Protein AF-A0AA90H1I1-F1 (afdb_monomer)

Structure (mmCIF, N/CA/C/O backbone):
data_AF-A0AA90H1I1-F1
#
_entry.id   AF-A0AA90H1I1-F1
#
loop_
_atom_site.group_PDB
_atom_site.id
_atom_site.type_symbol
_atom_site.label_atom_id
_atom_site.label_alt_id
_atom_site.label_comp_id
_atom_site.label_asym_id
_atom_site.label_entity_id
_atom_site.label_seq_id
_atom_site.pdbx_PDB_ins_code
_atom_site.Cartn_x
_atom_site.Cartn_y
_atom_site.Cartn_z
_atom_site.occupancy
_atom_site.B_iso_or_equiv
_atom_site.auth_seq_id
_atom_site.auth_comp_id
_atom_site.auth_asym_id
_atom_site.auth_atom_id
_atom_site.pdbx_PDB_model_num
ATOM 1 N N . MET A 1 1 ? 18.307 25.187 -18.074 1.00 50.88 1 MET A N 1
ATOM 2 C CA . MET A 1 1 ? 17.951 25.649 -19.430 1.00 50.88 1 MET A CA 1
ATOM 3 C C . MET A 1 1 ? 17.928 24.395 -20.251 1.00 50.88 1 MET A C 1
ATOM 5 O O . MET A 1 1 ? 18.987 23.782 -20.376 1.00 50.88 1 MET A O 1
ATOM 9 N N . SER A 1 2 ? 16.747 24.026 -20.728 1.00 66.62 2 SER A N 1
ATOM 10 C CA . SER A 1 2 ? 16.535 22.805 -21.481 1.00 66.62 2 SER A CA 1
ATOM 11 C C . SER A 1 2 ? 17.349 22.822 -22.770 1.00 66.62 2 SER A C 1
ATOM 13 O O . SER A 1 2 ? 17.516 23.852 -23.433 1.00 66.62 2 SER A O 1
ATOM 15 N N . TYR A 1 3 ? 17.933 21.676 -23.089 1.00 71.44 3 TYR A N 1
ATOM 16 C CA . TYR A 1 3 ? 18.699 21.466 -24.300 1.00 71.44 3 TYR A CA 1
ATOM 17 C C . TYR A 1 3 ? 17.721 21.114 -25.421 1.00 71.44 3 TYR A C 1
ATOM 19 O O . TYR A 1 3 ? 17.378 19.948 -25.600 1.00 71.44 3 TYR A O 1
ATOM 27 N N . GLU A 1 4 ? 17.242 22.112 -26.162 1.00 79.19 4 GLU A N 1
ATOM 28 C CA . GLU A 1 4 ? 16.349 21.898 -27.306 1.00 79.19 4 GLU A CA 1
ATOM 29 C C . GLU A 1 4 ? 16.955 22.391 -28.618 1.00 79.19 4 GLU A C 1
ATOM 31 O O . GLU A 1 4 ? 17.695 23.379 -28.672 1.00 79.19 4 GLU A O 1
ATOM 36 N N . LEU A 1 5 ? 16.642 21.669 -29.694 1.00 72.06 5 LEU A N 1
ATOM 37 C CA . LEU A 1 5 ? 17.058 22.004 -31.050 1.00 72.06 5 LEU A CA 1
ATOM 38 C C . LEU A 1 5 ? 15.928 22.728 -31.800 1.00 72.06 5 LEU A C 1
ATOM 40 O O . LEU A 1 5 ? 14.754 22.443 -31.567 1.00 72.06 5 LEU A O 1
ATOM 44 N N . PRO A 1 6 ? 16.248 23.620 -32.759 1.00 76.38 6 PRO A N 1
ATOM 45 C CA . PRO A 1 6 ? 15.240 24.179 -33.656 1.00 76.38 6 PRO A CA 1
ATOM 46 C C . PRO A 1 6 ? 14.485 23.072 -34.407 1.00 76.38 6 PRO A C 1
ATOM 48 O O . PRO A 1 6 ? 15.103 22.099 -34.842 1.00 76.38 6 PRO A O 1
ATOM 51 N N . ASN A 1 7 ? 13.182 23.254 -34.648 1.00 69.62 7 ASN A N 1
ATOM 52 C CA . ASN A 1 7 ? 12.324 22.256 -35.317 1.00 69.62 7 ASN A CA 1
ATOM 53 C C . ASN A 1 7 ? 12.912 21.735 -36.635 1.00 69.62 7 ASN A C 1
ATOM 55 O O . ASN A 1 7 ? 12.890 20.540 -36.901 1.00 69.62 7 ASN A O 1
ATOM 59 N N . THR A 1 8 ? 13.522 22.618 -37.426 1.00 68.75 8 THR A N 1
ATOM 60 C CA . THR A 1 8 ? 14.160 22.252 -38.697 1.00 68.75 8 THR A CA 1
ATOM 61 C C . THR A 1 8 ? 15.333 21.285 -38.528 1.00 68.75 8 THR A C 1
ATOM 63 O O . THR A 1 8 ? 15.571 20.453 -39.402 1.00 68.75 8 THR A O 1
ATOM 66 N N . ALA A 1 9 ? 16.066 21.368 -37.415 1.00 73.00 9 ALA A N 1
ATOM 67 C CA . ALA A 1 9 ? 17.127 20.424 -37.087 1.00 73.00 9 ALA A CA 1
ATOM 68 C C . ALA A 1 9 ? 16.542 19.085 -36.618 1.00 73.00 9 ALA A C 1
ATOM 70 O O . ALA A 1 9 ? 17.006 18.040 -37.064 1.00 73.00 9 ALA A O 1
ATOM 71 N N . VAL A 1 10 ? 15.491 19.104 -35.793 1.00 72.00 10 VAL A N 1
ATOM 72 C CA . VAL A 1 10 ? 14.781 17.890 -35.347 1.00 72.00 10 VAL A CA 1
ATOM 73 C C . VAL A 1 10 ? 14.205 17.110 -36.535 1.00 72.00 10 VAL A C 1
ATOM 75 O O . VAL A 1 10 ? 14.428 15.904 -36.640 1.00 72.00 10 VAL A O 1
ATOM 78 N N . ASP A 1 11 ? 13.552 17.795 -37.476 1.00 70.00 11 ASP A N 1
ATOM 79 C CA . ASP A 1 11 ? 13.006 17.189 -38.697 1.00 70.00 11 ASP A CA 1
ATOM 80 C C . ASP A 1 11 ? 14.108 16.509 -39.531 1.00 70.00 11 ASP A C 1
ATOM 82 O O . ASP A 1 11 ? 13.934 15.391 -40.023 1.00 70.00 11 ASP A O 1
ATOM 86 N N . ALA A 1 12 ? 15.273 17.154 -39.654 1.00 70.50 12 ALA A N 1
ATOM 87 C CA . ALA A 1 12 ? 16.415 16.602 -40.374 1.00 70.50 12 ALA A CA 1
ATOM 88 C C . ALA A 1 12 ? 16.979 15.341 -39.694 1.00 70.50 12 ALA A C 1
ATOM 90 O O . ALA A 1 12 ? 17.301 14.372 -40.384 1.00 70.50 12 ALA A O 1
ATOM 91 N N . LEU A 1 13 ? 17.058 15.326 -38.358 1.00 71.75 13 LEU A N 1
ATOM 92 C CA . LEU A 1 13 ? 17.500 14.167 -37.573 1.00 71.75 13 LEU A CA 1
ATOM 93 C C . LEU A 1 13 ? 16.543 12.979 -37.715 1.00 71.75 13 LEU A C 1
ATOM 95 O O . LEU A 1 13 ? 16.968 11.853 -37.998 1.00 71.75 13 LEU A O 1
ATOM 99 N N . ASN A 1 14 ? 15.242 13.240 -37.613 1.00 71.19 14 ASN A N 1
ATOM 100 C CA . ASN A 1 14 ? 14.214 12.223 -37.794 1.00 71.19 14 ASN A CA 1
ATOM 101 C C . ASN A 1 14 ? 14.254 11.636 -39.210 1.00 71.19 14 ASN A C 1
ATOM 103 O O . ASN A 1 14 ? 14.191 10.417 -39.382 1.00 71.19 14 ASN A O 1
ATOM 107 N N . PHE A 1 15 ? 14.440 12.484 -40.222 1.00 70.56 15 PHE A N 1
ATOM 108 C CA . PHE A 1 15 ? 14.524 12.064 -41.617 1.00 70.56 15 PHE A CA 1
ATOM 109 C C . PHE A 1 15 ? 15.717 11.136 -41.903 1.00 70.56 15 PHE A C 1
ATOM 111 O O . PHE A 1 15 ? 15.590 10.187 -42.678 1.00 70.56 15 PHE A O 1
ATOM 118 N N . ILE A 1 16 ? 16.857 11.330 -41.231 1.00 69.69 16 ILE A N 1
ATOM 119 C CA . ILE A 1 16 ? 18.019 10.431 -41.355 1.00 69.69 16 ILE A CA 1
ATOM 120 C C . ILE A 1 16 ? 17.949 9.195 -40.445 1.00 69.69 16 ILE A C 1
ATOM 122 O O . ILE A 1 16 ? 18.871 8.370 -40.470 1.00 69.69 16 ILE A O 1
ATOM 126 N N . GLY A 1 17 ? 16.864 9.023 -39.687 1.00 70.56 17 GLY A N 1
ATOM 127 C CA . GLY A 1 17 ? 16.646 7.879 -38.801 1.00 70.56 17 GLY A CA 1
ATOM 128 C C . GLY A 1 17 ? 17.358 7.982 -37.449 1.00 70.56 17 GLY A C 1
ATOM 129 O O . GLY A 1 17 ? 17.676 6.947 -36.864 1.00 70.56 17 GLY A O 1
ATOM 130 N N . LEU A 1 18 ? 17.620 9.203 -36.971 1.00 73.00 18 LEU A N 1
ATOM 131 C CA . LEU A 1 18 ? 18.149 9.508 -35.639 1.00 73.00 18 LEU A CA 1
ATOM 132 C C . LEU A 1 18 ? 17.090 10.290 -34.842 1.00 73.00 18 LEU A C 1
ATOM 134 O O . LEU A 1 18 ? 17.088 11.516 -34.895 1.00 73.00 18 LEU A O 1
ATOM 138 N N . PRO A 1 19 ? 16.169 9.621 -34.128 1.00 73.69 19 PRO A N 1
ATOM 139 C CA . PRO A 1 19 ? 15.101 10.327 -33.434 1.00 73.69 19 PRO A CA 1
ATOM 140 C C . PRO A 1 19 ? 15.629 11.264 -32.340 1.00 73.69 19 PRO A C 1
ATOM 142 O O . PRO A 1 19 ? 16.481 10.866 -31.543 1.00 73.69 19 PRO A O 1
ATOM 145 N N . TRP A 1 20 ? 15.095 12.485 -32.262 1.00 76.81 20 TRP A N 1
ATOM 146 C CA . TRP A 1 20 ? 15.373 13.404 -31.150 1.00 76.81 20 TRP A CA 1
ATOM 147 C C . TRP A 1 20 ? 14.492 13.065 -29.931 1.00 76.81 20 TRP A C 1
ATOM 149 O O . TRP A 1 20 ? 13.269 12.971 -30.083 1.00 76.81 20 TRP A O 1
ATOM 159 N N . PRO A 1 21 ? 15.055 12.896 -28.718 1.00 74.25 21 PRO A N 1
ATOM 160 C CA . PRO A 1 21 ? 14.270 12.705 -27.500 1.00 74.25 21 PRO A CA 1
ATOM 161 C C . PRO A 1 21 ? 13.684 14.050 -27.042 1.00 74.25 21 PRO A C 1
ATOM 163 O O . PRO A 1 21 ? 14.223 14.709 -26.157 1.00 74.25 21 PRO A O 1
ATOM 166 N N . ALA A 1 22 ? 12.576 14.451 -27.668 1.00 76.06 22 ALA A N 1
ATOM 167 C CA . ALA A 1 22 ? 11.855 15.702 -27.423 1.00 76.06 22 ALA A CA 1
ATOM 168 C C . ALA A 1 22 ? 11.090 15.700 -26.080 1.00 76.06 22 ALA A C 1
ATOM 170 O O . ALA A 1 22 ? 9.863 15.779 -26.038 1.00 76.06 22 ALA A O 1
ATOM 171 N N . VAL A 1 23 ? 11.819 15.520 -24.981 1.00 78.06 23 VAL A N 1
ATOM 172 C CA . VAL A 1 23 ? 11.335 15.659 -23.606 1.00 78.06 23 VAL A CA 1
ATOM 173 C C . VAL A 1 23 ? 12.127 16.787 -22.961 1.00 78.06 23 VAL A C 1
ATOM 175 O O . VAL A 1 23 ? 13.354 16.765 -22.990 1.00 78.06 23 VAL A O 1
ATOM 178 N N . ASP A 1 24 ? 11.429 17.739 -22.352 1.00 81.00 24 ASP A N 1
ATOM 179 C CA . ASP A 1 24 ? 12.053 18.831 -21.611 1.00 81.00 24 ASP A CA 1
ATOM 180 C C . ASP A 1 24 ? 12.491 18.341 -20.214 1.00 81.00 24 ASP A C 1
ATOM 182 O O . ASP A 1 24 ? 11.671 18.070 -19.329 1.00 81.00 24 ASP A O 1
ATOM 186 N N . GLU A 1 25 ? 13.801 18.200 -20.012 1.00 78.94 25 GLU A N 1
ATOM 187 C CA . GLU A 1 25 ? 14.398 17.771 -18.746 1.00 78.94 25 GLU A CA 1
ATOM 188 C C . GLU A 1 25 ? 14.202 18.789 -17.610 1.00 78.94 25 GLU A C 1
ATOM 190 O O . GLU A 1 25 ? 13.994 18.392 -16.460 1.00 78.94 25 GLU A O 1
ATOM 195 N N . ASP A 1 26 ? 14.174 20.094 -17.912 1.00 82.31 26 ASP A N 1
ATOM 196 C CA . ASP A 1 26 ? 13.919 21.143 -16.916 1.00 82.31 26 ASP A CA 1
ATOM 197 C C . ASP A 1 26 ? 12.471 21.036 -16.406 1.00 82.31 26 ASP A C 1
ATOM 199 O O . ASP A 1 26 ? 12.181 21.304 -15.231 1.00 82.31 26 ASP A O 1
ATOM 203 N N . GLN A 1 27 ? 11.542 20.603 -17.265 1.00 82.56 27 GLN A N 1
ATOM 204 C CA . GLN A 1 27 ? 10.174 20.318 -16.844 1.00 82.56 27 GLN A CA 1
ATOM 205 C C . GLN A 1 27 ? 10.103 19.124 -15.896 1.00 82.56 27 GLN A C 1
ATOM 207 O O . GLN A 1 27 ? 9.439 19.241 -14.864 1.00 82.56 27 GLN A O 1
ATOM 212 N N . LEU A 1 28 ? 10.798 18.020 -16.183 1.00 82.25 28 LEU A N 1
ATOM 213 C CA . LEU A 1 28 ? 10.834 16.850 -15.297 1.00 82.25 28 LEU A CA 1
ATOM 214 C C . LEU A 1 28 ? 11.443 17.181 -13.923 1.00 82.25 28 LEU A C 1
ATOM 216 O O . LEU A 1 28 ? 10.834 16.862 -12.898 1.00 82.25 28 LEU A O 1
ATOM 220 N N . HIS A 1 29 ? 12.565 17.906 -13.883 1.00 84.56 29 HIS A N 1
ATOM 221 C CA . HIS A 1 29 ? 13.145 18.414 -12.631 1.00 84.56 29 HIS A CA 1
ATOM 222 C C . HIS A 1 29 ? 12.188 19.336 -11.879 1.00 84.56 29 HIS A C 1
ATOM 224 O O . HIS A 1 29 ? 12.058 19.297 -10.652 1.00 84.56 29 HIS A O 1
ATOM 230 N N . GLY A 1 30 ? 11.483 20.184 -12.619 1.00 85.56 30 GLY A N 1
ATOM 231 C CA . GLY A 1 30 ? 10.508 21.073 -12.031 1.00 85.56 30 GLY A CA 1
ATOM 232 C C . GLY A 1 30 ? 9.324 20.329 -11.406 1.00 85.56 30 GLY A C 1
ATOM 233 O O . GLY A 1 30 ? 8.910 20.687 -10.306 1.00 85.56 30 GLY A O 1
ATOM 234 N N . TRP A 1 31 ? 8.828 19.264 -12.041 1.00 83.38 31 TRP A N 1
ATOM 235 C CA . TRP A 1 31 ? 7.827 18.376 -11.444 1.00 83.38 31 TRP A CA 1
ATOM 236 C C . TRP A 1 31 ? 8.352 17.688 -10.180 1.00 83.38 31 TRP A C 1
ATOM 238 O O . TRP A 1 31 ? 7.636 17.625 -9.181 1.00 83.38 31 TRP A O 1
ATOM 248 N N . ALA A 1 32 ? 9.602 17.218 -10.186 1.00 86.31 32 ALA A N 1
ATOM 249 C CA . ALA A 1 32 ? 10.229 16.631 -9.004 1.00 86.31 32 ALA A CA 1
ATOM 250 C C . ALA A 1 32 ? 10.274 17.633 -7.836 1.00 86.31 32 ALA A C 1
ATOM 252 O O . ALA A 1 32 ? 9.953 17.294 -6.695 1.00 86.31 32 ALA A O 1
ATOM 253 N N . SER A 1 33 ? 10.622 18.891 -8.123 1.00 89.69 33 SER A N 1
ATOM 254 C CA . SER A 1 33 ? 10.604 19.981 -7.144 1.00 89.69 33 SER A CA 1
ATOM 255 C C . SER A 1 33 ? 9.194 20.257 -6.611 1.00 89.69 33 SER A C 1
ATOM 257 O O . SER A 1 33 ? 9.010 20.304 -5.394 1.00 89.69 33 SER A O 1
ATOM 259 N N . ASP A 1 34 ? 8.196 20.343 -7.496 1.00 85.19 34 ASP A N 1
ATOM 260 C CA . ASP A 1 34 ? 6.799 20.604 -7.131 1.00 85.19 34 ASP A CA 1
ATOM 261 C C . ASP A 1 34 ? 6.224 19.475 -6.244 1.00 85.19 34 ASP A C 1
ATOM 263 O O . ASP A 1 34 ? 5.544 19.743 -5.250 1.00 85.19 34 ASP A O 1
ATOM 267 N N . VAL A 1 35 ? 6.546 18.206 -6.535 1.00 87.00 35 VAL A N 1
ATOM 268 C CA . VAL A 1 35 ? 6.161 17.048 -5.703 1.00 87.00 35 VAL A CA 1
ATOM 269 C C . VAL A 1 35 ? 6.805 17.117 -4.312 1.00 87.00 35 VAL A C 1
ATOM 271 O O . VAL A 1 35 ? 6.120 16.893 -3.308 1.00 87.00 35 VAL A O 1
ATOM 274 N N . ARG A 1 36 ? 8.099 17.458 -4.227 1.00 88.69 36 ARG A N 1
ATOM 275 C CA . ARG A 1 36 ? 8.827 17.580 -2.948 1.00 88.69 36 ARG A CA 1
ATOM 276 C C . ARG A 1 36 ? 8.338 18.751 -2.094 1.00 88.69 36 ARG A C 1
ATOM 278 O O . ARG A 1 36 ? 8.238 18.628 -0.869 1.00 88.69 36 ARG A O 1
ATOM 285 N N . GLU A 1 37 ? 8.022 19.882 -2.718 1.00 86.81 37 GLU A N 1
ATOM 286 C CA . GLU A 1 37 ? 7.427 21.034 -2.036 1.00 86.81 37 GLU A CA 1
ATOM 287 C C . GLU A 1 37 ? 6.056 20.649 -1.467 1.00 86.81 37 GLU A C 1
ATOM 289 O O . GLU A 1 37 ? 5.830 20.747 -0.259 1.00 86.81 37 GLU A O 1
ATOM 294 N N . PHE A 1 38 ? 5.187 20.084 -2.307 1.00 82.81 38 PHE A N 1
ATOM 295 C CA . PHE A 1 38 ? 3.846 19.665 -1.914 1.00 82.81 38 PHE A CA 1
ATOM 296 C C . PHE A 1 38 ? 3.853 18.652 -0.759 1.00 82.81 38 PHE A C 1
ATOM 298 O O . PHE A 1 38 ? 3.119 18.812 0.222 1.00 82.81 38 PHE A O 1
ATOM 305 N N . VAL A 1 39 ? 4.698 17.616 -0.827 1.00 84.69 39 VAL A N 1
ATOM 306 C CA . VAL A 1 39 ? 4.757 16.601 0.234 1.00 84.69 39 VAL A CA 1
ATOM 307 C C . VAL A 1 39 ? 5.270 17.182 1.549 1.00 84.69 39 VAL A C 1
ATOM 309 O O . VAL A 1 39 ? 4.793 16.789 2.615 1.00 84.69 39 VAL A O 1
ATOM 312 N N . THR A 1 40 ? 6.195 18.142 1.495 1.00 86.19 40 THR A N 1
ATOM 313 C CA . THR A 1 40 ? 6.688 18.849 2.683 1.00 86.19 40 THR A CA 1
ATOM 314 C C . THR A 1 40 ? 5.557 19.635 3.338 1.00 86.19 40 THR A C 1
ATOM 316 O O . THR A 1 40 ? 5.310 19.477 4.534 1.00 86.19 40 THR A O 1
ATOM 319 N N . GLU A 1 41 ? 4.798 20.399 2.552 1.00 79.44 41 GLU A N 1
ATOM 320 C CA . GLU A 1 41 ? 3.694 21.211 3.064 1.00 79.44 41 GLU A CA 1
ATOM 321 C C . GLU A 1 41 ? 2.569 20.368 3.679 1.00 79.44 41 GLU A C 1
ATOM 323 O O . GLU A 1 41 ? 2.087 20.680 4.771 1.00 79.44 41 GLU A O 1
ATOM 328 N N . ILE A 1 42 ? 2.171 19.273 3.025 1.00 79.31 42 ILE A N 1
ATOM 329 C CA . ILE A 1 42 ? 1.132 18.370 3.541 1.00 79.31 42 ILE A CA 1
ATOM 330 C C . ILE A 1 42 ? 1.592 17.653 4.820 1.00 79.31 42 ILE A C 1
ATOM 332 O O . ILE A 1 42 ? 0.811 17.515 5.768 1.00 79.31 42 ILE A O 1
ATOM 336 N N . ASN A 1 43 ? 2.860 17.240 4.900 1.00 83.94 43 ASN A N 1
ATOM 337 C CA . ASN A 1 43 ? 3.411 16.631 6.114 1.00 83.94 43 ASN A CA 1
ATOM 338 C C . ASN A 1 43 ? 3.500 17.620 7.276 1.00 83.94 43 ASN A C 1
ATOM 340 O O . ASN A 1 43 ? 3.234 17.247 8.421 1.00 83.94 43 ASN A O 1
ATOM 344 N N . ASP A 1 44 ? 3.838 18.876 7.003 1.00 78.25 44 ASP A N 1
ATOM 345 C CA . ASP A 1 44 ? 3.848 19.919 8.022 1.00 78.25 44 ASP A CA 1
ATOM 346 C C . ASP A 1 44 ? 2.433 20.207 8.532 1.00 78.25 44 ASP A C 1
ATOM 348 O O . ASP A 1 44 ? 2.220 20.238 9.745 1.00 78.25 44 ASP A O 1
ATOM 352 N N . ILE A 1 45 ? 1.440 20.313 7.640 1.00 72.81 45 ILE A N 1
ATOM 353 C CA . ILE A 1 45 ? 0.025 20.448 8.027 1.00 72.81 45 ILE A CA 1
ATOM 354 C C . ILE A 1 45 ? -0.404 19.276 8.918 1.00 72.81 45 ILE A C 1
ATOM 356 O O . ILE A 1 45 ? -1.000 19.486 9.978 1.00 72.81 45 ILE A O 1
ATOM 360 N N . SER A 1 46 ? -0.066 18.049 8.523 1.00 78.81 46 SER A N 1
ATOM 361 C CA . SER A 1 46 ? -0.371 16.835 9.280 1.00 78.81 46 SER A CA 1
ATOM 362 C C . SER A 1 46 ? 0.252 16.854 10.680 1.00 78.81 46 SER A C 1
ATOM 364 O O . SER A 1 46 ? -0.452 16.665 11.672 1.00 78.81 46 SER A O 1
ATOM 366 N N . ARG A 1 47 ? 1.548 17.176 10.784 1.00 81.38 47 ARG A N 1
ATOM 367 C CA . ARG A 1 47 ? 2.290 17.256 12.054 1.00 81.38 47 ARG A CA 1
ATOM 368 C C . ARG A 1 47 ? 1.749 18.344 12.980 1.00 81.38 47 ARG A C 1
ATOM 370 O O . ARG A 1 47 ? 1.589 18.118 14.179 1.00 81.38 47 ARG A O 1
ATOM 377 N N . MET A 1 48 ? 1.454 19.524 12.435 1.00 72.69 48 MET A N 1
ATOM 378 C CA . MET A 1 48 ? 0.898 20.639 13.206 1.00 72.69 48 MET A CA 1
ATOM 379 C C . MET A 1 48 ? -0.507 20.310 13.723 1.00 72.69 48 MET A C 1
ATOM 381 O O . MET A 1 48 ? -0.817 20.591 14.881 1.00 72.69 48 MET A O 1
ATOM 385 N N . SER A 1 49 ? -1.342 19.681 12.891 1.00 69.12 49 SER A N 1
ATOM 386 C CA . SER A 1 49 ? -2.676 19.212 13.291 1.00 69.12 49 SER A CA 1
ATOM 387 C C . SER A 1 49 ? -2.589 18.152 14.383 1.00 69.12 49 SER A C 1
ATOM 389 O O . SER A 1 49 ? -3.296 18.228 15.382 1.00 69.12 49 SER A O 1
ATOM 391 N N . HIS A 1 50 ? -1.672 17.200 14.219 1.00 79.00 50 HIS A N 1
ATOM 392 C CA . HIS A 1 50 ? -1.409 16.139 15.184 1.00 79.00 50 HIS A CA 1
ATOM 393 C C . HIS A 1 50 ? -0.982 16.675 16.542 1.00 79.00 50 HIS A C 1
ATOM 395 O O . HIS A 1 50 ? -1.594 16.343 17.554 1.00 79.00 50 HIS A O 1
ATOM 401 N N . THR A 1 51 ? -0.027 17.600 16.556 1.00 76.31 51 THR A N 1
ATOM 402 C CA . THR A 1 51 ? 0.425 18.254 17.789 1.00 76.31 51 THR A CA 1
ATOM 403 C C . THR A 1 51 ? -0.723 18.994 18.480 1.00 76.31 51 THR A C 1
ATOM 405 O O . THR A 1 51 ? -0.877 18.895 19.698 1.00 76.31 51 THR A O 1
ATOM 408 N N . ALA A 1 52 ? -1.558 19.705 17.713 1.00 68.69 52 ALA A N 1
ATOM 409 C CA . ALA A 1 52 ? -2.709 20.419 18.257 1.00 68.69 52 ALA A CA 1
ATOM 410 C C . ALA A 1 52 ? -3.712 19.457 18.919 1.00 68.69 52 ALA A C 1
ATOM 412 O O . ALA A 1 52 ? -4.090 19.669 20.069 1.00 68.69 52 ALA A O 1
ATOM 413 N N . VAL A 1 53 ? -4.088 18.363 18.25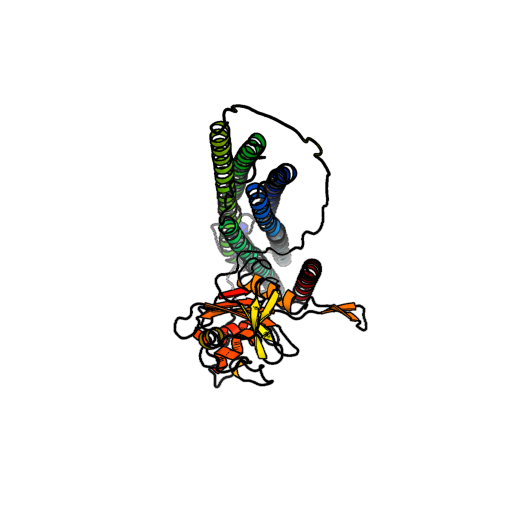1 1.00 73.56 53 VAL A N 1
ATOM 414 C CA . VAL A 1 53 ? -5.015 17.368 18.818 1.00 73.56 53 VAL A CA 1
ATOM 415 C C . VAL A 1 53 ? -4.408 16.653 20.033 1.00 73.56 53 VAL A C 1
ATOM 417 O O . VAL A 1 53 ? -5.081 16.501 21.051 1.00 73.56 53 VAL A O 1
ATOM 420 N N . GLN A 1 54 ? -3.126 16.282 19.995 1.00 79.69 54 GLN A N 1
ATOM 421 C CA . GLN A 1 54 ? -2.455 15.638 21.131 1.00 79.69 54 GLN A CA 1
ATOM 422 C C . GLN A 1 54 ? -2.366 16.558 22.359 1.00 79.69 54 GLN A C 1
ATOM 424 O O . GLN A 1 54 ? -2.466 16.084 23.492 1.00 79.69 54 GLN A O 1
ATOM 429 N N . SER A 1 55 ? -2.274 17.877 22.158 1.00 71.69 55 SER A N 1
ATOM 430 C CA . SER A 1 55 ? -2.300 18.846 23.262 1.00 71.69 55 SER A CA 1
ATOM 431 C C . SER A 1 55 ? -3.626 18.845 24.046 1.00 71.69 55 SER A C 1
ATOM 433 O O . SER A 1 55 ? -3.618 19.056 25.262 1.00 71.69 55 SER A O 1
ATOM 435 N N . LEU A 1 56 ? -4.757 18.502 23.405 1.00 68.25 56 LEU A N 1
ATOM 436 C CA . LEU A 1 56 ? -6.037 18.313 24.105 1.00 68.25 56 LEU A CA 1
ATOM 437 C C . LEU A 1 56 ? -5.997 17.114 25.034 1.00 68.25 56 LEU A C 1
ATOM 439 O O . LEU A 1 56 ? -6.534 17.166 26.139 1.00 68.25 56 LEU A O 1
ATOM 443 N N . ARG A 1 57 ? -5.359 16.029 24.593 1.00 72.19 57 ARG A N 1
ATOM 444 C CA . ARG A 1 57 ? -5.273 14.785 25.357 1.00 72.19 57 ARG A CA 1
ATOM 445 C C . ARG A 1 57 ? -4.534 14.984 26.678 1.00 72.19 57 ARG A C 1
ATOM 447 O O . ARG A 1 57 ? -4.885 14.353 27.669 1.00 72.19 57 ARG A O 1
ATOM 454 N N . THR A 1 58 ? -3.543 15.873 26.715 1.00 68.19 58 THR A N 1
ATOM 455 C CA . THR A 1 58 ? -2.799 16.201 27.942 1.00 68.19 58 THR A CA 1
ATOM 456 C C . THR A 1 58 ? -3.611 16.981 28.980 1.00 68.19 58 THR A C 1
ATOM 458 O O . THR A 1 58 ? -3.282 16.901 30.160 1.00 68.19 58 THR A O 1
ATOM 461 N N . GLY A 1 59 ? -4.668 17.696 28.575 1.00 58.50 59 GLY A N 1
ATOM 462 C CA . GLY A 1 59 ? -5.499 18.518 29.467 1.00 58.50 59 GLY A CA 1
ATOM 463 C C . GLY A 1 59 ? -6.922 17.998 29.700 1.00 58.50 59 GLY A C 1
ATOM 464 O O . GLY A 1 59 ? -7.651 18.584 30.493 1.00 58.50 59 GLY A O 1
ATOM 465 N N . ASN A 1 60 ? -7.341 16.925 29.020 1.00 58.84 60 ASN A N 1
ATOM 466 C CA . ASN A 1 60 ? -8.738 16.491 28.982 1.00 58.84 60 ASN A CA 1
ATOM 467 C C . ASN A 1 60 ? -8.871 14.978 29.239 1.00 58.84 60 ASN A C 1
ATOM 469 O O . ASN A 1 60 ? -8.208 14.160 28.602 1.00 58.84 60 ASN A O 1
ATOM 473 N N . GLN A 1 61 ? -9.753 14.594 30.170 1.00 58.59 61 GLN A N 1
ATOM 474 C CA . GLN A 1 61 ? -9.996 13.190 30.531 1.00 58.59 61 GLN A CA 1
ATOM 475 C C . GLN A 1 61 ? -11.163 12.530 29.774 1.00 58.59 61 GLN A C 1
ATOM 477 O O . GLN A 1 61 ? -11.504 11.378 30.066 1.00 58.59 61 GLN A O 1
ATOM 482 N N . SER A 1 62 ? -11.773 13.215 28.807 1.00 60.25 62 SER A N 1
ATOM 483 C CA . SER A 1 62 ? -12.900 12.670 28.045 1.00 60.25 62 SER A CA 1
ATOM 484 C C . SER A 1 62 ? -12.486 11.522 27.126 1.00 60.25 62 SER A C 1
ATOM 486 O O . SER A 1 62 ? -11.425 11.536 26.497 1.00 60.25 62 SER A O 1
ATOM 488 N N . SER A 1 63 ? -13.340 10.498 27.044 1.00 62.16 63 SER A N 1
ATOM 489 C CA . SER A 1 63 ? -13.215 9.417 26.058 1.00 62.16 63 SER A CA 1
ATOM 490 C C . SER A 1 63 ? -13.260 9.967 24.631 1.00 62.16 63 SER A C 1
ATOM 492 O O . SER A 1 63 ? -12.464 9.537 23.805 1.00 62.16 63 SER A O 1
ATOM 494 N N . PHE A 1 64 ? -14.074 11.002 24.388 1.00 64.38 64 PHE A N 1
ATOM 495 C CA . PHE A 1 64 ? -14.125 11.745 23.127 1.00 64.38 64 PHE A CA 1
ATOM 496 C C . PHE A 1 64 ? -12.748 12.263 22.682 1.00 64.38 64 PHE A C 1
ATOM 498 O O . PHE A 1 64 ? -12.312 11.945 21.579 1.00 64.38 64 PHE A O 1
ATOM 505 N N . VAL A 1 65 ? -12.034 13.020 23.530 1.00 67.56 65 VAL A N 1
ATOM 506 C CA . VAL A 1 65 ? -10.720 13.580 23.158 1.00 67.56 65 VAL A CA 1
ATOM 507 C C . VAL A 1 65 ? -9.678 12.486 22.939 1.00 67.56 65 VAL A C 1
ATOM 509 O O . VAL A 1 65 ? -8.833 12.628 22.058 1.00 67.56 65 VAL A O 1
ATOM 512 N N . ARG A 1 66 ? -9.735 11.380 23.693 1.00 72.50 66 ARG A N 1
ATOM 513 C CA . ARG A 1 66 ? -8.834 10.239 23.466 1.00 72.50 66 ARG A CA 1
ATOM 514 C C . ARG A 1 66 ? -9.098 9.577 22.116 1.00 72.50 66 ARG A C 1
ATOM 516 O O . ARG A 1 66 ? -8.169 9.456 21.333 1.00 72.50 66 ARG A O 1
ATOM 523 N N . THR A 1 67 ? -10.352 9.242 21.808 1.00 69.94 67 THR A N 1
ATOM 524 C CA . THR A 1 67 ? -10.730 8.664 20.507 1.00 69.94 67 THR A CA 1
ATOM 525 C C . THR A 1 67 ? -10.397 9.604 19.352 1.00 69.94 67 THR A C 1
ATOM 527 O O . THR A 1 67 ? -9.918 9.160 18.315 1.00 69.94 67 THR A O 1
ATOM 530 N N . LEU A 1 68 ? -10.591 10.911 19.536 1.00 70.00 68 LEU A N 1
ATOM 531 C CA . LEU A 1 68 ? -10.196 11.914 18.557 1.00 70.00 68 LEU A CA 1
ATOM 532 C C . LEU A 1 68 ? -8.682 11.918 18.317 1.00 70.00 68 LEU A C 1
ATOM 534 O O . LEU A 1 68 ? -8.250 11.927 17.169 1.00 70.00 68 LEU A O 1
ATOM 538 N N . ALA A 1 69 ? -7.885 11.904 19.388 1.00 75.44 69 ALA A N 1
ATOM 539 C CA . ALA A 1 69 ? -6.429 11.860 19.305 1.00 75.44 69 ALA A CA 1
ATOM 540 C C . ALA A 1 69 ? -5.928 10.567 18.651 1.00 75.44 69 ALA A C 1
ATOM 542 O O . ALA A 1 69 ? -5.062 10.632 17.784 1.00 75.44 69 ALA A O 1
ATOM 543 N N . ASP A 1 70 ? -6.522 9.423 18.988 1.00 76.50 70 ASP A N 1
ATOM 544 C CA . ASP A 1 70 ? -6.175 8.125 18.405 1.00 76.50 70 ASP A CA 1
ATOM 545 C C . ASP A 1 70 ? -6.542 8.058 16.906 1.00 76.50 70 ASP A C 1
ATOM 547 O O . ASP A 1 70 ? -5.757 7.583 16.084 1.00 76.50 70 ASP A O 1
ATOM 551 N N . ASN A 1 71 ? -7.697 8.607 16.510 1.00 70.00 71 ASN A N 1
ATOM 552 C CA . ASN A 1 71 ? -8.062 8.746 15.095 1.00 70.00 71 ASN A CA 1
ATOM 553 C C . ASN A 1 71 ? -7.100 9.691 14.361 1.00 70.00 71 ASN A C 1
ATOM 555 O O . ASN A 1 71 ? -6.735 9.456 13.208 1.00 70.00 71 ASN A O 1
ATOM 559 N N . TRP A 1 72 ? -6.645 10.749 15.031 1.00 74.81 72 TRP A N 1
ATOM 560 C CA . TRP A 1 72 ? -5.697 11.693 14.453 1.00 74.81 72 TRP A CA 1
ATOM 561 C C . TRP A 1 72 ? -4.277 11.130 14.328 1.00 74.81 72 TRP A C 1
ATOM 563 O O . TRP A 1 72 ? -3.576 11.460 13.370 1.00 74.81 72 TRP A O 1
ATOM 573 N N . ASP A 1 73 ? -3.870 10.232 15.228 1.00 82.00 73 ASP A N 1
ATOM 574 C CA . ASP A 1 73 ? -2.650 9.430 15.087 1.00 82.00 73 ASP A CA 1
ATOM 575 C C . ASP A 1 73 ? -2.704 8.579 13.813 1.00 82.00 73 ASP A C 1
ATOM 577 O O . ASP A 1 73 ? -1.726 8.519 13.061 1.00 82.00 73 ASP A O 1
ATOM 581 N N . HIS A 1 74 ? -3.862 7.977 13.521 1.00 79.75 74 HIS A N 1
ATOM 582 C CA . HIS A 1 74 ? -4.060 7.204 12.298 1.00 79.75 74 HIS A CA 1
ATOM 583 C C . HIS A 1 74 ? -3.926 8.072 11.036 1.00 79.75 74 HIS A C 1
ATOM 585 O O . HIS A 1 74 ? -3.139 7.737 10.147 1.00 79.75 74 HIS A O 1
ATOM 591 N N . TYR A 1 75 ? -4.615 9.217 10.973 1.00 75.81 75 TYR A N 1
ATOM 592 C CA . TYR A 1 75 ? -4.490 10.150 9.846 1.00 75.81 75 TYR A CA 1
ATOM 593 C C . TYR A 1 75 ? -3.061 10.645 9.656 1.00 75.81 75 TYR A C 1
ATOM 595 O O . TYR A 1 75 ? -2.545 10.651 8.537 1.00 75.81 75 TYR A O 1
ATOM 603 N N . HIS A 1 76 ? -2.400 11.022 10.751 1.00 82.56 76 HIS A N 1
ATOM 604 C CA . HIS A 1 76 ? -1.020 11.476 10.708 1.00 82.56 76 HIS A CA 1
ATOM 605 C C . HIS A 1 76 ? -0.084 10.395 10.156 1.00 82.56 76 HIS A C 1
ATOM 607 O O . HIS A 1 76 ? 0.758 10.692 9.305 1.00 82.56 76 HIS A O 1
ATOM 613 N N . SER A 1 77 ? -0.266 9.143 10.585 1.00 82.31 77 SER A N 1
ATOM 614 C CA . SER A 1 77 ? 0.512 7.999 10.109 1.00 82.31 77 SER A CA 1
ATOM 615 C C . SER A 1 77 ? 0.306 7.736 8.618 1.00 82.31 77 SER A C 1
ATOM 617 O O . SER A 1 77 ? 1.279 7.486 7.910 1.00 82.31 77 SER A O 1
ATOM 619 N N . GLU A 1 78 ? -0.931 7.793 8.120 1.00 82.56 78 GLU A N 1
ATOM 620 C CA . GLU A 1 78 ? -1.212 7.555 6.698 1.00 82.56 78 GLU A CA 1
ATOM 621 C C . GLU A 1 78 ? -0.648 8.677 5.814 1.00 82.56 78 GLU A C 1
ATOM 623 O O . GLU A 1 78 ? -0.071 8.397 4.766 1.00 82.56 78 GLU A O 1
ATOM 628 N N . ILE A 1 79 ? -0.724 9.938 6.256 1.00 79.69 79 ILE A N 1
ATOM 629 C CA . ILE A 1 79 ? -0.122 11.071 5.532 1.00 79.69 79 ILE A CA 1
ATOM 630 C C . ILE A 1 79 ? 1.406 10.963 5.530 1.00 79.69 79 ILE A C 1
ATOM 632 O O . ILE A 1 79 ? 2.042 11.121 4.489 1.00 79.69 79 ILE A O 1
ATOM 636 N N . SER A 1 80 ? 1.998 10.653 6.684 1.00 84.62 80 SER A N 1
ATOM 637 C CA . SER A 1 80 ? 3.453 10.517 6.817 1.00 84.62 80 SER A CA 1
ATOM 638 C C . SER A 1 80 ? 3.989 9.335 6.010 1.00 84.62 80 SER A C 1
ATOM 640 O O . SER A 1 80 ? 5.080 9.411 5.447 1.00 84.62 80 SER A O 1
ATOM 642 N N . GLY A 1 81 ? 3.201 8.262 5.889 1.00 84.56 81 GLY A N 1
ATOM 643 C CA . GLY A 1 81 ? 3.521 7.094 5.072 1.00 84.56 81 GLY A CA 1
ATOM 644 C C . GLY A 1 81 ? 3.557 7.364 3.565 1.00 84.56 81 GLY A C 1
ATOM 645 O O . GLY A 1 81 ? 4.189 6.602 2.837 1.00 84.56 81 GLY A O 1
ATOM 646 N N . LEU A 1 82 ? 2.939 8.450 3.083 1.00 84.81 82 LEU A N 1
ATOM 647 C CA . LEU A 1 82 ? 3.020 8.855 1.675 1.00 84.81 82 LEU A CA 1
ATOM 648 C C . LEU A 1 82 ? 4.345 9.541 1.336 1.00 84.81 82 LEU A C 1
ATOM 650 O O . LEU A 1 82 ? 4.753 9.519 0.174 1.00 84.81 82 LEU A O 1
ATOM 654 N N . LYS A 1 83 ? 5.034 10.119 2.332 1.00 87.88 83 LYS A N 1
ATOM 655 C CA . LYS A 1 83 ? 6.259 10.890 2.097 1.00 87.88 83 LYS A CA 1
ATOM 656 C C . LYS A 1 83 ? 7.337 10.097 1.349 1.00 87.88 83 LYS A C 1
ATOM 658 O O . LYS A 1 83 ? 7.777 10.584 0.313 1.00 87.88 83 LYS A O 1
ATOM 663 N N . PRO A 1 84 ? 7.732 8.887 1.790 1.00 85.38 84 PRO A N 1
ATOM 664 C CA . PRO A 1 84 ? 8.811 8.154 1.131 1.00 85.38 84 PRO A CA 1
ATOM 665 C C . PRO A 1 84 ? 8.486 7.766 -0.315 1.00 85.38 84 PRO A C 1
ATOM 667 O O . PRO A 1 84 ? 9.388 7.677 -1.138 1.00 85.38 84 PRO A O 1
ATOM 670 N N . VAL A 1 85 ? 7.207 7.537 -0.637 1.00 82.06 85 VAL A N 1
ATOM 671 C CA . VAL A 1 85 ? 6.778 7.144 -1.990 1.00 82.06 85 VAL A CA 1
ATOM 672 C C . VAL A 1 85 ? 6.746 8.351 -2.929 1.00 82.06 85 VAL A C 1
ATOM 674 O O . VAL A 1 85 ? 7.186 8.251 -4.069 1.00 82.06 85 VAL A O 1
ATOM 677 N N . LEU A 1 86 ? 6.284 9.506 -2.440 1.00 86.56 86 LEU A N 1
ATOM 678 C CA . LEU A 1 86 ? 6.340 10.774 -3.174 1.00 86.56 86 LEU A CA 1
ATOM 679 C C . LEU A 1 86 ? 7.787 11.240 -3.397 1.00 86.56 86 LEU A C 1
ATOM 681 O O . LEU A 1 86 ? 8.113 11.668 -4.500 1.00 86.56 86 LEU A O 1
ATOM 685 N N . ASP A 1 87 ? 8.656 11.107 -2.387 1.00 85.75 87 ASP A N 1
ATOM 686 C CA . ASP A 1 87 ? 10.091 11.391 -2.524 1.00 85.75 87 ASP A CA 1
ATOM 687 C C . ASP A 1 87 ? 10.727 10.466 -3.578 1.00 85.75 87 ASP A C 1
ATOM 689 O O . ASP A 1 87 ? 11.406 10.948 -4.478 1.00 85.75 87 ASP A O 1
ATOM 693 N N . ALA A 1 88 ? 10.446 9.157 -3.530 1.00 78.25 88 ALA A N 1
ATOM 694 C CA . ALA A 1 88 ? 10.974 8.196 -4.502 1.00 78.25 88 ALA A CA 1
ATOM 695 C C . ALA A 1 88 ? 10.487 8.464 -5.936 1.00 78.25 88 ALA A C 1
ATOM 697 O O . ALA A 1 88 ? 11.231 8.256 -6.893 1.00 78.25 88 ALA A O 1
ATOM 698 N N . PHE A 1 89 ? 9.248 8.934 -6.103 1.00 84.00 89 PHE A N 1
ATOM 699 C CA . PHE A 1 89 ? 8.740 9.355 -7.407 1.00 84.00 89 PHE A CA 1
ATOM 700 C C . PHE A 1 89 ? 9.431 10.632 -7.908 1.00 84.00 89 PHE A C 1
ATOM 702 O O . PHE A 1 89 ? 9.797 10.705 -9.079 1.00 84.00 89 PHE A O 1
ATOM 709 N N . ALA A 1 90 ? 9.673 11.610 -7.030 1.00 84.94 90 ALA A N 1
ATOM 710 C CA . ALA A 1 90 ? 10.452 12.799 -7.373 1.00 84.94 90 ALA A CA 1
ATOM 711 C C . ALA A 1 90 ? 11.903 12.451 -7.753 1.00 84.94 90 ALA A C 1
ATOM 713 O O . ALA A 1 90 ? 12.422 12.981 -8.731 1.00 84.94 90 ALA A O 1
ATOM 714 N N . ASP A 1 91 ? 12.536 11.511 -7.048 1.00 75.56 91 ASP A N 1
ATOM 715 C CA . ASP A 1 91 ? 13.867 11.006 -7.408 1.00 75.56 91 ASP A CA 1
ATOM 716 C C . ASP A 1 91 ? 13.851 10.318 -8.784 1.00 75.56 91 ASP A C 1
ATOM 718 O O . ASP A 1 91 ? 14.762 10.506 -9.590 1.00 75.56 91 ASP A O 1
ATOM 722 N N . ALA A 1 92 ? 12.796 9.559 -9.097 1.00 74.12 92 ALA A N 1
ATOM 723 C CA . ALA A 1 92 ? 12.647 8.919 -10.402 1.00 74.12 92 ALA A CA 1
ATOM 724 C C . ALA A 1 92 ? 12.467 9.930 -11.548 1.00 74.12 92 ALA A C 1
ATOM 726 O O . ALA A 1 92 ? 12.955 9.690 -12.656 1.00 74.12 92 ALA A O 1
ATOM 727 N N . LEU A 1 93 ? 11.797 11.057 -11.289 1.00 81.12 93 LEU A N 1
ATOM 728 C CA . LEU A 1 93 ? 11.681 12.171 -12.232 1.00 81.12 93 LEU A CA 1
ATOM 729 C C . LEU A 1 93 ? 13.043 12.815 -12.515 1.00 81.12 93 LEU A C 1
ATOM 731 O O . LEU A 1 93 ? 13.369 13.012 -13.682 1.00 81.12 93 LEU A O 1
ATOM 735 N N . ASP A 1 94 ? 13.856 13.068 -11.485 1.00 75.81 94 ASP A N 1
ATOM 736 C CA . ASP A 1 94 ? 15.206 13.627 -11.655 1.00 75.81 94 ASP A CA 1
ATOM 737 C C . ASP A 1 94 ? 16.130 12.673 -12.423 1.00 75.81 94 ASP A C 1
ATOM 739 O O . ASP A 1 94 ? 16.786 13.082 -13.376 1.00 75.81 94 ASP A O 1
ATOM 743 N N . ILE A 1 95 ? 16.121 11.378 -12.085 1.00 72.12 95 ILE A N 1
ATOM 744 C CA . ILE A 1 95 ? 16.895 10.355 -12.813 1.00 72.12 95 ILE A CA 1
ATOM 745 C C . ILE A 1 95 ? 16.477 10.298 -14.288 1.00 72.12 95 ILE A C 1
ATOM 747 O O . ILE A 1 95 ? 17.306 10.091 -15.176 1.00 72.12 95 ILE A O 1
ATOM 751 N N . SER A 1 96 ? 15.182 10.462 -14.556 1.00 73.94 96 SER A N 1
ATOM 752 C CA . SER A 1 96 ? 14.644 10.468 -15.916 1.00 73.94 96 SER A CA 1
ATOM 753 C C . SER A 1 96 ? 15.051 11.723 -16.684 1.00 73.94 96 SER A C 1
ATOM 755 O O . SER A 1 96 ? 15.406 11.617 -17.856 1.00 73.94 96 SER A O 1
ATOM 757 N N . ALA A 1 97 ? 15.059 12.883 -16.027 1.00 79.00 97 ALA A N 1
ATOM 758 C CA . ALA A 1 97 ? 15.543 14.141 -16.586 1.00 79.00 97 ALA A CA 1
ATOM 759 C C . ALA A 1 97 ? 17.034 14.057 -16.960 1.00 79.00 97 ALA A C 1
ATOM 761 O O . ALA A 1 97 ? 17.400 14.335 -18.104 1.00 79.00 97 ALA A O 1
ATOM 762 N N . ASP A 1 98 ? 17.869 13.549 -16.049 1.00 72.00 98 ASP A N 1
ATOM 763 C CA . ASP A 1 98 ? 19.300 13.327 -16.288 1.00 72.00 98 ASP A CA 1
ATOM 764 C C . ASP A 1 98 ? 19.534 12.357 -17.457 1.00 72.00 98 ASP A C 1
ATOM 766 O O . ASP A 1 98 ? 20.423 12.563 -18.288 1.00 72.00 98 ASP A O 1
ATOM 770 N N . ALA A 1 99 ? 18.723 11.298 -17.554 1.00 69.00 99 ALA A N 1
ATOM 771 C CA . ALA A 1 99 ? 18.811 10.327 -18.640 1.00 69.00 99 ALA A CA 1
ATOM 772 C C . ALA A 1 99 ? 18.424 10.936 -19.999 1.00 69.00 99 ALA A C 1
ATOM 774 O O . ALA A 1 99 ? 19.090 10.657 -20.999 1.00 69.00 99 ALA A O 1
ATOM 775 N N . VAL A 1 100 ? 17.386 11.779 -20.045 1.00 75.44 100 VAL A N 1
ATOM 776 C CA . VAL A 1 100 ? 16.987 12.514 -21.256 1.00 75.44 100 VAL A CA 1
ATOM 777 C C . VAL A 1 100 ? 18.110 13.450 -21.700 1.00 75.44 100 VAL A C 1
ATOM 779 O O . VAL A 1 100 ? 18.511 13.398 -22.863 1.00 75.44 100 VAL A O 1
ATOM 782 N N . LEU A 1 101 ? 18.678 14.241 -20.785 1.00 73.12 101 LEU A N 1
ATOM 783 C CA . LEU A 1 101 ? 19.786 15.149 -21.093 1.00 73.12 101 LEU A CA 1
ATOM 784 C C . LEU A 1 101 ? 21.023 14.393 -21.596 1.00 73.12 101 LEU A C 1
ATOM 786 O O . LEU A 1 101 ? 21.614 14.766 -22.612 1.00 73.12 101 LEU A O 1
ATOM 790 N N . ALA A 1 102 ? 21.400 13.302 -20.924 1.00 67.50 102 ALA A N 1
ATOM 791 C CA . ALA A 1 102 ? 22.508 12.454 -21.354 1.00 67.50 102 ALA A CA 1
ATOM 792 C C . ALA A 1 102 ? 22.282 11.925 -22.779 1.00 67.50 102 ALA A C 1
ATOM 794 O O . ALA A 1 102 ? 23.196 11.948 -23.605 1.00 67.50 102 ALA A O 1
ATOM 795 N N . GLN A 1 103 ? 21.052 11.517 -23.097 1.00 72.88 103 GLN A N 1
ATOM 796 C CA . GLN A 1 103 ? 20.708 11.048 -24.432 1.00 72.88 103 GLN A CA 1
ATOM 797 C C . GLN A 1 103 ? 20.742 12.168 -25.475 1.00 72.88 103 GLN A C 1
ATOM 799 O O . GLN A 1 103 ? 21.261 11.953 -26.569 1.00 72.88 103 GLN A O 1
ATOM 804 N N . LYS A 1 104 ? 20.256 13.370 -25.149 1.00 75.19 104 LYS A N 1
ATOM 805 C CA . LYS A 1 104 ? 20.369 14.553 -26.019 1.00 75.19 104 LYS A CA 1
ATOM 806 C C . LYS A 1 104 ? 21.830 14.844 -26.374 1.00 75.19 104 LYS A C 1
ATOM 808 O O . LYS A 1 104 ? 22.143 15.072 -27.541 1.00 75.19 104 LYS A O 1
ATOM 813 N N . ILE A 1 105 ? 22.745 14.726 -25.407 1.00 70.88 105 ILE A N 1
ATOM 814 C CA . ILE A 1 105 ? 24.194 14.859 -25.633 1.00 70.88 105 ILE A CA 1
ATOM 815 C C . ILE A 1 105 ? 24.722 13.758 -26.568 1.00 70.88 105 ILE A C 1
ATOM 817 O O . ILE A 1 105 ? 25.505 14.058 -27.469 1.00 70.88 105 ILE A O 1
ATOM 821 N N . VAL A 1 106 ? 24.288 12.503 -26.396 1.00 67.69 106 VAL A N 1
ATOM 822 C CA . VAL A 1 106 ? 24.675 11.379 -27.273 1.00 67.69 106 VAL A CA 1
ATOM 823 C C . VAL A 1 106 ? 24.206 11.606 -28.711 1.00 67.69 106 VAL A C 1
ATOM 825 O O . VAL A 1 106 ? 25.003 11.447 -29.637 1.00 67.69 106 VAL A O 1
ATOM 828 N N . VAL A 1 107 ? 22.949 12.020 -28.914 1.00 69.88 107 VAL A N 1
ATOM 829 C CA . VAL A 1 107 ? 22.418 12.321 -30.254 1.00 69.88 107 VAL A CA 1
ATOM 830 C C . VAL A 1 107 ? 23.182 13.488 -30.880 1.00 69.88 107 VAL A C 1
ATOM 832 O O . VAL A 1 107 ? 23.650 13.362 -32.009 1.00 69.88 107 VAL A O 1
ATOM 835 N N . SER A 1 108 ? 23.412 14.581 -30.147 1.00 72.94 108 SER A N 1
ATOM 836 C CA . SER A 1 108 ? 24.215 15.710 -30.638 1.00 72.94 108 SER A CA 1
ATOM 837 C C . SER A 1 108 ? 25.653 15.309 -30.988 1.00 72.94 108 SER A C 1
ATOM 839 O O . SER A 1 108 ? 26.175 15.725 -32.021 1.00 72.94 108 SER A O 1
ATOM 841 N N . GLY A 1 109 ? 26.297 14.471 -30.171 1.00 67.38 109 GLY A N 1
ATOM 842 C CA . GLY A 1 109 ? 27.642 13.955 -30.436 1.00 67.38 109 GLY A CA 1
ATOM 843 C C . GLY A 1 109 ? 27.705 13.095 -31.699 1.00 67.38 109 GLY A C 1
ATOM 844 O O . GLY A 1 109 ? 28.615 13.263 -32.510 1.00 67.38 109 GLY A O 1
ATOM 845 N N . ALA A 1 110 ? 26.705 12.236 -31.911 1.00 65.81 110 ALA A N 1
ATOM 846 C CA . ALA A 1 110 ? 26.571 11.440 -33.128 1.00 65.81 110 ALA A CA 1
ATOM 847 C C . ALA A 1 110 ? 26.398 12.322 -34.375 1.00 65.81 110 ALA A C 1
ATOM 849 O O . ALA A 1 110 ? 26.997 12.053 -35.412 1.00 65.81 110 ALA A O 1
ATOM 850 N N . VAL A 1 111 ? 25.636 13.413 -34.270 1.00 72.00 111 VAL A N 1
ATOM 851 C CA . VAL A 1 111 ? 25.446 14.382 -35.362 1.00 72.00 111 VAL A CA 1
ATOM 852 C C . VAL A 1 111 ? 26.743 15.112 -35.697 1.00 72.00 111 VAL A C 1
ATOM 854 O O . VAL A 1 111 ? 27.072 15.261 -36.872 1.00 72.00 111 VAL A O 1
ATOM 857 N N . VAL A 1 112 ? 27.511 15.528 -34.685 1.00 66.06 112 VAL A N 1
ATOM 858 C CA . VAL A 1 112 ? 28.834 16.139 -34.887 1.00 66.06 112 VAL A CA 1
ATOM 859 C C . VAL A 1 112 ? 29.801 15.145 -35.535 1.00 66.06 112 VAL A C 1
ATOM 861 O O . VAL A 1 112 ? 30.497 15.526 -36.471 1.00 66.06 112 VAL A O 1
ATOM 864 N N . ALA A 1 113 ? 29.821 13.881 -35.099 1.00 59.69 113 ALA A N 1
ATOM 865 C CA . ALA A 1 113 ? 30.663 12.839 -35.693 1.00 59.69 113 ALA A CA 1
ATOM 866 C C . ALA A 1 113 ? 30.323 12.604 -37.175 1.00 59.69 113 ALA A C 1
ATOM 868 O O . ALA A 1 113 ? 31.207 12.692 -38.028 1.00 59.69 113 ALA A O 1
ATOM 869 N N . LEU A 1 114 ? 29.035 12.433 -37.492 1.00 63.75 114 LEU A N 1
ATOM 870 C CA . LEU A 1 114 ? 28.555 12.300 -38.871 1.00 63.75 114 LEU A CA 1
ATOM 871 C C . LEU A 1 114 ? 28.886 13.541 -39.715 1.00 63.75 114 LEU A C 1
ATOM 873 O O . LEU A 1 114 ? 29.266 13.413 -40.875 1.00 63.75 114 LEU A O 1
ATOM 877 N N . GLY A 1 115 ? 28.783 14.745 -39.141 1.00 55.06 115 GLY A N 1
ATOM 878 C CA . GLY A 1 115 ? 29.140 15.998 -39.811 1.00 55.06 115 GLY A CA 1
ATOM 879 C C . GLY A 1 115 ? 30.643 16.149 -40.082 1.00 55.06 115 GLY A C 1
ATOM 880 O O . GLY A 1 115 ? 31.024 16.649 -41.139 1.00 55.06 115 GLY A O 1
ATOM 881 N N . VAL A 1 116 ? 31.506 15.693 -39.167 1.00 50.91 116 VAL A N 1
ATOM 882 C CA . VAL A 1 116 ? 32.972 15.696 -39.338 1.00 50.91 116 VAL A CA 1
ATOM 883 C C . VAL A 1 116 ? 33.408 14.694 -40.414 1.00 50.91 116 VAL A C 1
ATOM 885 O O . VAL A 1 116 ? 34.240 15.037 -41.255 1.00 50.91 116 VAL A O 1
ATOM 888 N N . GLU A 1 117 ? 32.817 13.496 -40.446 1.00 47.25 117 GLU A N 1
ATOM 889 C CA . GLU A 1 117 ? 33.062 12.486 -41.492 1.00 47.25 117 GLU A CA 1
ATOM 890 C C . GLU A 1 117 ? 32.642 12.984 -42.889 1.00 47.25 117 GLU A C 1
ATOM 892 O O . GLU A 1 117 ? 33.338 12.746 -43.883 1.00 47.25 117 GLU A O 1
ATOM 897 N N . LEU A 1 118 ? 31.557 13.766 -42.958 1.00 41.97 118 LEU A N 1
ATOM 898 C CA . LEU A 1 118 ? 31.074 14.403 -44.186 1.00 41.97 118 LEU A CA 1
ATOM 899 C C . LEU A 1 118 ? 32.015 15.511 -44.700 1.00 41.97 118 LEU A C 1
ATOM 901 O O . LEU A 1 118 ? 32.130 15.707 -45.905 1.00 41.97 118 LEU A O 1
ATOM 905 N N . ILE A 1 119 ? 32.704 16.235 -43.807 1.00 34.38 119 ILE A N 1
ATOM 906 C CA . ILE A 1 119 ? 33.675 17.288 -44.169 1.00 34.38 119 ILE A CA 1
ATOM 907 C C . ILE A 1 119 ? 35.025 16.682 -44.595 1.00 34.38 119 ILE A C 1
ATOM 909 O O . ILE A 1 119 ? 35.709 17.241 -45.456 1.00 34.38 119 ILE A O 1
ATOM 913 N N . ALA A 1 120 ? 35.405 15.530 -44.031 1.00 34.56 120 ALA A N 1
ATOM 914 C CA . ALA A 1 120 ? 36.613 14.796 -44.417 1.00 34.56 120 ALA A CA 1
ATOM 915 C C . ALA A 1 120 ? 36.518 14.179 -45.831 1.00 34.56 120 ALA A C 1
ATOM 917 O O . ALA A 1 120 ? 37.540 14.002 -46.494 1.00 34.56 120 ALA A O 1
ATOM 918 N N . THR A 1 121 ? 35.301 13.924 -46.322 1.00 42.66 121 THR A N 1
ATOM 919 C CA . THR A 1 121 ? 35.011 13.415 -47.673 1.00 42.66 121 THR A CA 1
ATOM 920 C C . THR A 1 121 ? 34.509 14.573 -48.550 1.00 42.66 121 THR A C 1
ATOM 922 O O . THR A 1 121 ? 33.314 14.824 -48.643 1.00 42.66 121 THR A O 1
ATOM 925 N N . GLN A 1 122 ? 35.411 15.378 -49.120 1.00 31.30 122 GLN A N 1
ATOM 926 C CA . GLN A 1 122 ? 35.051 16.706 -49.651 1.00 31.30 122 GLN A CA 1
ATOM 927 C C . GLN A 1 122 ? 34.019 16.718 -50.802 1.00 31.30 122 GLN A C 1
ATOM 929 O O . GLN A 1 122 ? 34.211 16.078 -51.830 1.00 31.30 122 GLN A O 1
ATOM 934 N N . GLY A 1 123 ? 33.018 17.601 -50.653 1.00 37.69 123 GLY A N 1
ATOM 935 C CA . GLY A 1 123 ? 32.626 18.596 -51.664 1.00 37.69 123 GLY A CA 1
ATOM 936 C C . GLY A 1 123 ? 31.870 18.119 -52.908 1.00 37.69 123 GLY A C 1
ATOM 937 O O . GLY A 1 123 ? 32.443 18.182 -53.982 1.00 37.69 123 GLY A O 1
ATOM 938 N N . GLU A 1 124 ? 30.601 17.709 -52.749 1.00 30.08 124 GLU A N 1
ATOM 939 C CA . GLU A 1 124 ? 29.460 17.867 -53.702 1.00 30.08 124 GLU A CA 1
ATOM 940 C C . GLU A 1 124 ? 28.248 16.947 -53.395 1.00 30.08 124 GLU A C 1
ATOM 942 O O . GLU A 1 124 ? 27.319 16.850 -54.188 1.00 30.08 124 GLU A O 1
ATOM 947 N N . ALA A 1 125 ? 28.156 16.334 -52.209 1.00 37.06 125 ALA A N 1
ATOM 948 C CA . ALA A 1 125 ? 26.964 15.587 -51.780 1.00 37.06 125 ALA A CA 1
ATOM 949 C C . ALA A 1 125 ? 26.151 16.339 -50.707 1.00 37.06 125 ALA A C 1
ATOM 951 O O . ALA A 1 125 ? 25.894 15.825 -49.625 1.00 37.06 125 ALA A O 1
ATOM 952 N N . VAL A 1 126 ? 25.702 17.565 -50.999 1.00 33.62 126 VAL A N 1
ATOM 953 C CA . VAL A 1 126 ? 24.722 18.282 -50.143 1.00 33.62 126 VAL A CA 1
ATOM 954 C C . VAL A 1 126 ? 23.307 17.667 -50.265 1.00 33.62 126 VAL A C 1
ATOM 956 O O . VAL A 1 126 ? 22.364 18.131 -49.635 1.00 33.62 126 VAL A O 1
ATOM 959 N N . PHE A 1 127 ? 23.133 16.581 -51.032 1.00 39.56 127 PHE A N 1
ATOM 960 C CA . PHE A 1 127 ? 21.822 15.990 -51.325 1.00 39.56 127 PHE A CA 1
ATOM 961 C C . PHE A 1 127 ? 21.814 14.453 -51.458 1.00 39.56 127 PHE A C 1
ATOM 963 O O . PHE A 1 127 ? 21.215 13.907 -52.376 1.00 39.56 127 PHE A O 1
ATOM 970 N N . THR A 1 128 ? 22.436 13.721 -50.530 1.00 45.91 128 THR A N 1
ATOM 971 C CA . THR A 1 128 ? 22.168 12.268 -50.363 1.00 45.91 128 THR A CA 1
ATOM 972 C C . THR A 1 128 ? 21.557 11.928 -49.002 1.00 45.91 128 THR A C 1
ATOM 974 O O . THR A 1 128 ? 21.560 10.776 -48.565 1.00 45.91 128 THR A O 1
ATOM 977 N N . LEU A 1 129 ? 20.948 12.931 -48.355 1.00 46.78 129 LEU A N 1
ATOM 978 C CA . LEU A 1 129 ? 19.970 12.745 -47.284 1.00 46.78 129 LEU A CA 1
ATOM 979 C C . LEU A 1 129 ? 18.736 12.029 -47.872 1.00 46.78 129 LEU A C 1
ATOM 981 O O . LEU A 1 129 ? 17.756 12.654 -48.246 1.00 46.78 129 LEU A O 1
ATOM 985 N N . GLY A 1 130 ? 18.815 10.706 -47.999 1.00 46.97 130 GLY A N 1
ATOM 986 C CA . GLY A 1 130 ? 17.758 9.861 -48.551 1.00 46.97 130 GLY A CA 1
ATOM 987 C C . GLY A 1 130 ? 17.856 9.669 -50.069 1.00 46.97 130 GLY A C 1
ATOM 988 O O . GLY A 1 130 ? 17.683 10.609 -50.832 1.00 46.97 130 GLY A O 1
ATOM 989 N N . LEU A 1 131 ? 18.039 8.409 -50.487 1.00 45.56 131 LEU A N 1
ATOM 990 C CA . LEU A 1 131 ? 17.907 7.886 -51.860 1.00 45.56 131 LEU A CA 1
ATOM 991 C C . LEU A 1 131 ? 19.088 8.123 -52.828 1.00 45.56 131 LEU A C 1
ATOM 993 O O . LEU A 1 131 ? 19.010 8.927 -53.748 1.00 45.56 131 LEU A O 1
ATOM 997 N N . ALA A 1 132 ? 20.122 7.286 -52.717 1.00 40.50 132 ALA A N 1
ATOM 998 C CA . ALA A 1 132 ? 20.732 6.643 -53.885 1.00 40.50 132 ALA A CA 1
ATOM 999 C C . ALA A 1 132 ? 21.276 5.271 -53.453 1.00 40.50 132 ALA A C 1
ATOM 1001 O O . ALA A 1 132 ? 21.974 5.158 -52.449 1.00 40.50 132 ALA A O 1
ATOM 1002 N N . GLU A 1 133 ? 20.854 4.220 -54.149 1.00 47.28 133 GLU A N 1
ATOM 1003 C CA . GLU A 1 133 ? 21.126 2.816 -53.842 1.00 47.28 133 GLU A CA 1
ATOM 1004 C C . GLU A 1 133 ? 22.634 2.503 -53.874 1.00 47.28 133 GLU A C 1
ATOM 1006 O O . GLU A 1 133 ? 23.291 2.724 -54.888 1.00 47.28 133 GLU A O 1
ATOM 1011 N N . GLY A 1 134 ? 23.170 1.950 -52.781 1.00 49.22 134 GLY A N 1
ATOM 1012 C CA . GLY A 1 134 ? 24.522 1.383 -52.723 1.00 49.22 134 GLY A CA 1
ATOM 1013 C C . GLY A 1 134 ? 25.254 1.718 -51.425 1.00 49.22 134 GLY A C 1
ATOM 1014 O O . GLY A 1 134 ? 25.768 2.817 -51.293 1.00 49.22 134 GLY A O 1
ATOM 1015 N N . GLU A 1 135 ? 25.271 0.761 -50.490 1.00 49.81 135 GLU A N 1
ATOM 1016 C CA . GLU A 1 135 ? 26.100 0.698 -49.267 1.00 49.81 135 GLU A CA 1
ATOM 1017 C C . GLU A 1 135 ? 26.194 1.987 -48.419 1.00 49.81 135 GLU A C 1
ATOM 1019 O O . GLU A 1 135 ? 26.981 2.892 -48.678 1.00 49.81 135 GLU A O 1
ATOM 1024 N N . LEU A 1 136 ? 25.437 2.032 -47.310 1.00 56.09 136 LEU A N 1
ATOM 1025 C CA . LEU A 1 136 ? 25.742 2.969 -46.223 1.00 56.09 136 LEU A CA 1
ATOM 1026 C C . LEU A 1 136 ? 27.182 2.703 -45.745 1.00 56.09 136 LEU A C 1
ATOM 1028 O O . LEU A 1 136 ? 27.481 1.542 -45.445 1.00 56.09 136 LEU A O 1
ATOM 1032 N N . PRO A 1 137 ? 28.045 3.730 -45.619 1.00 62.78 137 PRO A N 1
ATOM 1033 C CA . PRO A 1 137 ? 29.356 3.566 -45.003 1.00 62.78 137 PRO A CA 1
ATOM 1034 C C . PRO A 1 137 ? 29.208 2.888 -43.639 1.00 62.78 137 PRO A C 1
ATOM 1036 O O . PRO A 1 137 ? 28.277 3.200 -42.882 1.00 62.78 137 PRO A O 1
ATOM 1039 N N . ALA A 1 138 ? 30.092 1.937 -43.335 1.00 61.66 138 ALA A N 1
ATOM 1040 C CA . ALA A 1 138 ? 30.011 1.133 -42.117 1.00 61.66 138 ALA A CA 1
ATOM 1041 C C . ALA A 1 138 ? 29.997 2.017 -40.854 1.00 61.66 138 ALA A C 1
ATOM 1043 O O . ALA A 1 138 ? 29.312 1.708 -39.880 1.00 61.66 138 ALA A O 1
ATOM 1044 N N . GLU A 1 139 ? 30.687 3.154 -40.912 1.00 57.28 139 GLU A N 1
ATOM 1045 C CA . GLU A 1 139 ? 30.793 4.176 -39.872 1.00 57.28 139 GLU A CA 1
ATOM 1046 C C . GLU A 1 139 ? 29.445 4.872 -39.595 1.00 57.28 139 GLU A C 1
ATOM 1048 O O . GLU A 1 139 ? 29.020 5.011 -38.442 1.00 57.28 139 GLU A O 1
ATOM 1053 N N . VAL A 1 140 ? 28.699 5.213 -40.653 1.00 64.12 140 VAL A N 1
ATOM 1054 C CA . VAL A 1 140 ? 27.361 5.819 -40.551 1.00 64.12 140 VAL A CA 1
ATOM 1055 C C . VAL A 1 140 ? 26.352 4.814 -39.994 1.00 64.12 140 VAL A C 1
ATOM 1057 O O . VAL A 1 140 ? 25.519 5.166 -39.154 1.00 64.12 140 VAL A O 1
ATOM 1060 N N . ALA A 1 141 ? 26.420 3.556 -40.437 1.00 68.00 141 ALA A N 1
ATOM 1061 C CA . ALA A 1 141 ? 25.554 2.492 -39.934 1.00 68.00 141 ALA A CA 1
ATOM 1062 C C . ALA A 1 141 ? 25.802 2.214 -38.440 1.00 68.00 141 ALA A C 1
ATOM 1064 O O . ALA A 1 141 ? 24.845 2.129 -37.668 1.00 68.00 141 ALA A O 1
ATOM 1065 N N . LEU A 1 142 ? 27.071 2.152 -38.021 1.00 62.53 142 LEU A N 1
ATOM 1066 C CA . LEU A 1 142 ? 27.464 1.957 -36.624 1.00 62.53 142 LEU A CA 1
ATOM 1067 C C . LEU A 1 142 ? 26.947 3.088 -35.724 1.00 62.53 142 LEU A C 1
ATOM 1069 O O . LEU A 1 142 ? 26.385 2.829 -34.660 1.00 62.53 142 LEU A O 1
ATOM 1073 N N . THR A 1 143 ? 27.080 4.337 -36.176 1.00 63.91 143 THR A N 1
ATOM 1074 C CA . THR A 1 143 ? 26.619 5.515 -35.428 1.00 63.91 143 THR A CA 1
ATOM 1075 C C . THR A 1 143 ? 25.097 5.528 -35.266 1.00 63.91 143 THR A C 1
ATOM 1077 O O . THR A 1 143 ? 24.591 5.794 -34.173 1.00 63.91 143 THR A O 1
ATOM 1080 N N . LYS A 1 144 ? 24.346 5.173 -36.319 1.00 72.06 144 LYS A N 1
ATOM 1081 C CA . LYS A 1 144 ? 22.880 5.059 -36.245 1.00 72.06 144 LYS A CA 1
ATOM 1082 C C . LYS A 1 144 ? 22.420 3.973 -35.275 1.00 72.06 144 LYS A C 1
ATOM 1084 O O . LYS A 1 144 ? 21.481 4.206 -34.517 1.00 72.06 144 LYS A O 1
ATOM 1089 N N . GLU A 1 145 ? 23.068 2.811 -35.270 1.00 70.62 145 GLU A N 1
ATOM 1090 C CA . GLU A 1 145 ? 22.723 1.731 -34.338 1.00 70.62 145 GLU A CA 1
ATOM 1091 C C . GLU A 1 145 ? 23.063 2.080 -32.883 1.00 70.62 145 GLU A C 1
ATOM 1093 O O . GLU A 1 145 ? 22.254 1.821 -31.991 1.00 70.62 145 GLU A O 1
ATOM 1098 N N . ALA A 1 146 ? 24.187 2.758 -32.631 1.00 64.00 146 ALA A N 1
ATOM 1099 C CA . ALA A 1 146 ? 24.539 3.230 -31.290 1.00 64.00 146 ALA A CA 1
ATOM 1100 C C . ALA A 1 146 ? 23.500 4.218 -30.724 1.00 64.00 146 ALA A C 1
ATOM 1102 O O . ALA A 1 146 ? 23.086 4.088 -29.570 1.00 64.00 146 ALA A O 1
ATOM 1103 N N . VAL A 1 147 ? 23.024 5.169 -31.540 1.00 70.06 147 VAL A N 1
ATOM 1104 C CA . VAL A 1 147 ? 21.980 6.123 -31.125 1.00 70.06 147 VAL A CA 1
ATOM 1105 C C . VAL A 1 147 ? 20.649 5.420 -30.856 1.00 70.06 147 VAL A C 1
ATOM 1107 O O . VAL A 1 147 ? 20.024 5.686 -29.831 1.00 70.06 147 VAL A O 1
ATOM 1110 N N . LYS A 1 148 ? 20.219 4.500 -31.731 1.00 78.25 148 LYS A N 1
ATOM 1111 C CA . LYS A 1 148 ? 18.984 3.724 -31.521 1.00 78.25 148 LYS A CA 1
ATOM 1112 C C . LYS A 1 148 ? 19.032 2.896 -30.241 1.00 78.25 148 LYS A C 1
ATOM 1114 O O . LYS A 1 148 ? 18.052 2.886 -29.502 1.00 78.25 148 LYS A O 1
ATOM 1119 N N . PHE A 1 149 ? 20.152 2.225 -29.970 1.00 65.75 149 PHE A N 1
ATOM 1120 C CA . PHE A 1 149 ? 20.335 1.451 -28.743 1.00 65.75 149 PHE A CA 1
ATOM 1121 C C . PHE A 1 149 ? 20.204 2.340 -27.499 1.00 65.75 149 PHE A C 1
ATOM 1123 O O . PHE A 1 149 ? 19.477 2.007 -26.565 1.00 65.75 149 PHE A O 1
ATOM 1130 N N . ALA A 1 150 ? 20.844 3.509 -27.516 1.00 67.00 150 ALA A N 1
ATOM 1131 C CA . ALA A 1 150 ? 20.788 4.452 -26.406 1.00 67.00 150 ALA A CA 1
ATOM 1132 C C . ALA A 1 150 ? 19.368 5.044 -26.209 1.00 67.00 150 ALA A C 1
ATOM 1134 O O . ALA A 1 150 ? 18.892 5.157 -25.079 1.00 67.00 150 ALA A O 1
ATOM 1135 N N . LEU A 1 151 ? 18.625 5.304 -27.296 1.00 70.81 151 LEU A N 1
ATOM 1136 C CA . LEU A 1 151 ? 17.210 5.706 -27.231 1.00 70.81 151 LEU A CA 1
ATOM 1137 C C . LEU A 1 151 ? 16.301 4.603 -26.670 1.00 70.81 151 LEU A C 1
ATOM 1139 O O . LEU A 1 151 ? 15.387 4.906 -25.906 1.00 70.81 151 LEU A O 1
ATOM 1143 N N . GLN A 1 152 ? 16.552 3.332 -27.002 1.00 75.81 152 GLN A N 1
ATOM 1144 C CA . GLN A 1 152 ? 15.824 2.198 -26.416 1.00 75.81 152 GLN A CA 1
ATOM 1145 C C . GLN A 1 152 ? 16.108 2.050 -24.916 1.00 75.81 152 GLN A C 1
ATOM 1147 O O . GLN A 1 152 ? 15.208 1.739 -24.136 1.00 75.81 152 GLN A O 1
ATOM 1152 N N . GLU A 1 153 ? 17.348 2.287 -24.482 1.00 67.44 153 GLU A N 1
ATOM 1153 C CA . GLU A 1 153 ? 17.685 2.306 -23.057 1.00 67.44 153 GLU A CA 1
ATOM 1154 C C . GLU A 1 153 ? 16.947 3.435 -22.325 1.00 67.44 153 GLU A C 1
ATOM 1156 O O . GLU A 1 153 ? 16.395 3.213 -21.243 1.00 67.44 153 GLU A O 1
ATOM 1161 N N . LEU A 1 154 ? 16.887 4.627 -22.928 1.00 73.06 154 LEU A N 1
ATOM 1162 C CA . LEU A 1 154 ? 16.127 5.747 -22.385 1.00 73.06 154 LEU A CA 1
ATOM 1163 C C . LEU A 1 154 ? 14.627 5.428 -22.308 1.00 73.06 154 LEU A C 1
ATOM 1165 O O . LEU A 1 154 ? 14.014 5.651 -21.267 1.00 73.06 154 LEU A O 1
ATOM 1169 N N . GLU A 1 155 ? 14.043 4.858 -23.364 1.00 75.25 155 GLU A N 1
ATOM 1170 C CA . GLU A 1 155 ? 12.642 4.420 -23.383 1.00 75.25 155 GLU A CA 1
ATOM 1171 C C . GLU A 1 155 ? 12.338 3.454 -22.232 1.00 75.25 155 GLU A C 1
ATOM 1173 O O . GLU A 1 155 ? 11.372 3.648 -21.494 1.00 75.25 155 GLU A O 1
ATOM 1178 N N . ASN A 1 156 ? 13.205 2.463 -22.015 1.00 70.00 156 ASN A N 1
ATOM 1179 C CA . ASN A 1 156 ? 13.064 1.516 -20.912 1.00 70.00 156 ASN A CA 1
ATOM 1180 C C . ASN A 1 156 ? 13.144 2.196 -19.538 1.00 70.00 156 ASN A C 1
ATOM 1182 O O . ASN A 1 156 ? 12.421 1.799 -18.622 1.00 70.00 156 ASN A O 1
ATOM 1186 N N . LYS A 1 157 ? 13.987 3.223 -19.374 1.00 65.62 157 LYS A N 1
ATOM 1187 C CA . LYS A 1 157 ? 14.052 4.008 -18.129 1.00 65.62 157 LYS A CA 1
ATOM 1188 C C . LYS A 1 157 ? 12.774 4.822 -17.914 1.00 65.62 157 LYS A C 1
ATOM 1190 O O . LYS A 1 157 ? 12.205 4.767 -16.826 1.00 65.62 157 LYS A O 1
ATOM 1195 N N . LEU A 1 158 ? 12.276 5.512 -18.939 1.00 71.88 158 LEU A N 1
ATOM 1196 C CA . LEU A 1 158 ? 11.064 6.327 -18.826 1.00 71.88 158 LEU A CA 1
ATOM 1197 C C . LEU A 1 158 ? 9.814 5.465 -18.600 1.00 71.88 158 LEU A C 1
ATOM 1199 O O . LEU A 1 158 ? 9.064 5.688 -17.655 1.00 71.88 158 LEU A O 1
ATOM 1203 N N . ILE A 1 159 ? 9.594 4.440 -19.423 1.00 76.62 159 ILE A N 1
ATOM 1204 C CA . ILE A 1 159 ? 8.391 3.604 -19.327 1.00 76.62 159 ILE A CA 1
ATOM 1205 C C . ILE A 1 159 ? 8.505 2.604 -18.176 1.00 76.62 159 ILE A C 1
ATOM 1207 O O . ILE A 1 159 ? 7.583 2.455 -17.378 1.00 76.62 159 ILE A O 1
ATOM 1211 N N . GLY A 1 160 ? 9.626 1.895 -18.074 1.00 63.69 160 GLY A N 1
ATOM 1212 C CA . GLY A 1 160 ? 9.792 0.826 -17.095 1.00 63.69 160 GLY A CA 1
ATOM 1213 C C . GLY A 1 160 ? 9.948 1.344 -15.669 1.00 63.69 160 GLY A C 1
ATOM 1214 O O . GLY A 1 160 ? 9.228 0.906 -14.774 1.00 63.69 160 GLY A O 1
ATOM 1215 N N . TYR A 1 161 ? 10.884 2.270 -15.455 1.00 68.88 161 TYR A N 1
ATOM 1216 C CA . TYR A 1 161 ? 11.234 2.730 -14.112 1.00 68.88 161 TYR A CA 1
ATOM 1217 C C . TYR A 1 161 ? 10.360 3.901 -13.641 1.00 68.88 161 TYR A C 1
ATOM 1219 O O . TYR A 1 161 ? 9.775 3.828 -12.559 1.00 68.88 161 TYR A O 1
ATOM 1227 N N . LEU A 1 162 ? 10.211 4.959 -14.442 1.00 74.06 162 LEU A N 1
ATOM 1228 C CA . LEU A 1 162 ? 9.423 6.120 -14.019 1.00 74.06 162 LEU A CA 1
ATOM 1229 C C . LEU A 1 162 ? 7.913 5.834 -14.037 1.00 74.06 162 LEU A C 1
ATOM 1231 O O . LEU A 1 162 ? 7.241 6.058 -13.031 1.00 74.06 162 LEU A O 1
ATOM 1235 N N . ILE A 1 163 ? 7.374 5.315 -15.141 1.00 81.00 163 ILE A N 1
ATOM 1236 C CA . ILE A 1 163 ? 5.925 5.090 -15.271 1.00 81.00 163 ILE A CA 1
ATOM 1237 C C . ILE A 1 163 ? 5.502 3.804 -14.538 1.00 81.00 163 ILE A C 1
ATOM 1239 O O . ILE A 1 163 ? 4.833 3.848 -13.510 1.00 81.00 163 ILE A O 1
ATOM 1243 N N . ASN A 1 164 ? 5.928 2.633 -15.000 1.00 75.31 164 ASN A N 1
ATOM 1244 C CA . ASN A 1 164 ? 5.362 1.371 -14.502 1.00 75.31 164 ASN A CA 1
ATOM 1245 C C . ASN A 1 164 ? 5.780 1.016 -13.064 1.00 75.31 164 ASN A C 1
ATOM 1247 O O . ASN A 1 164 ? 5.113 0.219 -12.399 1.00 75.31 164 ASN A O 1
ATOM 1251 N N . GLN A 1 165 ? 6.899 1.556 -12.575 1.00 72.81 165 GLN A N 1
ATOM 1252 C CA . GLN A 1 165 ? 7.382 1.276 -11.224 1.00 72.81 165 GLN A CA 1
ATOM 1253 C C . GLN A 1 165 ? 7.083 2.424 -10.259 1.00 72.81 165 GLN A C 1
ATOM 1255 O O . GLN A 1 165 ? 6.397 2.197 -9.261 1.00 72.81 165 GLN A O 1
ATOM 1260 N N . ALA A 1 166 ? 7.593 3.631 -10.515 1.00 73.00 166 ALA A N 1
ATOM 1261 C CA . ALA A 1 166 ? 7.463 4.732 -9.564 1.00 73.00 166 ALA A CA 1
ATOM 1262 C C . ALA A 1 166 ? 6.045 5.333 -9.556 1.00 73.00 166 ALA A C 1
ATOM 1264 O O . ALA A 1 166 ? 5.437 5.442 -8.489 1.00 73.00 166 ALA A O 1
ATOM 1265 N N . ALA A 1 167 ? 5.493 5.669 -10.725 1.00 74.06 167 ALA A N 1
ATOM 1266 C CA . ALA A 1 167 ? 4.159 6.259 -10.825 1.00 74.06 167 ALA A CA 1
ATOM 1267 C C . ALA A 1 167 ? 3.046 5.309 -10.377 1.00 74.06 167 ALA A C 1
ATOM 1269 O O . ALA A 1 167 ? 2.196 5.686 -9.571 1.00 74.06 167 ALA A O 1
ATOM 1270 N N . ASP A 1 168 ? 3.064 4.064 -10.855 1.00 76.38 168 ASP A N 1
ATOM 1271 C CA . ASP A 1 168 ? 2.032 3.092 -10.497 1.00 76.38 168 ASP A CA 1
ATOM 1272 C C . ASP A 1 168 ? 2.024 2.780 -8.996 1.00 76.38 168 ASP A C 1
ATOM 1274 O O . ASP A 1 168 ? 0.956 2.608 -8.399 1.00 76.38 168 ASP A O 1
ATOM 1278 N N . GLU A 1 169 ? 3.200 2.681 -8.367 1.00 78.44 169 GLU A N 1
ATOM 1279 C CA . GLU A 1 169 ? 3.273 2.485 -6.919 1.00 78.44 169 GLU A CA 1
ATOM 1280 C C . GLU A 1 169 ? 2.749 3.709 -6.167 1.00 78.44 169 GLU A C 1
ATOM 1282 O O . GLU A 1 169 ? 2.002 3.552 -5.196 1.00 78.44 169 GLU A O 1
ATOM 1287 N N . LEU A 1 170 ? 3.058 4.916 -6.647 1.00 80.88 170 LEU A N 1
ATOM 1288 C CA . LEU A 1 170 ? 2.534 6.151 -6.079 1.00 80.88 170 LEU A CA 1
ATOM 1289 C C . LEU A 1 170 ? 1.001 6.207 -6.144 1.00 80.88 170 LEU A C 1
ATOM 1291 O O . LEU A 1 170 ? 0.361 6.393 -5.105 1.00 80.88 170 LEU A O 1
ATOM 1295 N N . SER A 1 171 ? 0.395 5.981 -7.313 1.00 76.44 171 SER A N 1
ATOM 1296 C CA . SER A 1 171 ? -1.068 5.974 -7.467 1.00 76.44 171 SER A CA 1
ATOM 1297 C C . SER A 1 171 ? -1.730 4.904 -6.594 1.00 76.44 171 SER A C 1
ATOM 1299 O O . SER A 1 171 ? -2.740 5.169 -5.932 1.00 76.44 171 SER A O 1
ATOM 1301 N N . ARG A 1 172 ? -1.139 3.703 -6.502 1.00 78.31 172 ARG A N 1
ATOM 1302 C CA . ARG A 1 172 ? -1.627 2.637 -5.612 1.00 78.31 172 ARG A CA 1
ATOM 1303 C C . ARG A 1 172 ? -1.567 3.044 -4.142 1.00 78.31 172 ARG A C 1
ATOM 1305 O O . ARG A 1 172 ? -2.544 2.841 -3.418 1.00 78.31 172 ARG A O 1
ATOM 1312 N N . GLN A 1 173 ? -0.450 3.607 -3.686 1.00 79.19 173 GLN A N 1
ATOM 1313 C CA . GLN A 1 173 ? -0.291 4.032 -2.297 1.00 79.19 173 GLN A CA 1
ATOM 1314 C C . GLN A 1 173 ? -1.245 5.185 -1.953 1.00 79.19 173 GLN A C 1
ATOM 1316 O O . GLN A 1 173 ? -1.892 5.122 -0.908 1.00 79.19 173 GLN A O 1
ATOM 1321 N N . ILE A 1 174 ? -1.402 6.180 -2.836 1.00 76.62 174 ILE A N 1
ATOM 1322 C CA . ILE A 1 174 ? -2.373 7.270 -2.655 1.00 76.62 174 ILE A CA 1
ATOM 1323 C C . ILE A 1 174 ? -3.788 6.707 -2.539 1.00 76.62 174 ILE A C 1
ATOM 1325 O O . ILE A 1 174 ? -4.488 7.049 -1.591 1.00 76.62 174 ILE A O 1
ATOM 1329 N N . GLY A 1 175 ? -4.202 5.803 -3.433 1.00 68.88 175 GLY A N 1
ATOM 1330 C CA . GLY A 1 175 ? -5.528 5.180 -3.374 1.00 68.88 175 GLY A CA 1
ATOM 1331 C C . GLY A 1 175 ? -5.771 4.402 -2.073 1.00 68.88 175 GLY A C 1
ATOM 1332 O O . GLY A 1 175 ? -6.836 4.526 -1.458 1.00 68.88 175 GLY A O 1
ATOM 1333 N N . ARG A 1 176 ? -4.767 3.647 -1.604 1.00 75.25 176 ARG A N 1
ATOM 1334 C CA . ARG A 1 176 ? -4.821 2.921 -0.323 1.00 75.25 176 ARG A CA 1
ATOM 1335 C C . ARG A 1 176 ? -4.935 3.872 0.867 1.00 75.25 176 ARG A C 1
ATOM 1337 O O . ARG A 1 176 ? -5.835 3.699 1.686 1.00 75.25 176 ARG A O 1
ATOM 1344 N N . SER A 1 177 ? -4.053 4.865 0.966 1.00 71.06 177 SER A N 1
ATOM 1345 C CA . SER A 1 177 ? -4.049 5.817 2.081 1.00 71.06 177 SER A CA 1
ATOM 1346 C C . SER A 1 177 ? -5.293 6.705 2.070 1.00 71.06 177 SER A C 1
ATOM 1348 O O . SER A 1 177 ? -5.893 6.894 3.120 1.00 71.06 177 SER A O 1
ATOM 1350 N N . ALA A 1 178 ? -5.767 7.144 0.902 1.00 68.88 178 ALA A N 1
ATOM 1351 C CA . ALA A 1 178 ? -7.045 7.839 0.753 1.00 68.88 178 ALA A CA 1
ATOM 1352 C C . ALA A 1 178 ? -8.217 7.008 1.295 1.00 68.88 178 ALA A C 1
ATOM 1354 O O . ALA A 1 178 ? -9.015 7.500 2.089 1.00 68.88 178 ALA A O 1
ATOM 1355 N N . THR A 1 179 ? -8.293 5.731 0.914 1.00 69.00 179 THR A N 1
ATOM 1356 C CA . THR A 1 179 ? -9.340 4.815 1.387 1.00 69.00 179 THR A CA 1
ATOM 1357 C C . THR A 1 179 ? -9.274 4.632 2.901 1.00 69.00 179 THR A C 1
ATOM 1359 O O . THR A 1 179 ? -10.293 4.726 3.579 1.00 69.00 179 THR A O 1
ATOM 1362 N N . LYS A 1 180 ? -8.077 4.420 3.456 1.00 68.75 180 LYS A N 1
ATOM 1363 C CA . LYS A 1 180 ? -7.889 4.280 4.904 1.00 68.75 180 LYS A CA 1
ATOM 1364 C C . LYS A 1 180 ? -8.252 5.548 5.667 1.00 68.75 180 LYS A C 1
ATOM 1366 O O . LYS A 1 180 ? -8.919 5.447 6.685 1.00 68.75 180 LYS A O 1
ATOM 1371 N N . MET A 1 181 ? -7.885 6.726 5.163 1.00 67.19 181 MET A N 1
ATOM 1372 C CA . MET A 1 181 ? -8.295 7.998 5.758 1.00 67.19 181 MET A CA 1
ATOM 1373 C C . MET A 1 181 ? -9.825 8.152 5.717 1.00 67.19 181 MET A C 1
ATOM 1375 O O . MET A 1 181 ? -10.448 8.445 6.726 1.00 67.19 181 MET A O 1
ATOM 1379 N N . LEU A 1 182 ? -10.484 7.871 4.595 1.00 65.25 182 LEU A N 1
ATOM 1380 C CA . LEU A 1 182 ? -11.949 7.962 4.542 1.00 65.25 182 LEU A CA 1
ATOM 1381 C C . LEU A 1 182 ? -12.648 6.966 5.488 1.00 65.25 182 LEU A C 1
ATOM 1383 O O . LEU A 1 182 ? -13.680 7.291 6.069 1.00 65.25 182 LEU A O 1
ATOM 1387 N N . LEU A 1 183 ? -12.086 5.769 5.678 1.00 61.12 183 LEU A N 1
ATOM 1388 C CA . LEU A 1 183 ? -12.646 4.740 6.565 1.00 61.12 183 LEU A CA 1
ATOM 1389 C C . LEU A 1 183 ? -12.269 4.929 8.044 1.00 61.12 183 LEU A C 1
ATOM 1391 O O . LEU A 1 183 ? -13.017 4.509 8.926 1.00 61.12 183 LEU A O 1
ATOM 1395 N N . GLY A 1 184 ? -11.137 5.577 8.329 1.00 55.00 184 GLY A N 1
ATOM 1396 C CA . GLY A 1 184 ? -10.654 5.887 9.677 1.00 55.00 184 GLY A CA 1
ATOM 1397 C C . GLY A 1 184 ? -11.530 6.891 10.435 1.00 55.00 184 GLY A C 1
ATOM 1398 O O . GLY A 1 184 ? -11.407 7.012 11.650 1.00 55.00 184 GLY A O 1
ATOM 1399 N N . GLY A 1 185 ? -12.457 7.563 9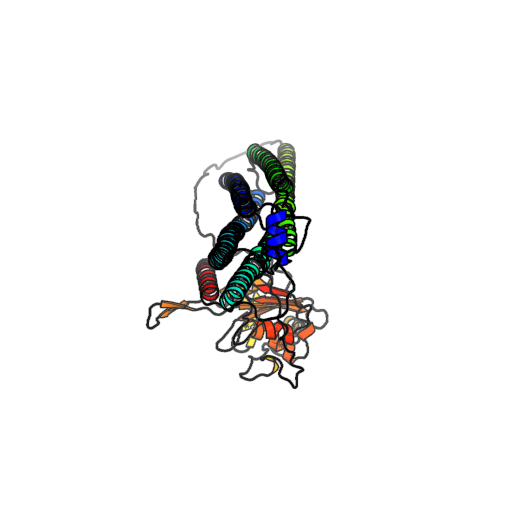.741 1.00 48.91 185 GLY A N 1
ATOM 1400 C CA . GLY A 1 185 ? -13.455 8.467 10.322 1.00 48.91 185 GLY A CA 1
ATOM 1401 C C . GLY A 1 185 ? -14.662 7.776 10.956 1.00 48.91 185 GLY A C 1
ATOM 1402 O O . GLY A 1 185 ? -15.599 8.452 11.376 1.00 48.91 185 GLY A O 1
ATOM 1403 N N . ALA A 1 186 ? -14.682 6.442 11.029 1.00 40.22 186 ALA A N 1
ATOM 1404 C CA . ALA A 1 186 ? -15.819 5.689 11.542 1.00 40.22 186 ALA A CA 1
ATOM 1405 C C . ALA A 1 186 ? -16.040 5.899 13.059 1.00 40.22 186 ALA A C 1
ATOM 1407 O O . ALA A 1 186 ? -15.554 5.145 13.896 1.00 40.22 186 ALA A O 1
ATOM 1408 N N . ASN A 1 187 ? -16.876 6.896 13.367 1.00 43.84 187 ASN A N 1
ATOM 1409 C CA . ASN A 1 187 ? -17.631 7.125 14.603 1.00 43.84 187 ASN A CA 1
ATOM 1410 C C . ASN A 1 187 ? -16.817 7.424 15.872 1.00 43.84 187 ASN A C 1
ATOM 1412 O O . ASN A 1 187 ? -16.556 6.543 16.693 1.00 43.84 187 ASN A O 1
ATOM 1416 N N . VAL A 1 188 ? -16.564 8.713 16.127 1.00 44.91 188 VAL A N 1
ATOM 1417 C CA . VAL A 1 188 ? -16.271 9.179 17.490 1.00 44.91 188 VAL A CA 1
ATOM 1418 C C . VAL A 1 188 ? -17.561 9.085 18.316 1.00 44.91 188 VAL A C 1
ATOM 1420 O O . VAL A 1 188 ? -18.451 9.933 18.223 1.00 44.91 188 VAL A O 1
ATOM 1423 N N . VAL A 1 189 ? -17.705 8.009 19.092 1.00 42.34 189 VAL A N 1
ATOM 1424 C CA . VAL A 1 189 ? -18.874 7.806 19.957 1.00 42.34 189 VAL A CA 1
ATOM 1425 C C . VAL A 1 189 ? -18.762 8.710 21.180 1.00 42.34 189 VAL A C 1
ATOM 1427 O O . VAL A 1 189 ? -17.800 8.652 21.943 1.00 42.34 189 VAL A O 1
ATOM 1430 N N . PHE A 1 190 ? -19.776 9.552 21.361 1.00 42.03 190 PHE A N 1
ATOM 1431 C CA . PHE A 1 190 ? -19.901 10.444 22.504 1.00 42.03 190 PHE A CA 1
ATOM 1432 C C . PHE A 1 190 ? -20.426 9.677 23.723 1.00 42.03 190 PHE A C 1
ATOM 1434 O O . PHE A 1 190 ? -21.611 9.356 23.786 1.00 42.03 190 PHE A O 1
ATOM 1441 N N . GLU A 1 191 ? -19.571 9.409 24.709 1.00 42.12 191 GLU A N 1
ATOM 1442 C CA . GLU A 1 191 ? -20.025 9.060 26.060 1.00 42.12 191 GLU A CA 1
ATOM 1443 C C . GLU A 1 191 ? -20.055 10.339 26.904 1.00 42.12 191 GLU A C 1
ATOM 1445 O O . GLU A 1 191 ? -19.020 10.930 27.210 1.00 42.12 191 GLU A O 1
ATOM 1450 N N . ALA A 1 192 ? -21.258 10.802 27.253 1.00 38.53 192 ALA A N 1
ATOM 1451 C CA . ALA A 1 192 ? -21.517 12.072 27.941 1.00 38.53 192 ALA A CA 1
ATOM 1452 C C . ALA A 1 192 ? -21.122 12.076 29.437 1.00 38.53 192 ALA A C 1
ATOM 1454 O O . ALA A 1 192 ? -21.796 12.694 30.254 1.00 38.53 192 ALA A O 1
ATOM 1455 N N . THR A 1 193 ? -20.072 11.350 29.833 1.00 39.00 193 THR A N 1
ATOM 1456 C CA . THR A 1 193 ? -19.805 11.030 31.249 1.00 39.00 193 THR A CA 1
ATOM 1457 C C . THR A 1 193 ? -18.554 11.673 31.852 1.00 39.00 193 THR A C 1
ATOM 1459 O O . THR A 1 193 ? -18.199 11.334 32.976 1.00 39.00 193 THR A O 1
ATOM 1462 N N . SER A 1 194 ? -17.883 12.622 31.188 1.00 40.12 194 SER A N 1
ATOM 1463 C CA . SER A 1 194 ? -16.724 13.309 31.789 1.00 40.12 194 SER A CA 1
ATOM 1464 C C . SER A 1 194 ? -16.917 14.825 31.885 1.00 40.12 194 SER A C 1
ATOM 1466 O O . SER A 1 194 ? -16.780 15.549 30.901 1.00 40.12 194 SER A O 1
ATOM 1468 N N . LEU A 1 195 ? -17.173 15.287 33.107 1.00 45.44 195 LEU A N 1
ATOM 1469 C CA . LEU A 1 195 ? -17.471 16.661 33.529 1.00 45.44 195 LEU A CA 1
ATOM 1470 C C . LEU A 1 195 ? -16.238 17.600 33.612 1.00 45.44 195 LEU A C 1
ATOM 1472 O O . LEU A 1 195 ? -16.157 18.457 34.484 1.00 45.44 195 LEU A O 1
ATOM 1476 N N . GLN A 1 196 ? -15.248 17.451 32.723 1.00 48.69 196 GLN A N 1
ATOM 1477 C CA . GLN A 1 196 ? -14.050 18.317 32.669 1.00 48.69 196 GLN A CA 1
ATOM 1478 C C . GLN A 1 196 ? -13.582 18.549 31.223 1.00 48.69 196 GLN A C 1
ATOM 1480 O O . GLN A 1 196 ? -12.469 18.178 30.846 1.00 48.69 196 GLN A O 1
ATOM 1485 N N . ALA A 1 197 ? -14.445 19.112 30.379 1.00 54.09 197 ALA A N 1
ATOM 1486 C CA . ALA A 1 197 ? -14.066 19.477 29.019 1.00 54.09 197 ALA A CA 1
ATOM 1487 C C . ALA A 1 197 ? -13.734 20.972 28.919 1.00 54.09 197 ALA A C 1
ATOM 1489 O O . ALA A 1 197 ? -14.565 21.820 29.228 1.00 54.09 197 ALA A O 1
ATOM 1490 N N . ASP A 1 198 ? -12.526 21.296 28.454 1.00 64.19 198 ASP A N 1
ATOM 1491 C CA . ASP A 1 198 ? -12.139 22.668 28.116 1.00 64.19 198 ASP A CA 1
ATOM 1492 C C . ASP A 1 198 ? -12.765 23.071 26.767 1.00 64.19 198 ASP A C 1
ATOM 1494 O O . ASP A 1 198 ? -12.265 22.731 25.689 1.00 64.19 198 ASP A O 1
ATOM 1498 N N . TYR A 1 199 ? -13.898 23.778 26.834 1.00 64.62 199 TYR A N 1
ATOM 1499 C CA . TYR A 1 199 ? -14.635 24.257 25.661 1.00 64.62 199 TYR A CA 1
ATOM 1500 C C . TYR A 1 199 ? -13.807 25.202 24.783 1.00 64.62 199 TYR A C 1
ATOM 1502 O O . TYR A 1 199 ? -13.913 25.155 23.557 1.00 64.62 199 TYR A O 1
ATOM 1510 N N . ALA A 1 200 ? -12.967 26.045 25.394 1.00 65.19 200 ALA A N 1
ATOM 1511 C CA . ALA A 1 200 ? -12.128 26.987 24.663 1.00 65.19 200 ALA A CA 1
ATOM 1512 C C . ALA A 1 200 ? -11.052 26.240 23.864 1.00 65.19 200 ALA A C 1
ATOM 1514 O O . ALA A 1 200 ? -10.787 26.578 22.709 1.00 65.19 200 ALA A O 1
ATOM 1515 N N . ALA A 1 201 ? -10.486 25.176 24.437 1.00 64.75 201 ALA A N 1
ATOM 1516 C CA . ALA A 1 201 ? -9.531 24.323 23.741 1.00 64.75 201 ALA A CA 1
ATOM 1517 C C . ALA A 1 201 ? -10.162 23.576 22.547 1.00 64.75 201 ALA A C 1
ATOM 1519 O O . ALA A 1 201 ? -9.550 23.511 21.477 1.00 64.75 201 ALA A O 1
ATOM 1520 N N . LEU A 1 202 ? -11.399 23.075 22.683 1.00 65.00 202 LEU A N 1
ATOM 1521 C CA . LEU A 1 202 ? -12.136 22.445 21.574 1.00 65.00 202 LEU A CA 1
ATOM 1522 C C . LEU A 1 202 ? -12.420 23.439 20.435 1.00 65.00 202 LEU A C 1
ATOM 1524 O O . LEU A 1 202 ? -12.146 23.133 19.271 1.00 65.00 202 LEU A O 1
ATOM 1528 N N . GLY A 1 203 ? -12.888 24.647 20.765 1.00 67.19 203 GLY A N 1
ATOM 1529 C CA . GLY A 1 203 ? -13.144 25.707 19.786 1.00 67.19 203 GLY A CA 1
ATOM 1530 C C . GLY A 1 203 ? -11.876 26.167 19.055 1.00 67.19 203 GLY A C 1
ATOM 1531 O O . GLY A 1 203 ? -11.877 26.316 17.830 1.00 67.19 203 GLY A O 1
ATOM 1532 N N . ASN A 1 204 ? -10.756 26.309 19.773 1.00 69.81 204 ASN A N 1
ATOM 1533 C CA . ASN A 1 204 ? -9.460 26.671 19.186 1.00 69.81 204 ASN A CA 1
ATOM 1534 C C . ASN A 1 204 ? -8.974 25.638 18.160 1.00 69.81 204 ASN A C 1
ATOM 1536 O O . ASN A 1 204 ? -8.389 25.997 17.132 1.00 69.81 204 ASN A O 1
ATOM 1540 N N . ILE A 1 205 ? -9.233 24.353 18.401 1.00 65.50 205 ILE A N 1
ATOM 1541 C CA . ILE A 1 205 ? -8.806 23.286 17.492 1.00 65.50 205 ILE A CA 1
ATOM 1542 C C . ILE A 1 205 ? -9.764 23.117 16.327 1.00 65.50 205 ILE A C 1
ATOM 1544 O O . ILE A 1 205 ? -9.294 22.891 15.215 1.00 65.50 205 ILE A O 1
ATOM 1548 N N . ALA A 1 206 ? -11.063 23.353 16.516 1.00 67.06 206 ALA A N 1
ATOM 1549 C CA . ALA A 1 206 ? -11.994 23.482 15.398 1.00 67.06 206 ALA A CA 1
ATOM 1550 C C . ALA A 1 206 ? -11.565 24.621 14.449 1.00 67.06 206 ALA A C 1
ATOM 1552 O O . ALA A 1 206 ? -11.503 24.429 13.234 1.00 67.06 206 ALA A O 1
ATOM 1553 N N . GLY A 1 207 ? -11.169 25.779 14.996 1.00 66.69 207 GLY A N 1
ATOM 1554 C CA . GLY A 1 207 ? -10.614 26.889 14.210 1.00 66.69 207 GLY A CA 1
ATOM 1555 C C . GLY A 1 207 ? -9.281 26.550 13.530 1.00 66.69 207 GLY A C 1
ATOM 1556 O O . GLY A 1 207 ? -9.038 26.930 12.383 1.00 66.69 207 GLY A O 1
ATOM 1557 N N . THR A 1 208 ? -8.428 25.776 14.201 1.00 70.38 208 THR A N 1
ATOM 1558 C CA . THR A 1 208 ? -7.153 25.297 13.649 1.00 70.38 208 THR A CA 1
ATOM 1559 C C . THR A 1 208 ? -7.364 24.301 12.501 1.00 70.38 208 THR A C 1
ATOM 1561 O O . THR A 1 208 ? -6.727 24.428 11.455 1.00 70.38 208 THR A O 1
ATOM 1564 N N . ALA A 1 209 ? -8.308 23.367 12.640 1.00 63.75 209 ALA A N 1
ATOM 1565 C CA . ALA A 1 209 ? -8.699 22.431 11.588 1.00 63.75 209 ALA A CA 1
ATOM 1566 C C . ALA A 1 209 ? -9.259 23.166 10.358 1.00 63.75 209 ALA A C 1
ATOM 1568 O O . ALA A 1 209 ? -8.864 22.866 9.231 1.00 63.75 209 ALA A O 1
ATOM 1569 N N . ALA A 1 210 ? -10.093 24.192 10.567 1.00 69.75 210 ALA A N 1
ATOM 1570 C CA . ALA A 1 210 ? -10.590 25.055 9.494 1.00 69.75 210 ALA A CA 1
ATOM 1571 C C . ALA A 1 210 ? -9.450 25.775 8.750 1.00 69.75 210 ALA A C 1
ATOM 1573 O O . ALA A 1 210 ? -9.415 25.799 7.517 1.00 69.75 210 ALA A O 1
ATOM 1574 N N . LYS A 1 211 ? -8.469 26.310 9.490 1.00 73.00 211 LYS A N 1
ATOM 1575 C CA . LYS A 1 211 ? -7.276 26.951 8.915 1.00 73.00 211 LYS A CA 1
ATOM 1576 C C . LYS A 1 211 ? -6.459 25.977 8.064 1.00 73.00 211 LYS A C 1
ATOM 1578 O O . LYS A 1 211 ? -6.032 26.329 6.965 1.00 73.00 211 LYS A O 1
ATOM 1583 N N . TYR A 1 212 ? -6.240 24.756 8.546 1.00 74.75 212 TYR A N 1
ATOM 1584 C CA . TYR A 1 212 ? -5.491 23.738 7.805 1.00 74.75 212 TYR A CA 1
ATOM 1585 C C . TYR A 1 212 ? -6.237 23.213 6.585 1.00 74.75 212 TYR A C 1
ATOM 1587 O O . TYR A 1 212 ? -5.607 22.948 5.560 1.00 74.75 212 TYR A O 1
ATOM 1595 N N . ARG A 1 213 ? -7.569 23.149 6.644 1.00 74.31 213 ARG A N 1
ATOM 1596 C CA . ARG A 1 213 ? -8.399 22.851 5.476 1.00 74.31 213 ARG A CA 1
ATOM 1597 C C . ARG A 1 213 ? -8.202 23.887 4.372 1.00 74.31 213 ARG A C 1
ATOM 1599 O O . ARG A 1 213 ? -7.900 23.510 3.242 1.00 74.31 213 ARG A O 1
ATOM 1606 N N . GLY A 1 214 ? -8.284 25.177 4.709 1.00 70.00 214 GLY A N 1
ATOM 1607 C CA . GLY A 1 214 ? -8.045 26.258 3.745 1.00 70.00 214 GLY A CA 1
ATOM 1608 C C . GLY A 1 214 ? -6.613 26.257 3.196 1.00 70.00 214 GLY A C 1
ATOM 1609 O O . GLY A 1 214 ? -6.394 26.484 2.005 1.00 70.00 214 GLY A O 1
ATOM 1610 N N . ARG A 1 215 ? -5.622 25.926 4.036 1.00 75.69 215 ARG A N 1
ATOM 1611 C CA . ARG A 1 215 ? -4.226 25.790 3.592 1.00 75.69 215 ARG A CA 1
ATOM 1612 C C . ARG A 1 215 ? -4.054 24.628 2.613 1.00 75.69 215 ARG A C 1
ATOM 1614 O O . ARG A 1 215 ? -3.415 24.815 1.588 1.00 75.69 215 ARG A O 1
ATOM 1621 N N . THR A 1 216 ? -4.663 23.474 2.881 1.00 72.88 216 THR A N 1
ATOM 1622 C CA . THR A 1 216 ? -4.636 22.302 1.985 1.00 72.88 216 THR A CA 1
ATOM 1623 C C . THR A 1 216 ? -5.208 22.637 0.605 1.00 72.88 216 THR A C 1
ATOM 1625 O O . THR A 1 216 ? -4.634 22.265 -0.416 1.00 72.88 216 THR A O 1
ATOM 1628 N N . GLU A 1 217 ? -6.304 23.396 0.564 1.00 76.62 217 GLU A N 1
ATOM 1629 C CA . GLU A 1 217 ? -6.906 23.871 -0.685 1.00 76.62 217 GLU A CA 1
ATOM 1630 C C . GLU A 1 217 ? -5.988 24.848 -1.431 1.00 76.62 217 GLU A C 1
ATOM 1632 O O . GLU A 1 217 ? -5.783 24.709 -2.635 1.00 76.62 217 GLU A O 1
ATOM 1637 N N . THR A 1 218 ? -5.362 25.782 -0.710 1.00 78.25 218 THR A N 1
ATOM 1638 C CA . THR A 1 218 ? -4.414 26.750 -1.288 1.00 78.25 218 THR A CA 1
ATOM 1639 C C . THR A 1 218 ? -3.207 26.050 -1.906 1.00 78.25 218 THR A C 1
ATOM 1641 O O . THR A 1 218 ? -2.854 26.327 -3.051 1.00 78.25 218 THR A O 1
ATOM 1644 N N . VAL A 1 219 ? -2.611 25.112 -1.168 1.00 74.06 219 VAL A N 1
ATOM 1645 C CA . VAL A 1 219 ? -1.462 24.307 -1.601 1.00 74.06 219 VAL A CA 1
ATOM 1646 C C . VAL A 1 219 ? -1.822 23.474 -2.833 1.00 74.06 219 VAL A C 1
ATOM 1648 O O . VAL A 1 219 ? -1.114 23.506 -3.838 1.00 74.06 219 VAL A O 1
ATOM 1651 N N . SER A 1 220 ? -2.979 22.806 -2.813 1.00 75.06 220 SER A N 1
ATOM 1652 C CA . SER A 1 220 ? -3.499 22.056 -3.962 1.00 75.06 220 SER A CA 1
ATOM 1653 C C . SER A 1 220 ? -3.705 22.944 -5.190 1.00 75.06 220 SER A C 1
ATOM 1655 O O . SER A 1 220 ? -3.267 22.601 -6.287 1.00 75.06 220 SER A O 1
ATOM 1657 N N . MET A 1 221 ? -4.334 24.112 -5.030 1.00 78.19 221 MET A N 1
ATOM 1658 C CA . MET A 1 221 ? -4.556 25.048 -6.133 1.00 78.19 221 MET A CA 1
ATOM 1659 C C . MET A 1 221 ? -3.247 25.595 -6.704 1.00 78.19 221 MET A C 1
ATOM 1661 O O . MET A 1 221 ? -3.128 25.714 -7.923 1.00 78.19 221 MET A O 1
ATOM 1665 N N . ALA A 1 222 ? -2.278 25.924 -5.848 1.00 75.94 222 ALA A N 1
ATOM 1666 C CA . ALA A 1 222 ? -0.964 26.390 -6.271 1.00 75.94 222 ALA A CA 1
ATOM 1667 C C . ALA A 1 222 ? -0.229 25.308 -7.076 1.00 75.94 222 ALA A C 1
ATOM 1669 O O . ALA A 1 222 ? 0.211 25.582 -8.193 1.00 75.94 222 ALA A O 1
ATOM 1670 N N . ALA A 1 223 ? -0.188 24.071 -6.571 1.00 74.31 223 ALA A N 1
ATOM 1671 C CA . ALA A 1 223 ? 0.443 22.942 -7.252 1.00 74.31 223 ALA A CA 1
ATOM 1672 C C . ALA A 1 223 ? -0.226 22.627 -8.602 1.00 74.31 223 ALA A C 1
ATOM 1674 O O . ALA A 1 223 ? 0.454 22.470 -9.618 1.00 74.31 223 ALA A O 1
ATOM 1675 N N . ARG A 1 224 ? -1.567 22.631 -8.661 1.00 77.38 224 ARG A N 1
ATOM 1676 C CA . ARG A 1 224 ? -2.312 22.451 -9.920 1.00 77.38 224 ARG A CA 1
ATOM 1677 C C . ARG A 1 224 ? -2.030 23.563 -10.924 1.00 77.38 224 ARG A C 1
ATOM 1679 O O . ARG A 1 224 ? -1.877 23.270 -12.103 1.00 77.38 224 ARG A O 1
ATOM 1686 N N . ARG A 1 225 ? -1.956 24.825 -10.483 1.00 75.94 225 ARG A N 1
ATOM 1687 C CA . ARG A 1 225 ? -1.628 25.956 -11.367 1.00 75.94 225 ARG A CA 1
ATOM 1688 C C . ARG A 1 225 ? -0.224 25.819 -11.940 1.00 75.94 225 ARG A C 1
ATOM 1690 O O . ARG A 1 225 ? -0.094 25.920 -13.152 1.00 75.94 225 ARG A O 1
ATOM 1697 N N . LYS A 1 226 ? 0.778 25.529 -11.100 1.00 73.38 226 LYS A N 1
ATOM 1698 C CA . LYS A 1 226 ? 2.162 25.285 -11.542 1.00 73.38 226 LYS A CA 1
ATOM 1699 C C . LYS A 1 226 ? 2.224 24.153 -12.569 1.00 73.38 226 LYS A C 1
ATOM 1701 O O . LYS A 1 226 ? 2.819 24.316 -13.628 1.00 73.38 226 LYS A O 1
ATOM 1706 N N . THR A 1 227 ? 1.532 23.048 -12.295 1.00 68.94 227 THR A N 1
ATOM 1707 C CA . THR A 1 227 ? 1.488 21.882 -13.187 1.00 68.94 227 THR A CA 1
ATOM 1708 C C . THR A 1 227 ? 0.785 22.188 -14.511 1.00 68.94 227 THR A C 1
ATOM 1710 O O . THR A 1 227 ? 1.282 21.823 -15.568 1.00 68.94 227 THR A O 1
ATOM 1713 N N . ALA A 1 228 ? -0.354 22.887 -14.476 1.00 68.75 228 ALA A N 1
ATOM 1714 C CA . ALA A 1 228 ? -1.110 23.251 -15.674 1.00 68.75 228 ALA A CA 1
ATOM 1715 C C . ALA A 1 228 ? -0.399 24.305 -16.537 1.00 68.75 228 ALA A C 1
ATOM 1717 O O . ALA A 1 228 ? -0.620 24.339 -17.742 1.00 68.75 228 ALA A O 1
ATOM 1718 N N . SER A 1 229 ? 0.441 25.156 -15.935 1.00 63.72 229 SER A N 1
ATOM 1719 C CA . SER A 1 229 ? 1.248 26.147 -16.656 1.00 63.72 229 SER A CA 1
ATOM 1720 C C . SER A 1 229 ? 2.515 25.581 -17.299 1.00 63.72 229 SER A C 1
ATOM 1722 O O . SER A 1 229 ? 3.163 26.291 -18.061 1.00 63.72 229 SER A O 1
ATOM 1724 N N . ARG A 1 230 ? 2.893 24.332 -16.995 1.00 65.50 230 ARG A N 1
ATOM 1725 C CA . ARG A 1 230 ? 3.975 23.637 -17.700 1.00 65.50 230 ARG A CA 1
ATOM 1726 C C . ARG A 1 230 ? 3.405 23.107 -19.016 1.00 65.50 230 ARG A C 1
ATOM 1728 O O . ARG A 1 230 ? 2.914 21.981 -19.078 1.00 65.50 230 ARG A O 1
ATOM 1735 N N . GLU A 1 231 ? 3.384 23.957 -20.041 1.00 54.44 231 GLU A N 1
ATOM 1736 C CA . GLU A 1 231 ? 3.180 23.498 -21.414 1.00 54.44 231 GLU A CA 1
ATOM 1737 C C . GLU A 1 231 ? 4.335 22.570 -21.768 1.00 54.44 231 GLU A C 1
ATOM 1739 O O . GLU A 1 231 ? 5.500 22.968 -21.775 1.00 54.44 231 GLU A O 1
ATOM 1744 N N . VAL A 1 232 ? 4.011 21.310 -22.034 1.00 50.72 232 VAL A N 1
ATOM 1745 C CA . VAL A 1 232 ? 4.987 20.417 -22.635 1.00 50.72 232 VAL A CA 1
ATOM 1746 C C . VAL A 1 232 ? 4.963 20.738 -24.112 1.00 50.72 232 VAL A C 1
ATOM 1748 O O . VAL A 1 232 ? 3.953 20.484 -24.774 1.00 50.72 232 VAL A O 1
ATOM 1751 N N . GLU A 1 233 ? 6.033 21.354 -24.607 1.00 48.38 233 GLU A N 1
ATOM 1752 C CA . GLU A 1 233 ? 6.195 21.630 -26.028 1.00 48.38 233 GLU A CA 1
ATOM 1753 C C . GLU A 1 233 ? 6.140 20.298 -26.783 1.00 48.38 233 GLU A C 1
ATOM 1755 O O . GLU A 1 233 ? 7.084 19.512 -26.821 1.00 48.38 233 GLU A O 1
ATOM 1760 N N . THR A 1 234 ? 4.976 19.998 -27.353 1.00 47.72 234 THR A N 1
ATOM 1761 C CA . THR A 1 234 ? 4.829 18.883 -28.281 1.00 47.72 234 THR A CA 1
ATOM 1762 C C . THR A 1 234 ? 5.210 19.426 -29.647 1.00 47.72 234 THR A C 1
ATOM 1764 O O . THR A 1 234 ? 4.462 20.182 -30.258 1.00 47.72 234 THR A O 1
ATOM 1767 N N . HIS A 1 235 ? 6.417 19.101 -30.110 1.00 48.75 235 HIS A N 1
ATO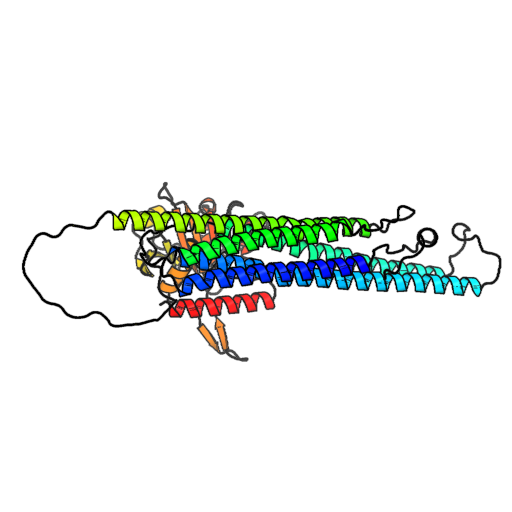M 1768 C CA . HIS A 1 235 ? 6.854 19.480 -31.450 1.00 48.75 235 HIS A CA 1
ATOM 1769 C C . HIS A 1 235 ? 5.861 18.905 -32.479 1.00 48.75 235 HIS A C 1
ATOM 1771 O O . HIS A 1 235 ? 5.701 17.688 -32.609 1.00 48.75 235 HIS A O 1
ATOM 1777 N N . GLU A 1 236 ? 5.139 19.791 -33.172 1.00 42.09 236 GLU A N 1
ATOM 1778 C CA . GLU A 1 236 ? 4.024 19.428 -34.059 1.00 42.09 236 GLU A CA 1
ATOM 1779 C C . GLU A 1 236 ? 4.467 18.775 -35.385 1.00 42.09 236 GLU A C 1
ATOM 1781 O O . GLU A 1 236 ? 3.632 18.190 -36.076 1.00 42.09 236 GLU A O 1
ATOM 1786 N N . SER A 1 237 ? 5.753 18.798 -35.754 1.00 38.16 237 SER A N 1
ATOM 1787 C CA . SER A 1 237 ? 6.227 18.274 -37.042 1.00 38.16 237 SER A CA 1
ATOM 1788 C C . SER A 1 237 ? 7.156 17.062 -36.903 1.00 38.16 237 SER A C 1
ATOM 1790 O O . SER A 1 237 ? 8.139 17.075 -36.173 1.00 38.16 237 SER A O 1
ATOM 1792 N N . GLY A 1 238 ? 6.823 15.993 -37.640 1.00 37.34 238 GLY A N 1
ATOM 1793 C CA . GLY A 1 238 ? 7.832 15.165 -38.306 1.00 37.34 238 GLY A CA 1
ATOM 1794 C C . GLY A 1 238 ? 8.587 14.112 -37.490 1.00 37.34 238 GLY A C 1
ATOM 1795 O O . GLY A 1 238 ? 9.807 14.092 -37.548 1.00 37.34 238 GLY A O 1
ATOM 1796 N N . GLY A 1 239 ? 7.892 13.175 -36.828 1.00 47.81 239 GLY A N 1
ATOM 1797 C CA . GLY A 1 239 ? 8.488 11.918 -36.324 1.00 47.81 239 GLY A CA 1
ATOM 1798 C C . GLY A 1 239 ? 8.524 11.790 -34.798 1.00 47.81 239 GLY A C 1
ATOM 1799 O O 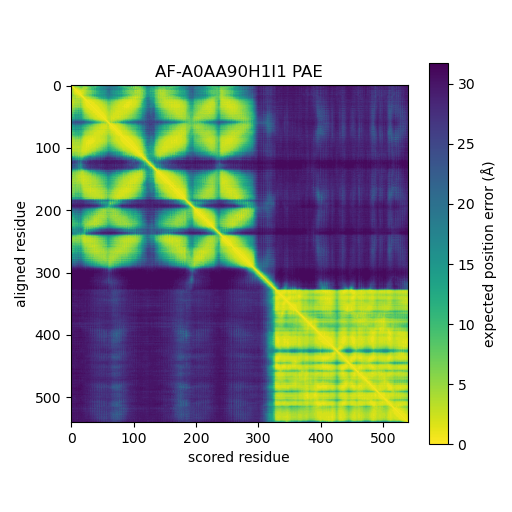. GLY A 1 239 ? 9.590 11.770 -34.194 1.00 47.81 239 GLY A O 1
ATOM 1800 N N . ARG A 1 240 ? 7.349 11.701 -34.159 1.00 58.03 240 ARG A N 1
ATOM 1801 C CA . ARG A 1 240 ? 7.217 11.643 -32.692 1.00 58.03 240 ARG A CA 1
ATOM 1802 C C . ARG A 1 240 ? 7.789 10.348 -32.121 1.00 58.03 240 ARG A C 1
ATOM 1804 O O . ARG A 1 240 ? 7.270 9.263 -32.386 1.00 58.03 240 ARG A O 1
ATOM 1811 N N . TRP A 1 241 ? 8.803 10.475 -31.269 1.00 69.31 241 TRP A N 1
ATOM 1812 C CA . TRP A 1 241 ? 9.189 9.413 -30.347 1.00 69.31 241 TRP A CA 1
ATOM 1813 C C . TRP A 1 241 ? 7.989 9.110 -29.437 1.00 69.31 241 TRP A C 1
ATOM 1815 O O . TRP A 1 241 ? 7.589 9.932 -28.614 1.00 69.31 241 TRP A O 1
ATOM 1825 N N . HIS A 1 242 ? 7.349 7.958 -29.646 1.00 72.12 242 HIS A N 1
ATOM 1826 C CA . HIS A 1 242 ? 6.032 7.633 -29.077 1.00 72.12 242 HIS A CA 1
ATOM 1827 C C . HIS A 1 242 ? 5.989 7.677 -27.537 1.00 72.12 242 HIS A C 1
ATOM 1829 O O . HIS A 1 242 ? 4.940 7.924 -26.944 1.00 72.12 242 HIS A O 1
ATOM 1835 N N . VAL A 1 243 ? 7.148 7.505 -26.901 1.00 74.44 243 VAL A N 1
ATOM 1836 C CA . VAL A 1 243 ? 7.348 7.539 -25.449 1.00 74.44 243 VAL A CA 1
ATOM 1837 C C . VAL A 1 243 ? 6.908 8.862 -24.822 1.00 74.44 243 VAL A C 1
ATOM 1839 O O . VAL A 1 243 ? 6.399 8.853 -23.704 1.00 74.44 243 VAL A O 1
ATOM 1842 N N . VAL A 1 244 ? 7.042 9.984 -25.540 1.00 75.12 244 VAL A N 1
ATOM 1843 C CA . VAL A 1 244 ? 6.683 11.320 -25.032 1.00 75.12 244 VAL A CA 1
ATOM 1844 C C . VAL A 1 244 ? 5.204 11.380 -24.644 1.00 75.12 244 VAL A C 1
ATOM 1846 O O . VAL A 1 244 ? 4.867 11.810 -23.547 1.00 75.12 244 VAL A O 1
ATOM 1849 N N . GLU A 1 245 ? 4.311 10.867 -25.490 1.00 75.62 245 GLU A N 1
ATOM 1850 C CA . GLU A 1 245 ? 2.867 10.881 -25.214 1.00 75.62 245 GLU A CA 1
ATOM 1851 C C . GLU A 1 245 ? 2.479 9.995 -24.038 1.00 75.62 245 GLU A C 1
ATOM 1853 O O . GLU A 1 245 ? 1.656 10.380 -23.205 1.00 75.62 245 GLU A O 1
ATOM 1858 N N . ILE A 1 246 ? 3.092 8.812 -23.959 1.00 79.38 246 ILE A N 1
ATOM 1859 C CA . ILE A 1 246 ? 2.864 7.864 -22.868 1.00 79.38 246 ILE A CA 1
ATOM 1860 C C . ILE A 1 246 ? 3.303 8.497 -21.545 1.00 79.38 246 ILE A C 1
ATOM 1862 O O . ILE A 1 246 ? 2.555 8.473 -20.565 1.00 79.38 246 ILE A O 1
ATOM 1866 N N . LEU A 1 247 ? 4.488 9.113 -21.535 1.00 79.62 247 LEU A N 1
ATOM 1867 C CA . LEU A 1 247 ? 5.027 9.817 -20.379 1.00 79.62 247 LEU A CA 1
ATOM 1868 C C . LEU A 1 247 ? 4.103 10.953 -19.939 1.00 79.62 247 LEU A C 1
ATOM 1870 O O . LEU A 1 247 ? 3.764 11.043 -18.762 1.00 79.62 247 LEU A O 1
ATOM 1874 N N . LEU A 1 248 ? 3.634 11.781 -20.869 1.00 77.12 248 LEU A N 1
ATOM 1875 C CA . LEU A 1 248 ? 2.774 12.918 -20.544 1.00 77.12 248 LEU A CA 1
ATOM 1876 C C . LEU A 1 248 ? 1.410 12.519 -20.004 1.00 77.12 248 LEU A C 1
ATOM 1878 O O . LEU A 1 248 ? 0.931 13.119 -19.037 1.00 77.12 248 LEU A O 1
ATOM 1882 N N . ALA A 1 249 ? 0.792 11.501 -20.597 1.00 80.12 249 ALA A N 1
ATOM 1883 C CA . ALA A 1 249 ? -0.466 10.966 -20.100 1.00 80.12 249 ALA A CA 1
ATOM 1884 C C . ALA A 1 249 ? -0.310 10.434 -18.665 1.00 80.12 249 ALA A C 1
ATOM 1886 O O . ALA A 1 249 ? -1.135 10.748 -17.801 1.00 80.12 249 ALA A O 1
ATOM 1887 N N . ALA A 1 250 ? 0.774 9.698 -18.395 1.00 78.25 250 ALA A N 1
ATOM 1888 C CA . ALA A 1 250 ? 1.076 9.180 -17.066 1.00 78.25 250 ALA A CA 1
ATOM 1889 C C . ALA A 1 250 ? 1.311 10.311 -16.054 1.00 78.25 250 ALA A C 1
ATOM 1891 O O . ALA A 1 250 ? 0.649 10.350 -15.017 1.00 78.25 250 ALA A O 1
ATOM 1892 N N . LEU A 1 251 ? 2.177 11.279 -16.372 1.00 81.31 251 LEU A N 1
ATOM 1893 C CA . LEU A 1 251 ? 2.466 12.419 -15.496 1.00 81.31 251 LEU A CA 1
ATOM 1894 C C . LEU A 1 251 ? 1.206 13.220 -15.173 1.00 81.31 251 LEU A C 1
ATOM 1896 O O . LEU A 1 251 ? 0.942 13.504 -14.005 1.00 81.31 251 LEU A O 1
ATOM 1900 N N . ARG A 1 252 ? 0.366 13.518 -16.170 1.00 81.94 252 ARG A N 1
ATOM 1901 C CA . ARG A 1 252 ? -0.901 14.228 -15.945 1.00 81.94 252 ARG A CA 1
ATOM 1902 C C . ARG A 1 252 ? -1.833 13.458 -15.005 1.00 81.94 252 ARG A C 1
ATOM 1904 O O . ARG A 1 252 ? -2.407 14.070 -14.106 1.00 81.94 252 ARG A O 1
ATOM 1911 N N . SER A 1 253 ? -1.949 12.140 -15.174 1.00 80.62 253 SER A N 1
ATOM 1912 C CA . SER A 1 253 ? -2.752 11.293 -14.282 1.00 80.62 253 SER A CA 1
ATOM 1913 C C . SER A 1 253 ? -2.234 11.330 -12.841 1.00 80.62 253 SER A C 1
ATOM 1915 O O . SER A 1 253 ? -3.014 11.461 -11.899 1.00 80.62 253 SER A O 1
ATOM 1917 N N . ILE A 1 254 ? -0.915 11.269 -12.652 1.00 80.06 254 ILE A N 1
ATOM 1918 C CA . ILE A 1 254 ? -0.297 11.305 -11.319 1.00 80.06 254 ILE A CA 1
ATOM 1919 C C . ILE A 1 254 ? -0.474 12.677 -10.677 1.00 80.06 254 ILE A C 1
ATOM 1921 O O . ILE A 1 254 ? -0.801 12.761 -9.498 1.00 80.06 254 ILE A O 1
ATOM 1925 N N . ALA A 1 255 ? -0.301 13.762 -11.432 1.00 78.81 255 ALA A N 1
ATOM 1926 C CA . ALA A 1 255 ? -0.571 15.104 -10.929 1.00 78.81 255 ALA A CA 1
ATOM 1927 C C . ALA A 1 255 ? -2.019 15.256 -10.458 1.00 78.81 255 ALA A C 1
ATOM 1929 O O . ALA A 1 255 ? -2.270 15.917 -9.452 1.00 78.81 255 ALA A O 1
ATOM 1930 N N . GLU A 1 256 ? -2.978 14.638 -11.145 1.00 80.00 256 GLU A N 1
ATOM 1931 C CA . GLU A 1 256 ? -4.361 14.612 -10.684 1.00 80.00 256 GLU A CA 1
ATOM 1932 C C . GLU A 1 256 ? -4.500 13.829 -9.366 1.00 80.00 256 GLU A C 1
ATOM 1934 O O . GLU A 1 256 ? -5.111 14.314 -8.410 1.00 80.00 256 GLU A O 1
ATOM 1939 N N . ASP A 1 257 ? -3.882 12.655 -9.254 1.00 78.00 257 ASP A N 1
ATOM 1940 C CA . ASP A 1 257 ? -3.910 11.864 -8.020 1.00 78.00 257 ASP A CA 1
ATOM 1941 C C . ASP A 1 257 ? -3.278 12.619 -6.832 1.00 78.00 257 ASP A C 1
ATOM 1943 O O . ASP A 1 257 ? -3.885 12.731 -5.760 1.00 78.00 257 ASP A O 1
ATOM 1947 N N . VAL A 1 258 ? -2.088 13.189 -7.037 1.00 77.12 258 VAL A N 1
ATOM 1948 C CA . VAL A 1 258 ? -1.280 13.866 -6.013 1.00 77.12 258 VAL A CA 1
ATOM 1949 C C . VAL A 1 258 ? -1.855 15.232 -5.660 1.00 77.12 258 VAL A C 1
ATOM 1951 O O . VAL A 1 258 ? -2.080 15.522 -4.488 1.00 77.12 258 VAL A O 1
ATOM 1954 N N . PHE A 1 259 ? -2.105 16.085 -6.653 1.00 79.19 259 PHE A N 1
ATOM 1955 C CA . PHE A 1 259 ? -2.479 17.480 -6.423 1.00 79.19 259 PHE A CA 1
ATOM 1956 C C . PHE A 1 259 ? -3.984 17.698 -6.390 1.00 79.19 259 PHE A C 1
ATOM 1958 O O . PHE A 1 259 ? -4.416 18.795 -6.028 1.00 79.19 259 PHE A O 1
ATOM 1965 N N . ALA A 1 260 ? -4.804 16.700 -6.744 1.00 76.19 260 ALA A N 1
ATOM 1966 C CA . ALA A 1 260 ? -6.252 16.811 -6.644 1.00 76.19 260 ALA A CA 1
ATOM 1967 C C . ALA A 1 260 ? -6.911 15.833 -5.680 1.00 76.19 260 ALA A C 1
ATOM 1969 O O . ALA A 1 260 ? -7.598 16.287 -4.760 1.00 76.19 260 ALA A O 1
ATOM 1970 N N . LYS A 1 261 ? -6.731 14.527 -5.874 1.00 80.38 261 LYS A N 1
ATOM 1971 C CA . LYS A 1 261 ? -7.477 13.529 -5.095 1.00 80.38 261 LYS A CA 1
ATOM 1972 C C . LYS A 1 261 ? -7.025 13.503 -3.640 1.00 80.38 261 LYS A C 1
ATOM 1974 O O . LYS A 1 261 ? -7.865 13.578 -2.744 1.00 80.38 261 LYS A O 1
ATOM 1979 N N . LEU A 1 262 ? -5.714 13.478 -3.398 1.00 77.69 262 LEU A N 1
ATOM 1980 C CA . LEU A 1 262 ? -5.164 13.454 -2.043 1.00 77.69 262 LEU A CA 1
ATOM 1981 C C . LEU A 1 262 ? -5.578 14.695 -1.214 1.00 77.69 262 LEU A C 1
ATOM 1983 O O . LEU A 1 262 ? -6.157 14.513 -0.140 1.00 77.69 262 LEU A O 1
ATOM 1987 N N . PRO A 1 263 ? -5.411 15.945 -1.695 1.00 77.00 263 PRO A N 1
ATOM 1988 C CA . PRO A 1 263 ? -5.944 17.129 -1.022 1.00 77.00 263 PRO A CA 1
ATOM 1989 C C . PRO A 1 263 ? -7.451 17.098 -0.783 1.00 77.00 263 PRO A C 1
ATOM 1991 O O . PRO A 1 263 ? -7.898 17.563 0.260 1.00 77.00 263 PRO A O 1
ATOM 1994 N N . GLY A 1 264 ? -8.239 16.550 -1.715 1.00 75.69 264 GLY A N 1
ATOM 1995 C CA . GLY A 1 264 ? -9.689 16.423 -1.550 1.00 75.69 264 GLY A CA 1
ATOM 1996 C C . GLY A 1 264 ? -10.072 15.521 -0.374 1.00 75.69 264 GLY A C 1
ATOM 1997 O O . GLY A 1 264 ? -10.960 15.858 0.414 1.00 75.69 264 GLY A O 1
ATOM 1998 N N . VAL A 1 265 ? -9.354 14.411 -0.198 1.00 76.12 265 VAL A N 1
ATOM 1999 C CA . VAL A 1 265 ? -9.540 13.517 0.954 1.00 76.12 265 VAL A CA 1
ATOM 2000 C C . VAL A 1 265 ? -9.151 14.218 2.251 1.00 76.12 265 VAL A C 1
ATOM 2002 O O . VAL A 1 265 ? -9.923 14.209 3.206 1.00 76.12 265 VAL A O 1
ATOM 2005 N N . LEU A 1 266 ? -8.004 14.900 2.272 1.00 73.81 266 LEU A N 1
ATOM 2006 C CA . LEU A 1 266 ? -7.557 15.661 3.442 1.00 73.81 266 LEU A CA 1
ATOM 2007 C C . LEU A 1 266 ? -8.532 16.780 3.815 1.00 73.81 266 LEU A C 1
ATOM 2009 O O . LEU A 1 266 ? -8.833 16.973 4.991 1.00 73.81 266 LEU A O 1
ATOM 2013 N N . HIS A 1 267 ? -9.062 17.488 2.818 1.00 76.31 267 HIS A N 1
ATOM 2014 C CA . HIS A 1 267 ? -10.080 18.514 3.006 1.00 76.31 267 HIS A CA 1
ATOM 2015 C C . HIS A 1 267 ? -11.345 17.935 3.652 1.00 76.31 267 HIS A C 1
ATOM 2017 O O . HIS A 1 267 ? -11.887 18.540 4.578 1.00 76.31 267 HIS A O 1
ATOM 2023 N N . THR A 1 268 ? -11.771 16.749 3.205 1.00 78.06 268 THR A N 1
ATOM 2024 C CA . THR A 1 268 ? -12.927 16.025 3.757 1.00 78.06 268 THR A CA 1
ATOM 2025 C C . THR A 1 268 ? -12.679 15.630 5.212 1.00 78.06 268 THR A C 1
ATOM 2027 O O . THR A 1 268 ? -13.448 16.021 6.085 1.00 78.06 268 THR A O 1
ATOM 2030 N N . VAL A 1 269 ? -11.549 14.977 5.502 1.00 70.31 269 VAL A N 1
ATOM 2031 C CA . VAL A 1 269 ? -11.168 14.554 6.863 1.00 70.31 269 VAL A CA 1
ATOM 2032 C C . VAL A 1 269 ? -11.078 15.742 7.827 1.00 70.31 269 VAL A C 1
ATOM 2034 O O . VAL A 1 269 ? -11.598 15.691 8.940 1.00 70.31 269 VAL A O 1
ATOM 2037 N N . LEU A 1 270 ? -10.455 16.848 7.405 1.00 69.69 270 LEU A N 1
ATOM 2038 C CA . LEU A 1 270 ? -10.379 18.078 8.203 1.00 69.69 270 LEU A CA 1
ATOM 2039 C C . LEU A 1 270 ? -11.755 18.734 8.385 1.00 69.69 270 LEU A C 1
ATOM 2041 O O . LEU A 1 270 ? -11.990 19.416 9.384 1.00 69.69 270 LEU A O 1
ATOM 2045 N N . GLY A 1 271 ? -12.653 18.589 7.408 1.00 72.81 271 GLY A N 1
ATOM 2046 C CA . GLY A 1 271 ? -14.053 19.015 7.485 1.00 72.81 271 GLY A CA 1
ATOM 2047 C C . GLY A 1 271 ? -14.838 18.244 8.540 1.00 72.81 271 GLY A C 1
ATOM 2048 O O . GLY A 1 271 ? -15.448 18.859 9.417 1.00 72.81 271 GLY A O 1
ATOM 2049 N N . ASP A 1 272 ? -14.761 16.918 8.491 1.00 72.69 272 ASP A N 1
ATOM 2050 C CA . ASP A 1 272 ? -15.428 16.032 9.444 1.00 72.69 272 ASP A CA 1
ATOM 2051 C C . ASP A 1 272 ? -14.905 16.254 10.867 1.00 72.69 272 ASP A C 1
ATOM 2053 O O . ASP A 1 272 ? -15.702 16.398 11.795 1.00 72.69 272 ASP A O 1
ATOM 2057 N N . LEU A 1 273 ? -13.589 16.442 11.031 1.00 69.69 273 LEU A N 1
ATOM 2058 C CA . LEU A 1 273 ? -12.994 16.816 12.316 1.00 69.69 273 LEU A CA 1
ATOM 2059 C C . LEU A 1 273 ? -13.603 18.104 12.887 1.00 69.69 273 LEU A C 1
ATOM 2061 O O . LEU A 1 273 ? -13.984 18.144 14.057 1.00 69.69 273 LEU A O 1
ATOM 2065 N N . GLU A 1 274 ? -13.663 19.178 12.092 1.00 71.69 274 GLU A N 1
ATOM 2066 C CA . GLU A 1 274 ? -14.232 20.448 12.561 1.00 71.69 274 GLU A CA 1
ATOM 2067 C C . GLU A 1 274 ? -15.686 20.259 13.000 1.00 71.69 274 GLU A C 1
ATOM 2069 O O . GLU A 1 274 ? -16.100 20.788 14.035 1.00 71.69 274 GLU A O 1
ATOM 2074 N N . LYS A 1 275 ? -16.462 19.496 12.227 1.00 76.06 275 LYS A N 1
ATOM 2075 C CA . LYS A 1 275 ? -17.866 19.219 12.525 1.00 76.06 275 LYS A CA 1
ATOM 2076 C C . LYS A 1 275 ? -18.024 18.438 13.829 1.00 76.06 275 LYS A C 1
ATOM 2078 O O . LYS A 1 275 ? -18.865 18.812 14.650 1.00 76.06 275 LYS A O 1
ATOM 2083 N N . ASP A 1 276 ? -17.211 17.410 14.041 1.00 66.44 276 ASP A N 1
ATOM 2084 C CA . ASP A 1 276 ? -17.246 16.589 15.251 1.00 66.44 276 ASP A CA 1
ATOM 2085 C C . ASP A 1 276 ? -16.827 17.386 16.489 1.00 66.44 276 ASP A C 1
ATOM 2087 O O . ASP A 1 276 ? -17.492 17.306 17.521 1.00 66.44 276 ASP A O 1
ATOM 2091 N N . LEU A 1 277 ? -15.801 18.234 16.374 1.00 69.00 277 LEU A N 1
ATOM 2092 C CA . LEU A 1 277 ? -15.374 19.142 17.443 1.00 69.00 277 LEU A CA 1
ATOM 2093 C C . LEU A 1 277 ? -16.448 20.173 17.809 1.00 69.00 277 LEU A C 1
ATOM 2095 O O . LEU A 1 277 ? -16.699 20.412 18.989 1.00 69.00 277 LEU A O 1
ATOM 2099 N N . LYS A 1 278 ? -17.136 20.757 16.822 1.00 76.56 278 LYS A N 1
ATOM 2100 C CA . LYS A 1 278 ? -18.250 21.684 17.088 1.00 76.56 278 LYS A CA 1
ATOM 2101 C C . LYS A 1 278 ? -19.442 20.978 17.727 1.00 76.56 278 LYS A C 1
ATOM 2103 O O . LYS A 1 278 ? -20.066 21.510 18.645 1.00 76.56 278 LYS A O 1
ATOM 2108 N N . LYS A 1 279 ? -19.765 19.770 17.259 1.00 72.00 279 LYS A N 1
ATOM 2109 C CA . LYS A 1 279 ? -20.832 18.947 17.841 1.00 72.00 279 LYS A CA 1
ATOM 2110 C C . LYS A 1 279 ? -20.500 18.554 19.281 1.00 72.00 279 LYS A C 1
ATOM 2112 O O . LYS A 1 279 ? -21.392 18.567 20.131 1.00 72.00 279 LYS A O 1
ATOM 2117 N N . ALA A 1 280 ? -19.234 18.249 19.551 1.00 64.62 280 ALA A N 1
ATOM 2118 C CA . ALA A 1 280 ? -18.718 17.970 20.880 1.00 64.62 280 ALA A CA 1
ATOM 2119 C C . ALA A 1 280 ? -18.922 19.145 21.828 1.00 64.62 280 ALA A C 1
ATOM 2121 O O . ALA A 1 280 ? -19.536 18.995 22.883 1.00 64.62 280 ALA A O 1
ATOM 2122 N N . GLU A 1 281 ? -18.461 20.320 21.406 1.00 70.88 281 GLU A N 1
ATOM 2123 C CA . GLU A 1 281 ? -18.596 21.559 22.158 1.00 70.88 281 GLU A CA 1
ATOM 2124 C C . GLU A 1 281 ? -20.069 21.857 22.485 1.00 70.88 281 GLU A C 1
ATOM 2126 O O . GLU A 1 281 ? -20.402 22.112 23.640 1.00 70.88 281 GLU A O 1
ATOM 2131 N N . ALA A 1 282 ? -20.965 21.755 21.496 1.00 74.00 282 ALA A N 1
ATOM 2132 C CA . ALA A 1 282 ? -22.395 22.003 21.682 1.00 74.00 282 ALA A CA 1
ATOM 2133 C C . ALA A 1 282 ? -23.066 20.991 22.630 1.00 74.00 282 ALA A C 1
ATOM 2135 O O . ALA A 1 282 ? -23.881 21.371 23.468 1.00 74.00 282 ALA A O 1
ATOM 2136 N N . THR A 1 283 ? -22.722 19.706 22.511 1.00 66.25 283 THR A N 1
ATOM 2137 C CA . THR A 1 283 ? -23.303 18.639 23.346 1.00 66.25 283 THR A CA 1
ATOM 2138 C C . THR A 1 283 ? -22.878 18.788 24.802 1.00 66.25 283 THR A C 1
ATOM 2140 O O . THR A 1 283 ? -23.700 18.640 25.702 1.00 66.25 283 THR A O 1
ATOM 2143 N N . LEU A 1 284 ? -21.604 19.107 25.035 1.00 65.50 284 LEU A N 1
ATOM 2144 C CA . LEU A 1 284 ? -21.069 19.285 26.380 1.00 65.50 284 LEU A CA 1
ATOM 2145 C C . LEU A 1 284 ? -21.610 20.564 27.034 1.00 65.50 284 LEU A C 1
ATOM 2147 O O . LEU A 1 284 ? -22.020 20.499 28.186 1.00 65.50 284 LEU A O 1
ATOM 2151 N N . LYS A 1 285 ? -21.722 21.678 26.290 1.00 70.38 285 LYS A N 1
ATOM 2152 C CA . LYS A 1 285 ? -22.389 22.904 26.773 1.00 70.38 285 LYS A CA 1
ATOM 2153 C C . LYS A 1 285 ? -23.816 22.628 27.243 1.00 70.38 285 LYS A C 1
ATOM 2155 O O . LYS A 1 285 ? -24.186 23.027 28.338 1.00 70.38 285 LYS A O 1
ATOM 2160 N N . LYS A 1 286 ? -24.589 21.886 26.444 1.00 69.69 286 LYS A N 1
ATOM 2161 C CA . LYS A 1 286 ? -25.962 21.514 26.801 1.00 69.69 286 LYS A CA 1
ATOM 2162 C C . LYS A 1 286 ? -26.024 20.640 28.060 1.00 69.69 286 LYS A C 1
ATOM 2164 O O . LYS A 1 286 ? -26.875 20.859 28.909 1.00 69.69 286 LYS A O 1
ATOM 2169 N N . ALA A 1 287 ? -25.123 19.665 28.194 1.00 62.31 287 ALA A N 1
ATOM 2170 C CA . ALA A 1 287 ? -25.072 18.811 29.381 1.00 62.31 287 ALA A CA 1
ATOM 2171 C C . ALA A 1 287 ? -24.741 19.601 30.662 1.00 62.31 287 ALA A C 1
ATOM 2173 O O . ALA A 1 287 ? -25.263 19.281 31.726 1.00 62.31 287 ALA A O 1
ATOM 2174 N N . ASP A 1 288 ? -23.898 20.631 30.554 1.00 62.28 288 ASP A N 1
ATOM 2175 C CA . ASP A 1 288 ? -23.540 21.532 31.656 1.00 62.28 288 ASP A CA 1
ATOM 2176 C C . ASP A 1 288 ? -24.724 22.432 32.060 1.00 62.28 288 ASP A C 1
ATOM 2178 O O . ASP A 1 288 ? -25.035 22.564 33.242 1.00 62.28 288 ASP A O 1
ATOM 2182 N N . GLU A 1 289 ? -25.455 22.974 31.076 1.00 70.19 289 GLU A N 1
ATOM 2183 C CA . GLU A 1 289 ? -26.715 23.706 31.291 1.00 70.19 289 GLU A CA 1
ATOM 2184 C C . GLU A 1 289 ? -27.776 22.828 31.983 1.00 70.19 289 GLU A C 1
ATOM 2186 O O . GLU A 1 289 ? -28.402 23.257 32.956 1.00 70.19 289 GLU A O 1
ATOM 2191 N N . ASP A 1 290 ? -27.936 21.580 31.530 1.00 61.94 290 ASP A N 1
ATOM 2192 C CA . ASP A 1 290 ? -28.868 20.609 32.113 1.00 61.94 290 ASP A CA 1
ATOM 2193 C C . ASP A 1 290 ? -28.476 20.244 33.562 1.00 61.94 290 ASP A C 1
ATOM 2195 O O . ASP A 1 290 ? -29.354 20.091 34.420 1.00 61.94 290 ASP A O 1
ATOM 2199 N N . LEU A 1 291 ? -27.174 20.143 33.873 1.00 55.81 291 LEU A N 1
ATOM 2200 C CA . LEU A 1 291 ? -26.680 19.898 35.235 1.00 55.81 291 LEU A CA 1
ATOM 2201 C C . LEU A 1 291 ? -26.879 21.111 36.155 1.00 55.81 291 LEU A C 1
ATOM 2203 O O . LEU A 1 291 ? -27.272 20.949 37.312 1.00 55.81 291 LEU A O 1
ATOM 2207 N N . ALA A 1 292 ? -26.642 22.323 35.648 1.00 59.06 292 ALA A N 1
ATOM 2208 C CA . ALA A 1 292 ? -26.854 23.563 36.391 1.00 59.06 292 ALA A CA 1
ATOM 2209 C C . ALA A 1 292 ? -28.338 23.779 36.753 1.00 59.06 292 ALA A C 1
ATOM 2211 O O . ALA A 1 292 ? -28.640 24.358 37.800 1.00 59.06 292 ALA A O 1
ATOM 2212 N N . GLY A 1 293 ? -29.261 23.252 35.940 1.00 53.38 293 GLY A N 1
ATOM 2213 C CA . GLY A 1 293 ? -30.704 23.261 36.200 1.00 53.38 293 GLY A CA 1
ATOM 2214 C C . GLY A 1 293 ? -31.192 22.308 37.306 1.00 53.38 293 GLY A C 1
ATOM 2215 O O . GLY A 1 293 ? -32.350 22.408 37.702 1.00 53.38 293 GLY A O 1
ATOM 2216 N N . HIS A 1 294 ? -30.344 21.407 37.825 1.00 46.38 294 HIS A N 1
ATOM 2217 C CA . HIS A 1 294 ? -30.708 20.363 38.803 1.00 46.38 294 HIS A CA 1
ATOM 2218 C C . HIS A 1 294 ? -30.209 20.621 40.242 1.00 46.38 294 HIS A C 1
ATOM 2220 O O . HIS A 1 294 ? -30.049 19.678 41.019 1.00 46.38 294 HIS A O 1
ATOM 2226 N N . THR A 1 295 ? -29.975 21.871 40.654 1.00 36.03 295 THR A N 1
ATOM 2227 C CA . THR A 1 295 ? -29.629 22.177 42.057 1.00 36.03 295 THR A CA 1
ATOM 2228 C C . THR A 1 295 ? -30.783 21.817 43.020 1.00 36.03 295 THR A C 1
ATOM 2230 O O . THR A 1 295 ? -31.868 22.385 42.901 1.00 36.03 295 THR A O 1
ATOM 2233 N N . PRO A 1 296 ? -30.594 20.911 44.008 1.00 38.97 296 PRO A N 1
ATOM 2234 C CA . PRO A 1 296 ? -31.596 20.649 45.041 1.00 38.97 296 PRO A CA 1
ATOM 2235 C C . PRO A 1 296 ? -31.559 21.745 46.117 1.00 38.97 296 PRO A C 1
ATOM 2237 O O . PRO A 1 296 ? -30.493 22.066 46.646 1.00 38.97 296 PRO A O 1
ATOM 2240 N N . HIS A 1 297 ? -32.719 22.284 46.494 1.00 29.03 297 HIS A N 1
ATOM 2241 C CA . HIS A 1 297 ? -32.873 23.059 47.731 1.00 29.03 297 HIS A CA 1
ATOM 2242 C C . HIS A 1 297 ? -32.666 22.151 48.962 1.00 29.03 297 HIS A C 1
ATOM 2244 O O . HIS A 1 297 ? -33.252 21.068 48.990 1.00 29.03 297 HIS A O 1
ATOM 2250 N N . PRO A 1 298 ? -31.904 22.561 49.997 1.00 34.72 298 PRO A N 1
ATOM 2251 C CA . PRO A 1 298 ? -31.802 21.789 51.230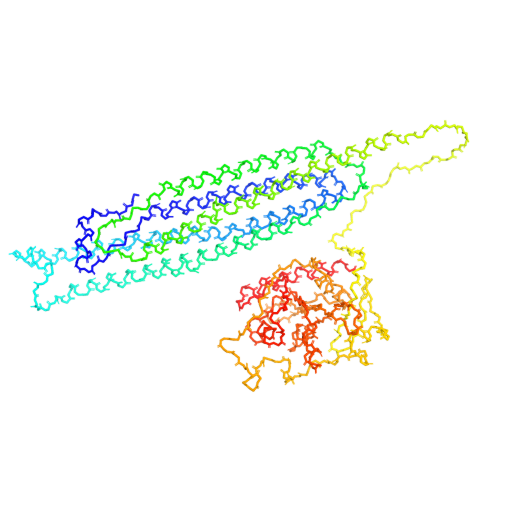 1.00 34.72 298 PRO A CA 1
ATOM 2252 C C . PRO A 1 298 ? -32.766 22.315 52.308 1.00 34.72 298 PRO A C 1
ATOM 2254 O O . PRO A 1 298 ? -32.678 23.476 52.704 1.00 34.72 298 PRO A O 1
ATOM 2257 N N . GLU A 1 299 ? -33.622 21.440 52.845 1.00 30.69 299 GLU A N 1
ATOM 2258 C CA . GLU A 1 299 ? -34.201 21.584 54.189 1.00 30.69 299 GLU A CA 1
ATOM 2259 C C . GLU A 1 299 ? -33.558 20.564 55.151 1.00 30.69 299 GLU A C 1
ATOM 2261 O O . GLU A 1 299 ? -33.633 19.355 54.955 1.00 30.69 299 GLU A O 1
ATOM 2266 N N . THR A 1 300 ? -32.878 21.135 56.153 1.00 31.19 300 THR A N 1
ATOM 2267 C CA . THR A 1 300 ? -32.699 20.744 57.570 1.00 31.19 300 THR A CA 1
ATOM 2268 C C . THR A 1 300 ? -32.335 19.307 57.996 1.00 31.19 300 THR A C 1
ATOM 2270 O O . THR A 1 300 ? -33.157 18.397 57.978 1.00 31.19 300 THR A O 1
ATOM 2273 N N . ASP A 1 301 ? -31.133 19.233 58.594 1.00 28.28 301 ASP A N 1
ATOM 2274 C CA . ASP A 1 301 ? -30.829 18.852 59.995 1.00 28.28 301 ASP A CA 1
ATOM 2275 C C . ASP A 1 301 ? -29.954 17.608 60.328 1.00 28.28 301 ASP A C 1
ATOM 2277 O O . ASP A 1 301 ? -30.387 16.463 60.286 1.00 28.28 301 ASP A O 1
ATOM 2281 N N . THR A 1 302 ? -28.757 17.953 60.857 1.00 28.98 302 THR A N 1
ATOM 2282 C CA . THR A 1 302 ? -27.886 17.320 61.893 1.00 28.98 302 THR A CA 1
ATOM 2283 C C . THR A 1 302 ? -27.003 16.066 61.602 1.00 28.98 302 THR A C 1
ATOM 2285 O O . THR A 1 302 ? -27.268 15.325 60.665 1.00 28.98 302 THR A O 1
ATOM 2288 N N . PRO A 1 303 ? -25.842 15.869 62.301 1.00 30.86 303 PRO A N 1
ATOM 2289 C CA . PRO A 1 303 ? -24.536 16.270 61.751 1.00 30.86 303 PRO A CA 1
ATOM 2290 C C . PRO A 1 303 ? -23.384 15.223 61.807 1.00 30.86 303 PRO A C 1
ATOM 2292 O O . PRO A 1 303 ? -23.355 14.328 62.644 1.00 30.86 303 PRO A O 1
ATOM 2295 N N . ALA A 1 304 ? -22.368 15.498 60.974 1.00 25.58 304 ALA A N 1
ATOM 2296 C CA . ALA A 1 304 ? -20.920 15.245 61.100 1.00 25.58 304 ALA A CA 1
ATOM 2297 C C . ALA A 1 304 ? -20.369 13.808 61.251 1.00 25.58 304 ALA A C 1
ATOM 2299 O O . ALA A 1 304 ? -20.403 13.221 62.326 1.00 25.58 304 ALA A O 1
ATOM 2300 N N . THR A 1 305 ? -19.592 13.389 60.244 1.00 22.91 305 THR A N 1
ATOM 2301 C CA . THR A 1 305 ? -18.119 13.360 60.365 1.00 22.91 305 THR A CA 1
ATOM 2302 C C . THR A 1 305 ? -17.474 13.774 59.038 1.00 22.91 305 THR A C 1
ATOM 2304 O O . THR A 1 305 ? -17.820 13.279 57.968 1.00 22.91 305 THR A O 1
ATOM 2307 N N . VAL A 1 306 ? -16.562 14.740 59.116 1.00 31.36 306 VAL A N 1
ATOM 2308 C CA . VAL A 1 306 ? -15.682 15.175 58.027 1.00 31.36 306 VAL A CA 1
ATOM 2309 C C . VAL A 1 306 ? -14.344 14.494 58.282 1.00 31.36 306 VAL A C 1
ATOM 2311 O O . VAL A 1 306 ? -13.880 14.557 59.415 1.00 31.36 306 VAL A O 1
ATOM 2314 N N . ASP A 1 307 ? -13.766 13.828 57.280 1.00 22.73 307 ASP A N 1
ATOM 2315 C CA . ASP A 1 307 ? -12.351 14.005 56.931 1.00 22.73 307 ASP A CA 1
ATOM 2316 C C . ASP A 1 307 ? -11.930 13.206 55.681 1.00 22.73 307 ASP A C 1
ATOM 2318 O O . ASP A 1 307 ? -12.312 12.055 55.481 1.00 22.73 307 ASP A O 1
ATOM 2322 N N . ALA A 1 308 ? -11.057 13.865 54.909 1.00 22.45 308 ALA A N 1
ATOM 2323 C CA . ALA A 1 308 ? -10.130 13.371 53.883 1.00 22.45 308 ALA A CA 1
ATOM 2324 C C . ALA A 1 308 ? -10.590 13.237 52.408 1.00 22.45 308 ALA A C 1
ATOM 2326 O O . ALA A 1 308 ? -11.042 12.199 51.935 1.00 22.45 308 ALA A O 1
ATOM 2327 N N . VAL A 1 309 ? -10.242 14.264 51.627 1.00 27.64 309 VAL A N 1
ATOM 2328 C CA . VAL A 1 309 ? -9.604 14.158 50.294 1.00 27.64 309 VAL A CA 1
ATOM 2329 C C . VAL A 1 309 ? -8.300 14.980 50.414 1.00 27.64 309 VAL A C 1
ATOM 2331 O O . VAL A 1 309 ? -8.369 15.994 51.112 1.00 27.64 309 VAL A O 1
ATOM 2334 N N . PRO A 1 310 ? -7.129 14.657 49.803 1.00 37.66 310 PRO A N 1
ATOM 2335 C CA . PRO A 1 310 ? -6.849 13.711 48.708 1.00 37.66 310 PRO A CA 1
ATOM 2336 C C . PRO A 1 310 ? -5.647 12.761 48.939 1.00 37.66 310 PRO A C 1
ATOM 2338 O O . PRO A 1 310 ? -4.749 13.030 49.732 1.00 37.66 310 PRO A O 1
ATOM 2341 N N . ALA A 1 311 ? -5.539 11.709 48.118 1.00 23.97 311 ALA A N 1
ATOM 2342 C CA . ALA A 1 311 ? -4.247 11.095 47.803 1.00 23.97 311 ALA A CA 1
ATOM 2343 C C . ALA A 1 311 ? -4.122 10.842 46.294 1.00 23.97 311 ALA A C 1
ATOM 2345 O O . ALA A 1 311 ? -4.992 10.259 45.651 1.00 23.97 311 ALA A O 1
ATOM 2346 N N . ALA A 1 312 ? -3.022 11.356 45.759 1.00 21.80 312 ALA A N 1
ATOM 2347 C CA . ALA A 1 312 ? -2.605 11.348 44.375 1.00 21.80 312 ALA A CA 1
ATOM 2348 C C . ALA A 1 312 ? -2.072 9.976 43.915 1.00 21.80 312 ALA A C 1
ATOM 2350 O O . ALA A 1 312 ? -1.444 9.255 44.680 1.00 21.80 312 ALA A O 1
ATOM 2351 N N . VAL A 1 313 ? -2.250 9.731 42.613 1.00 28.17 313 VAL A N 1
ATOM 2352 C CA . VAL A 1 313 ? -1.329 9.051 41.683 1.00 28.17 313 VAL A CA 1
ATOM 2353 C C . VAL A 1 313 ? -0.904 7.612 42.009 1.00 28.17 313 VAL A C 1
ATOM 2355 O O . VAL A 1 313 ? 0.006 7.349 42.789 1.00 28.17 313 VAL A O 1
ATOM 2358 N N . ALA A 1 314 ? -1.422 6.700 41.182 1.00 20.94 314 ALA A N 1
ATOM 2359 C CA . ALA A 1 314 ? -0.634 5.611 40.617 1.00 20.94 314 ALA A CA 1
ATOM 2360 C C . ALA A 1 314 ? -0.907 5.518 39.100 1.00 20.94 314 ALA A C 1
ATOM 2362 O O . ALA A 1 314 ? -1.990 5.130 38.675 1.00 20.94 314 ALA A O 1
ATOM 2363 N N . VAL A 1 315 ? 0.080 5.885 38.278 1.00 32.16 315 VAL A N 1
ATOM 2364 C CA . VAL A 1 315 ? 0.259 5.341 36.915 1.00 32.16 315 VAL A CA 1
ATOM 2365 C C . VAL A 1 315 ? 0.992 4.007 37.115 1.00 32.16 315 VAL A C 1
ATOM 2367 O O . VAL A 1 315 ? 1.991 4.036 37.840 1.00 32.16 315 VAL A O 1
ATOM 2370 N N . PRO A 1 316 ? 0.543 2.840 36.584 1.00 31.56 316 PRO A N 1
ATOM 2371 C CA . PRO A 1 316 ? 1.093 2.373 35.295 1.00 31.56 316 PRO A CA 1
ATOM 2372 C C . PRO A 1 316 ? 0.271 1.336 34.477 1.00 31.56 316 PRO A C 1
ATOM 2374 O O . PRO A 1 316 ? -0.695 0.745 34.944 1.00 31.56 316 PRO A O 1
ATOM 2377 N N . ALA A 1 317 ? 0.800 1.063 33.272 1.00 25.27 317 ALA A N 1
ATOM 2378 C CA . ALA A 1 317 ? 0.563 -0.064 32.353 1.00 25.27 317 ALA A CA 1
ATOM 2379 C C . ALA A 1 317 ? -0.511 0.114 31.262 1.00 25.27 317 ALA A C 1
ATOM 2381 O O . ALA A 1 317 ? -1.579 -0.495 31.273 1.00 25.27 317 ALA A O 1
ATOM 2382 N N . ALA A 1 318 ? -0.122 0.843 30.211 1.00 34.69 318 ALA A N 1
ATOM 2383 C CA . ALA A 1 318 ? -0.652 0.706 28.855 1.00 34.69 318 ALA A CA 1
ATOM 2384 C C . ALA A 1 318 ? -0.249 -0.642 28.239 1.00 34.69 318 ALA A C 1
ATOM 2386 O O . ALA A 1 318 ? 0.440 -0.695 27.235 1.00 34.69 318 ALA A O 1
ATOM 2387 N N . VAL A 1 319 ? -0.658 -1.729 28.876 1.00 31.61 319 VAL A N 1
ATOM 2388 C CA . VAL A 1 319 ? -1.096 -2.942 28.215 1.00 31.61 319 VAL A CA 1
ATOM 2389 C C . VAL A 1 319 ? -2.006 -3.597 29.262 1.00 31.61 319 VAL A C 1
ATOM 2391 O O . VAL A 1 319 ? -1.557 -4.268 30.179 1.00 31.61 319 VAL A O 1
ATOM 2394 N N . ALA A 1 320 ? -3.301 -3.315 29.216 1.00 26.00 320 ALA A N 1
ATOM 2395 C CA . ALA A 1 320 ? -4.282 -3.948 30.084 1.00 26.00 320 ALA A CA 1
ATOM 2396 C C . ALA A 1 320 ? -5.570 -4.069 29.283 1.00 26.00 320 ALA A C 1
ATOM 2398 O O . ALA A 1 320 ? -6.072 -3.082 28.754 1.00 26.00 320 ALA A O 1
ATOM 2399 N N . LEU A 1 321 ? -6.027 -5.314 29.150 1.00 32.69 321 LEU A N 1
ATOM 2400 C CA . LEU A 1 321 ? -7.309 -5.743 28.602 1.00 32.69 321 LEU A CA 1
ATOM 2401 C C . LEU A 1 321 ? -8.333 -4.621 28.465 1.00 32.69 321 LEU A C 1
ATOM 2403 O O . LEU A 1 321 ? -8.929 -4.195 29.457 1.00 32.69 321 LEU A O 1
ATOM 2407 N N . ALA A 1 322 ? -8.664 -4.285 27.222 1.00 27.89 322 ALA A N 1
ATOM 2408 C CA . ALA A 1 322 ? -10.039 -3.937 26.938 1.00 27.89 322 ALA A CA 1
ATOM 2409 C C . ALA A 1 322 ? -10.893 -5.124 27.412 1.00 27.89 322 ALA A C 1
ATOM 2411 O O . ALA A 1 322 ? -11.011 -6.143 26.730 1.00 27.89 322 ALA A O 1
ATOM 2412 N N . ARG A 1 323 ? -11.485 -5.010 28.605 1.00 31.72 323 ARG A N 1
ATOM 2413 C CA . ARG A 1 323 ? -12.715 -5.725 28.947 1.00 31.72 323 ARG A CA 1
ATOM 2414 C C . ARG A 1 323 ? -13.820 -5.114 28.087 1.00 31.72 323 ARG A C 1
ATOM 2416 O O . ARG A 1 323 ? -14.685 -4.399 28.577 1.00 31.72 323 ARG A O 1
ATOM 2423 N N . GLY A 1 324 ? -13.717 -5.325 26.777 1.00 27.98 324 GLY A N 1
ATOM 2424 C CA . GLY A 1 324 ? -14.782 -5.015 25.846 1.00 27.98 324 GLY A CA 1
ATOM 2425 C C . GLY A 1 324 ? -15.980 -5.874 26.213 1.00 27.98 324 GLY A C 1
ATOM 2426 O O . GLY A 1 324 ? -15.819 -7.025 26.632 1.00 27.98 324 GLY A O 1
ATOM 2427 N N . ARG A 1 325 ? -17.182 -5.312 26.066 1.00 30.33 325 ARG A N 1
ATOM 2428 C CA . ARG A 1 325 ? -18.411 -6.111 26.038 1.00 30.33 325 ARG A CA 1
ATOM 2429 C C . ARG A 1 325 ? -18.160 -7.354 25.168 1.00 30.33 325 ARG A C 1
ATOM 2431 O O . ARG A 1 325 ? -17.509 -7.215 24.128 1.00 30.33 325 ARG A O 1
ATOM 2438 N N . PRO A 1 326 ? -18.591 -8.554 25.598 1.00 34.47 326 PRO A N 1
ATOM 2439 C CA . PRO A 1 326 ? -18.350 -9.765 24.831 1.00 34.47 326 PRO A CA 1
ATOM 2440 C C . PRO A 1 326 ? -18.849 -9.546 23.405 1.00 34.47 326 PRO A C 1
ATOM 2442 O O . PRO A 1 326 ? -19.982 -9.120 23.203 1.00 34.47 326 PRO A O 1
ATOM 2445 N N . SER A 1 327 ? -17.977 -9.808 22.431 1.00 46.12 327 SER A N 1
ATOM 2446 C CA . SER A 1 327 ? -18.390 -10.043 21.050 1.00 46.12 327 SER A CA 1
ATOM 2447 C C . SER A 1 327 ? -19.608 -10.967 21.090 1.00 46.12 327 SER A C 1
ATOM 2449 O O . SER A 1 327 ? -19.504 -12.071 21.625 1.00 46.12 327 SER A O 1
ATOM 2451 N N . GLU A 1 328 ? -20.754 -10.529 20.560 1.00 65.25 328 GLU A N 1
ATOM 2452 C CA . GLU A 1 328 ? -21.960 -11.368 20.477 1.00 65.25 328 GLU A CA 1
ATOM 2453 C C . GLU A 1 328 ? -21.686 -12.670 19.701 1.00 65.25 328 GLU A C 1
ATOM 2455 O O . GLU A 1 328 ? -22.353 -13.683 19.905 1.00 65.25 328 GLU A O 1
ATOM 2460 N N . THR A 1 329 ? -20.651 -12.667 18.851 1.00 87.38 329 THR A N 1
ATOM 2461 C CA . THR A 1 329 ? -20.156 -13.843 18.134 1.00 87.38 329 THR A CA 1
ATOM 2462 C C . THR A 1 329 ? -19.296 -14.729 19.052 1.00 87.38 329 THR A C 1
ATOM 2464 O O . THR A 1 329 ? -18.253 -14.269 19.535 1.00 87.38 329 THR A O 1
ATOM 2467 N N . PRO A 1 330 ? -19.661 -16.006 19.282 1.00 93.00 330 PRO A N 1
ATOM 2468 C CA . PRO A 1 330 ? -18.842 -16.938 20.050 1.00 93.00 330 PRO A CA 1
ATOM 2469 C C . PRO A 1 330 ? -17.492 -17.205 19.388 1.00 93.00 330 PRO A C 1
ATOM 2471 O O . PRO A 1 330 ? -17.397 -17.345 18.167 1.00 93.00 330 PRO A O 1
ATOM 2474 N N . VAL A 1 331 ? -16.455 -17.322 20.217 1.00 96.12 331 VAL A N 1
ATOM 2475 C CA . VAL A 1 331 ? -15.087 -17.600 19.778 1.00 96.12 331 VAL A CA 1
ATOM 2476 C C . VAL A 1 331 ? -14.678 -18.994 20.239 1.00 96.12 331 VAL A C 1
ATOM 2478 O O . VAL A 1 331 ? -14.850 -19.360 21.403 1.00 96.12 331 VAL A O 1
ATOM 2481 N N . TYR A 1 332 ? -14.097 -19.763 19.328 1.00 96.06 332 TYR A N 1
ATOM 2482 C CA . TYR A 1 332 ? -13.593 -21.106 19.567 1.00 96.06 332 TYR A CA 1
ATOM 2483 C C . TYR A 1 332 ? -12.107 -21.177 19.240 1.00 96.06 332 TYR A C 1
ATOM 2485 O O . TYR A 1 332 ? -11.614 -20.514 18.331 1.00 96.06 332 TYR A O 1
ATOM 2493 N N . HIS A 1 333 ? -11.383 -21.997 19.989 1.00 96.31 333 HIS A N 1
ATOM 2494 C CA . HIS A 1 333 ? -9.943 -22.165 19.871 1.00 96.31 333 HIS A CA 1
ATOM 2495 C C . HIS A 1 333 ? -9.602 -23.602 19.484 1.00 96.31 333 HIS A C 1
ATOM 2497 O O . HIS A 1 333 ? -10.029 -24.533 20.167 1.00 96.31 333 HIS A O 1
ATOM 2503 N N . VAL A 1 334 ? -8.769 -23.768 18.457 1.00 93.88 334 VAL A N 1
ATOM 2504 C CA . VAL A 1 334 ? -8.220 -25.053 18.011 1.00 93.88 334 VAL A CA 1
ATOM 2505 C C . VAL A 1 334 ? -6.824 -25.245 18.592 1.00 93.88 334 VAL A C 1
ATOM 2507 O O . VAL A 1 334 ? -5.893 -24.508 18.271 1.00 93.88 334 VAL A O 1
ATOM 2510 N N . ALA A 1 335 ? -6.668 -26.253 19.444 1.00 91.00 335 ALA A N 1
ATOM 2511 C CA . ALA A 1 335 ? -5.376 -26.670 19.971 1.00 91.00 335 ALA A CA 1
ATOM 2512 C C . ALA A 1 335 ? -4.542 -27.440 18.929 1.00 91.00 335 ALA A C 1
ATOM 2514 O O . ALA A 1 335 ? -5.030 -27.887 17.892 1.00 91.00 335 ALA A O 1
ATOM 2515 N N . ASP A 1 336 ? -3.253 -27.623 19.219 1.00 88.69 336 ASP A N 1
ATOM 2516 C CA . ASP A 1 336 ? -2.284 -28.266 18.318 1.00 88.69 336 ASP A CA 1
ATOM 2517 C C . ASP A 1 336 ? -2.612 -29.727 17.952 1.00 88.69 336 ASP A C 1
ATOM 2519 O O . ASP A 1 336 ? -2.162 -30.246 16.921 1.00 88.69 336 ASP A O 1
ATOM 2523 N N . ASP A 1 337 ? -3.354 -30.409 18.821 1.00 86.19 337 ASP A N 1
ATOM 2524 C CA . ASP A 1 337 ? -3.853 -31.770 18.634 1.00 86.19 337 ASP A CA 1
ATOM 2525 C C . ASP A 1 337 ? -5.161 -31.818 17.818 1.00 86.19 337 ASP A C 1
ATOM 2527 O O . ASP A 1 337 ? -5.536 -32.884 17.327 1.00 86.19 337 ASP A O 1
ATOM 2531 N N . GLY A 1 338 ? -5.794 -30.664 17.581 1.00 88.38 338 GLY A N 1
ATOM 2532 C CA . GLY A 1 338 ? -7.083 -30.518 16.907 1.00 88.38 338 GLY A CA 1
ATOM 2533 C C . GLY A 1 338 ? -8.281 -30.448 17.857 1.00 88.38 338 GLY A C 1
ATOM 2534 O O . GLY A 1 338 ? -9.411 -30.397 17.377 1.00 88.38 338 GLY A O 1
ATOM 2535 N N . THR A 1 339 ? -8.066 -30.449 19.174 1.00 93.12 339 THR A N 1
ATOM 2536 C CA . THR A 1 339 ? -9.130 -30.255 20.168 1.00 93.12 339 THR A CA 1
ATOM 2537 C C . THR A 1 339 ? -9.686 -28.835 20.077 1.00 93.12 339 THR A C 1
ATOM 2539 O O . THR A 1 339 ? -8.926 -27.871 19.967 1.00 93.12 339 THR A O 1
ATOM 2542 N N . VAL A 1 340 ? -11.010 -28.699 20.133 1.00 94.94 340 VAL A N 1
ATOM 2543 C CA . VAL A 1 340 ? -11.719 -27.419 20.067 1.00 94.94 340 VAL A CA 1
ATOM 2544 C C . VAL A 1 340 ? -12.327 -27.093 21.424 1.00 94.94 340 VAL A C 1
ATOM 2546 O O . VAL A 1 340 ? -13.001 -27.916 22.039 1.00 94.94 340 VAL A O 1
ATOM 2549 N N . THR A 1 341 ? -12.094 -25.871 21.889 1.00 96.06 341 THR A N 1
ATOM 2550 C CA . THR A 1 341 ? -12.634 -25.346 23.151 1.00 96.06 341 THR A CA 1
ATOM 2551 C C . THR A 1 341 ? -13.290 -23.998 22.924 1.00 96.06 341 THR A C 1
ATOM 2553 O O . THR A 1 341 ? -12.835 -23.235 22.070 1.00 96.06 341 THR A O 1
ATOM 2556 N N . ARG A 1 342 ? -14.295 -23.655 23.730 1.00 95.56 342 ARG A N 1
ATOM 2557 C CA . ARG A 1 342 ? -14.823 -22.291 23.769 1.00 95.56 342 ARG A CA 1
ATOM 2558 C C . ARG A 1 342 ? -13.786 -21.369 24.399 1.00 95.56 342 ARG A C 1
ATOM 2560 O O . ARG A 1 342 ? -13.202 -21.718 25.425 1.00 95.56 342 ARG A O 1
ATOM 2567 N N . LEU A 1 343 ? -13.540 -20.226 23.771 1.00 93.88 343 LEU A N 1
ATOM 2568 C CA . LEU A 1 343 ? -12.616 -19.207 24.248 1.00 93.88 343 LEU A CA 1
ATOM 2569 C C . LEU A 1 343 ? -13.418 -18.060 24.866 1.00 93.88 343 LEU A C 1
ATOM 2571 O O . LEU A 1 343 ? -14.159 -17.361 24.177 1.00 93.88 343 LEU A O 1
ATOM 2575 N N . ASN A 1 344 ? -13.285 -17.894 26.177 1.00 88.75 344 ASN A N 1
ATOM 2576 C CA . ASN A 1 344 ? -14.065 -16.934 26.946 1.00 88.75 344 ASN A CA 1
ATOM 2577 C C . ASN A 1 344 ? -13.388 -15.559 26.973 1.00 88.75 344 ASN A C 1
ATOM 2579 O O . ASN A 1 344 ? -12.170 -15.441 26.831 1.00 88.75 344 ASN A O 1
ATOM 2583 N N . ALA A 1 345 ? -14.173 -14.506 27.213 1.00 84.19 345 ALA A N 1
ATOM 2584 C CA . ALA A 1 345 ? -13.679 -13.126 27.269 1.00 84.19 345 ALA A CA 1
ATOM 2585 C C . ALA A 1 345 ? -12.646 -12.888 28.391 1.00 84.19 345 ALA A C 1
ATOM 2587 O O . ALA A 1 345 ? -11.805 -11.999 28.286 1.00 84.19 345 ALA A O 1
ATOM 2588 N N . ASP A 1 346 ? -12.665 -13.708 29.444 1.00 81.38 346 ASP A N 1
ATOM 2589 C CA . ASP A 1 346 ? -11.679 -13.698 30.531 1.00 81.38 346 ASP A CA 1
ATOM 2590 C C . ASP A 1 346 ? -10.364 -14.424 30.175 1.00 81.38 346 ASP A C 1
ATOM 2592 O O . ASP A 1 346 ? -9.492 -14.576 31.032 1.00 81.38 346 ASP A O 1
ATOM 2596 N N . ARG A 1 347 ? -10.204 -14.843 28.908 1.00 87.25 347 ARG A N 1
ATOM 2597 C CA . ARG A 1 347 ? -9.080 -15.623 28.358 1.00 87.25 347 ARG A CA 1
ATOM 2598 C C . ARG A 1 347 ? -9.039 -17.081 28.830 1.00 87.25 347 ARG A C 1
ATOM 2600 O O . ARG A 1 347 ? -8.074 -17.784 28.524 1.00 87.25 347 ARG A O 1
ATOM 2607 N N . SER A 1 348 ? -10.043 -17.554 29.567 1.00 89.00 348 SER A N 1
ATOM 2608 C CA . SER A 1 348 ? -10.158 -18.968 29.923 1.00 89.00 348 SER A CA 1
ATOM 2609 C C . SER A 1 348 ? -10.697 -19.794 28.752 1.00 89.00 348 SER A C 1
ATOM 2611 O O . SER A 1 348 ? -11.260 -19.271 27.785 1.00 89.00 348 SER A O 1
ATOM 2613 N N . LYS A 1 349 ? -10.506 -21.112 28.837 1.00 92.62 349 LYS A N 1
ATOM 2614 C CA . LYS A 1 349 ? -11.062 -22.076 27.889 1.00 92.62 349 LYS A CA 1
ATOM 2615 C C . LYS A 1 349 ? -12.053 -22.973 28.604 1.00 92.62 349 LYS A C 1
ATOM 2617 O O . LYS A 1 349 ? -11.747 -23.484 29.680 1.00 92.62 349 LYS A O 1
ATOM 2622 N N . SER A 1 350 ? -13.195 -23.205 27.973 1.00 94.94 350 SER A N 1
ATOM 2623 C CA . SER A 1 350 ? -14.219 -24.122 28.469 1.00 94.94 350 SER A CA 1
ATOM 2624 C C . SER A 1 350 ? -14.466 -25.259 27.474 1.00 94.94 350 SER A C 1
ATOM 2626 O O . SER A 1 350 ? -14.281 -25.071 26.265 1.00 94.94 350 SER A O 1
ATOM 2628 N N . PRO A 1 351 ? -14.891 -26.443 27.953 1.00 95.62 351 PRO A N 1
ATOM 2629 C CA . PRO A 1 351 ? -15.400 -27.497 27.084 1.00 95.62 351 PRO A CA 1
ATOM 2630 C C . PRO A 1 351 ? -16.558 -26.997 26.213 1.00 95.62 351 PRO A C 1
ATOM 2632 O O . PRO A 1 351 ? -17.281 -26.078 26.602 1.00 95.62 351 PRO A O 1
ATOM 2635 N N . LEU A 1 352 ? -16.738 -27.613 25.045 1.00 93.38 352 LEU A N 1
ATOM 2636 C CA . LEU A 1 352 ? -17.885 -27.326 24.188 1.00 93.38 352 LEU A CA 1
ATOM 2637 C C . LEU A 1 352 ? -19.171 -27.866 24.814 1.00 93.38 352 LEU A C 1
ATOM 2639 O O . LEU A 1 352 ? -19.217 -29.019 25.247 1.00 93.38 352 LEU A O 1
ATOM 2643 N N . THR A 1 353 ? -20.214 -27.043 24.808 1.00 94.25 353 THR A N 1
ATOM 2644 C CA . THR A 1 353 ? -21.587 -27.490 25.066 1.00 94.25 353 THR A CA 1
ATOM 2645 C C . THR A 1 353 ? -22.152 -28.223 23.845 1.00 94.25 353 THR A C 1
ATOM 2647 O O . THR A 1 353 ? -21.613 -28.116 22.741 1.00 94.25 353 THR A O 1
ATOM 2650 N N . GLU A 1 354 ? -23.266 -28.940 24.007 1.00 91.31 354 GLU A N 1
ATOM 2651 C CA . GLU A 1 354 ? -23.967 -29.552 22.867 1.00 91.31 354 GLU A CA 1
ATOM 2652 C C . GLU A 1 354 ? -24.438 -28.501 21.850 1.00 91.31 354 GLU A C 1
ATOM 2654 O O . GLU A 1 354 ? -24.371 -28.727 20.644 1.00 91.31 354 GLU A O 1
ATOM 2659 N N . ASP A 1 355 ? -24.811 -27.306 22.314 1.00 90.75 355 ASP A N 1
ATOM 2660 C CA . ASP A 1 355 ? -25.155 -26.189 21.433 1.00 90.75 355 ASP A CA 1
ATOM 2661 C C . ASP A 1 355 ? -23.954 -25.657 20.645 1.00 90.75 355 ASP A C 1
ATOM 2663 O O . ASP A 1 355 ? -24.099 -25.301 19.472 1.00 90.75 355 ASP A O 1
ATOM 2667 N N . ASP A 1 356 ? -22.766 -25.631 21.255 1.00 92.62 356 ASP A N 1
ATOM 2668 C CA . ASP A 1 356 ? -21.530 -25.263 20.564 1.00 92.62 356 ASP A CA 1
ATOM 2669 C C . ASP A 1 356 ? -21.194 -26.294 19.480 1.00 92.62 356 ASP A C 1
ATOM 2671 O O . ASP A 1 356 ? -20.950 -25.929 18.331 1.00 92.62 356 ASP A O 1
ATOM 2675 N N . LYS A 1 357 ? -21.240 -27.590 19.813 1.00 90.56 357 LYS A N 1
ATOM 2676 C CA . LYS A 1 357 ? -21.017 -28.681 18.851 1.00 90.56 357 LYS A CA 1
ATOM 2677 C C . LYS A 1 357 ? -22.005 -28.611 17.687 1.00 90.56 357 LYS A C 1
ATOM 2679 O O . LYS A 1 357 ? -21.598 -28.661 16.525 1.00 90.56 357 LYS A O 1
ATOM 2684 N N . ALA A 1 358 ? -23.283 -28.389 17.992 1.00 88.88 358 ALA A N 1
ATOM 2685 C CA . ALA A 1 358 ? -24.339 -28.243 17.000 1.00 88.88 358 ALA A CA 1
ATOM 2686 C C . ALA A 1 358 ? -24.202 -26.978 16.138 1.00 88.88 358 ALA A C 1
ATOM 2688 O O . ALA A 1 358 ? -24.681 -26.988 15.009 1.00 88.88 358 ALA A O 1
ATOM 2689 N N . ARG A 1 359 ? -23.577 -25.894 16.627 1.00 90.50 359 ARG A N 1
ATOM 2690 C CA . ARG A 1 359 ? -23.249 -24.695 15.827 1.00 90.50 359 ARG A CA 1
ATOM 2691 C C . ARG A 1 359 ? -22.043 -24.932 14.918 1.00 90.50 359 ARG A C 1
ATOM 2693 O O . ARG A 1 359 ? -22.029 -24.474 13.776 1.00 90.50 359 ARG A O 1
ATOM 2700 N N . LEU A 1 360 ? -21.031 -25.628 15.431 1.00 89.19 360 LEU A N 1
ATOM 2701 C CA . LEU A 1 360 ? -19.805 -25.942 14.701 1.00 89.19 360 LEU A CA 1
ATOM 2702 C C . LEU A 1 360 ? -20.022 -27.028 13.635 1.00 89.19 360 LEU A C 1
ATOM 2704 O O . LEU A 1 360 ? -19.257 -27.092 12.675 1.00 89.19 360 LEU A O 1
ATOM 2708 N N . GLY A 1 361 ? -21.066 -27.849 13.777 1.00 87.81 361 GLY A N 1
ATOM 2709 C CA . GLY A 1 361 ? -21.300 -29.018 12.929 1.00 87.81 361 GLY A CA 1
ATOM 2710 C C . GLY A 1 361 ? -20.391 -30.189 13.310 1.00 87.81 361 GLY A C 1
ATOM 2711 O O . GLY A 1 361 ? -19.936 -30.935 12.445 1.00 87.81 361 GLY A O 1
ATOM 2712 N N . LEU A 1 362 ? -20.071 -30.325 14.599 1.00 85.88 362 LEU A N 1
ATOM 2713 C CA . LEU A 1 362 ? -19.182 -31.363 15.116 1.00 85.88 362 LEU A CA 1
ATOM 2714 C C . LEU A 1 362 ? -19.956 -32.378 15.949 1.00 85.88 362 LEU A C 1
ATOM 2716 O O . LEU A 1 362 ? -20.852 -32.014 16.701 1.00 85.88 362 LEU A O 1
ATOM 2720 N N . GLN A 1 363 ? -19.566 -33.646 15.839 1.00 82.62 363 GLN A N 1
ATOM 2721 C CA . GLN A 1 363 ? -20.060 -34.713 16.718 1.00 82.62 363 GLN A CA 1
ATOM 2722 C C . GLN A 1 363 ? -19.253 -34.773 18.026 1.00 82.62 363 GLN A C 1
ATOM 2724 O O . GLN A 1 363 ? -19.801 -35.022 19.095 1.00 82.62 363 GLN A O 1
ATOM 2729 N N . ASP A 1 364 ? -17.957 -34.454 17.947 1.00 86.69 364 ASP A N 1
ATOM 2730 C CA . ASP A 1 364 ? -17.010 -34.475 19.062 1.00 86.69 364 ASP A CA 1
ATOM 2731 C C . ASP A 1 364 ? -16.324 -33.117 19.255 1.00 86.69 364 ASP A C 1
ATOM 2733 O O . ASP A 1 364 ? -16.344 -32.245 18.388 1.00 86.69 364 ASP A O 1
ATOM 2737 N N . SER A 1 365 ? -15.626 -32.946 20.380 1.00 88.75 365 SER A N 1
ATOM 2738 C CA . SER A 1 365 ? -14.847 -31.733 20.685 1.00 88.75 365 SER A CA 1
ATOM 2739 C C . SER A 1 365 ? -13.496 -31.663 19.959 1.00 88.75 365 SER A C 1
ATOM 2741 O O . SER A 1 365 ? -12.564 -31.018 20.436 1.00 88.75 365 SER A O 1
ATOM 2743 N N . SER A 1 366 ? -13.345 -32.345 18.825 1.00 88.44 366 SER A N 1
ATOM 2744 C CA . SER A 1 366 ? -12.116 -32.346 18.036 1.00 88.44 366 SER A CA 1
ATOM 2745 C C . SER A 1 366 ? -12.431 -32.312 16.552 1.00 88.44 366 SER A C 1
ATOM 2747 O O . SER A 1 366 ? -13.268 -33.061 16.059 1.00 88.44 366 SER A O 1
ATOM 2749 N N . ILE A 1 367 ? -11.699 -31.469 15.832 1.00 84.38 367 ILE A N 1
ATOM 2750 C CA . ILE A 1 367 ? -11.731 -31.413 14.365 1.00 84.38 367 ILE A CA 1
ATOM 2751 C C . ILE A 1 367 ? -10.589 -32.208 13.734 1.00 84.38 367 ILE A C 1
ATOM 2753 O O . ILE A 1 367 ? -10.504 -32.310 12.509 1.00 84.38 367 ILE A O 1
ATOM 2757 N N . GLY A 1 368 ? -9.712 -32.779 14.568 1.00 82.12 368 GLY A N 1
ATOM 2758 C CA . GLY A 1 368 ? -8.514 -33.498 14.165 1.00 82.12 368 GLY A CA 1
ATOM 2759 C C . GLY A 1 368 ? -7.475 -32.600 13.488 1.00 82.12 368 GLY A C 1
ATOM 2760 O O . GLY A 1 368 ? -7.770 -31.744 12.654 1.00 82.12 368 GLY A O 1
ATOM 2761 N N . ARG A 1 369 ? -6.197 -32.819 13.784 1.00 78.88 369 ARG A N 1
ATOM 2762 C CA . ARG A 1 369 ? -5.124 -32.035 13.154 1.00 78.88 369 ARG A CA 1
ATOM 2763 C C . ARG A 1 369 ? -4.957 -32.347 11.653 1.00 78.88 369 ARG A C 1
ATOM 2765 O O . ARG A 1 369 ? -5.110 -33.506 11.252 1.00 78.88 369 ARG A O 1
ATOM 2772 N N . PRO A 1 370 ? -4.570 -31.366 10.818 1.00 79.50 370 PRO A N 1
ATOM 2773 C CA . PRO A 1 370 ? -4.075 -31.620 9.468 1.00 79.50 370 PRO A CA 1
ATOM 2774 C C . PRO A 1 370 ? -2.931 -32.635 9.462 1.00 79.50 370 PRO A C 1
ATOM 2776 O O . PRO A 1 370 ? -1.990 -32.513 10.263 1.00 79.50 370 PRO A O 1
ATOM 2779 N N . LYS A 1 371 ? -3.019 -33.644 8.588 1.00 82.38 371 LYS A N 1
ATOM 2780 C CA . LYS A 1 371 ? -1.978 -34.668 8.409 1.00 82.38 371 LYS A CA 1
ATOM 2781 C C . LYS A 1 371 ? -0.979 -34.226 7.337 1.00 82.38 371 LYS A C 1
ATOM 2783 O O . LYS A 1 371 ? -1.316 -33.508 6.396 1.00 82.38 371 LYS A O 1
ATOM 2788 N N . ARG A 1 372 ? 0.273 -34.677 7.449 1.00 79.69 372 ARG A N 1
ATOM 2789 C CA . ARG A 1 372 ? 1.283 -34.435 6.409 1.00 79.69 372 ARG A CA 1
ATOM 2790 C C . ARG A 1 372 ? 0.841 -35.139 5.124 1.00 79.69 372 ARG A C 1
ATOM 2792 O O . ARG A 1 372 ? 0.502 -36.315 5.170 1.00 79.69 372 ARG A O 1
ATOM 2799 N N . GLY A 1 373 ? 0.848 -34.418 4.005 1.00 77.69 373 GLY A N 1
ATOM 2800 C CA . 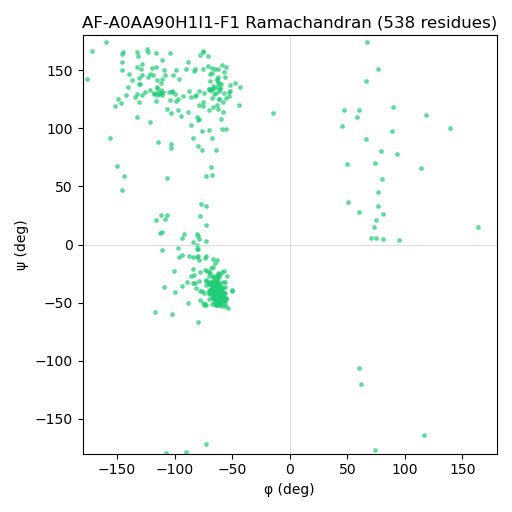GLY A 1 373 ? 0.400 -34.944 2.710 1.00 77.69 373 GLY A CA 1
ATOM 2801 C C . GLY A 1 373 ? -1.118 -34.946 2.511 1.00 77.69 373 GLY A C 1
ATOM 2802 O O . GLY A 1 373 ? -1.589 -35.420 1.484 1.00 77.69 373 GLY A O 1
ATOM 2803 N N . GLU A 1 374 ? -1.894 -34.407 3.453 1.00 84.50 374 GLU A N 1
ATOM 2804 C CA . GLU A 1 374 ? -3.337 -34.265 3.279 1.00 84.50 374 GLU A CA 1
ATOM 2805 C C . GLU A 1 374 ? -3.664 -33.360 2.083 1.00 84.50 374 GLU A C 1
ATOM 2807 O O . GLU A 1 374 ? -3.211 -32.218 2.012 1.00 84.50 374 GLU A O 1
ATOM 2812 N N . ARG A 1 375 ? -4.472 -33.863 1.141 1.00 87.62 375 ARG A N 1
ATOM 2813 C CA . ARG A 1 375 ? -4.722 -33.182 -0.138 1.00 87.62 375 ARG A CA 1
ATOM 2814 C C . ARG A 1 375 ? -5.381 -31.815 0.037 1.00 87.62 375 ARG A C 1
ATOM 2816 O O . ARG A 1 375 ? -4.897 -30.836 -0.524 1.00 87.62 375 ARG A O 1
ATOM 2823 N N . LYS A 1 376 ? -6.414 -31.733 0.887 1.00 86.50 376 LYS A N 1
ATOM 2824 C CA . LYS A 1 376 ? -7.106 -30.478 1.239 1.00 86.50 376 LYS A CA 1
ATOM 2825 C C . LYS A 1 376 ? -6.176 -29.469 1.923 1.00 86.50 376 LYS A C 1
ATOM 2827 O O . LYS A 1 376 ? -6.380 -28.265 1.810 1.00 86.50 376 LYS A O 1
ATOM 2832 N N . ALA A 1 377 ? -5.114 -29.950 2.570 1.00 84.25 377 ALA A N 1
ATOM 2833 C CA . ALA A 1 377 ? -4.088 -29.113 3.176 1.00 84.25 377 ALA A CA 1
ATOM 2834 C C . ALA A 1 377 ? -3.066 -28.578 2.173 1.00 84.25 377 ALA A C 1
ATOM 2836 O O . ALA A 1 377 ? -2.179 -27.849 2.593 1.00 84.25 377 ALA A O 1
ATOM 2837 N N . ALA A 1 378 ? -3.125 -28.949 0.896 1.00 87.69 378 ALA A N 1
ATOM 2838 C CA . ALA A 1 378 ? -2.158 -28.567 -0.123 1.00 87.69 378 ALA A CA 1
ATOM 2839 C C . ALA A 1 378 ? -2.843 -27.850 -1.298 1.00 87.69 378 ALA A C 1
ATOM 2841 O O . ALA A 1 378 ? -4.067 -27.875 -1.435 1.00 87.69 378 ALA A O 1
ATOM 2842 N N . LEU A 1 379 ? -2.054 -27.194 -2.152 1.00 91.06 379 LEU A N 1
ATOM 2843 C CA . LEU A 1 379 ? -2.552 -26.578 -3.389 1.00 91.06 379 LEU A CA 1
ATOM 2844 C C . LEU A 1 379 ? -3.207 -27.626 -4.297 1.00 91.06 379 LEU A C 1
ATOM 2846 O O . LEU A 1 379 ? -2.866 -28.813 -4.201 1.00 91.06 379 LEU A O 1
ATOM 2850 N N . LYS A 1 380 ? -4.134 -27.204 -5.159 1.00 91.38 380 LYS A N 1
ATOM 2851 C CA . LYS A 1 380 ? -4.769 -28.080 -6.150 1.00 91.38 380 LYS A CA 1
ATOM 2852 C C . LYS A 1 380 ? -3.712 -28.646 -7.102 1.00 91.38 380 LYS A C 1
ATOM 2854 O O . LYS A 1 380 ? -2.801 -27.923 -7.540 1.00 91.38 380 LYS A O 1
ATOM 2859 N N . ASN A 1 381 ? -3.795 -29.949 -7.359 1.00 91.81 381 ASN A N 1
ATOM 2860 C CA . ASN A 1 381 ? -3.068 -30.616 -8.440 1.00 91.81 381 ASN A CA 1
ATOM 2861 C C . ASN A 1 381 ? -3.911 -30.606 -9.728 1.00 91.81 381 ASN A C 1
ATOM 2863 O O . ASN A 1 381 ? -5.002 -30.039 -9.753 1.00 91.81 381 ASN A O 1
ATOM 2867 N N . ASP A 1 382 ? -3.389 -31.203 -10.795 1.00 90.81 382 ASP A N 1
ATOM 2868 C CA . ASP A 1 382 ? -4.038 -31.176 -12.109 1.00 90.81 382 ASP A CA 1
ATOM 2869 C C . ASP A 1 382 ? -5.392 -31.911 -12.085 1.00 90.81 382 ASP A C 1
ATOM 2871 O O . ASP A 1 382 ? -6.365 -31.399 -12.632 1.00 90.81 382 ASP A O 1
ATOM 2875 N N . ASP A 1 383 ? -5.501 -33.008 -11.324 1.00 91.31 383 ASP A N 1
ATOM 2876 C CA . ASP A 1 383 ? -6.762 -33.745 -11.114 1.00 91.31 383 ASP A CA 1
ATOM 2877 C C . ASP A 1 383 ? -7.834 -32.916 -10.384 1.00 91.31 383 ASP A C 1
ATOM 2879 O O . ASP A 1 383 ? -9.031 -33.144 -10.537 1.00 91.31 383 ASP A O 1
ATOM 2883 N N . GLU A 1 384 ? -7.409 -31.945 -9.573 1.00 89.25 384 GLU A N 1
ATOM 2884 C CA . GLU A 1 384 ? -8.281 -31.006 -8.864 1.00 89.25 384 GLU A CA 1
ATOM 2885 C C . GLU A 1 384 ? -8.526 -29.709 -9.662 1.00 89.25 384 GLU A C 1
ATOM 2887 O O . GLU A 1 384 ? -9.084 -28.752 -9.116 1.00 89.25 384 GLU A O 1
ATOM 2892 N N . GLY A 1 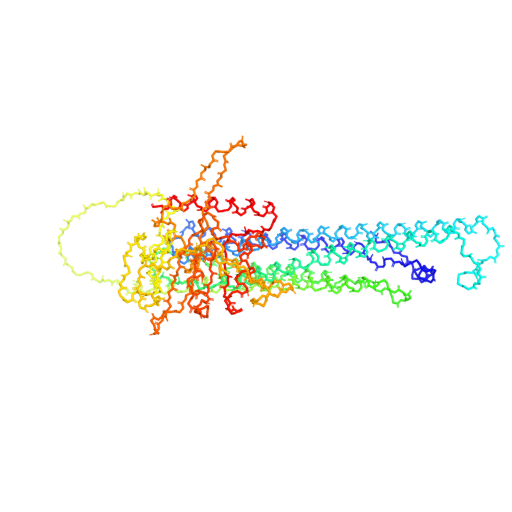385 ? -8.105 -29.655 -10.933 1.00 89.25 385 GLY A N 1
ATOM 2893 C CA . GLY A 1 385 ? -8.289 -28.501 -11.813 1.00 89.25 385 GLY A CA 1
ATOM 2894 C C . GLY A 1 385 ? -7.319 -27.357 -11.525 1.00 89.25 385 GLY A C 1
ATOM 2895 O O . GLY A 1 385 ? -7.730 -26.200 -11.428 1.00 89.25 385 GLY A O 1
ATOM 2896 N N . ARG A 1 386 ? -6.028 -27.662 -11.339 1.00 90.38 386 ARG A N 1
ATOM 2897 C CA . ARG A 1 386 ? -4.978 -26.644 -11.186 1.00 90.38 386 ARG A CA 1
ATOM 2898 C C . ARG A 1 386 ? -5.030 -25.621 -12.325 1.00 90.38 386 ARG A C 1
ATOM 2900 O O . ARG A 1 386 ? -4.990 -25.975 -13.498 1.00 90.38 386 ARG A O 1
ATOM 2907 N N . VAL A 1 387 ? -4.988 -24.344 -11.954 1.00 88.62 387 VAL A N 1
ATOM 2908 C CA . VAL A 1 387 ? -4.945 -23.209 -12.886 1.00 88.62 387 VAL A CA 1
ATOM 2909 C C . VAL A 1 387 ? -3.558 -22.558 -12.857 1.00 88.62 387 VAL A C 1
ATOM 2911 O O . VAL A 1 387 ? -2.897 -22.545 -11.815 1.00 88.62 387 VAL A O 1
ATOM 2914 N N . THR A 1 388 ? -3.101 -22.042 -14.002 1.00 86.38 388 THR A N 1
ATOM 2915 C CA . THR A 1 388 ? -1.833 -21.302 -14.128 1.00 86.38 388 THR A CA 1
ATOM 2916 C C . THR A 1 388 ? -2.078 -19.988 -14.891 1.00 86.38 388 THR A C 1
ATOM 2918 O O . THR A 1 388 ? -2.553 -20.065 -16.022 1.00 86.38 388 THR A O 1
ATOM 2921 N N . PRO A 1 389 ? -1.762 -18.805 -14.320 1.00 88.38 389 PRO A N 1
ATOM 2922 C CA . PRO A 1 389 ? -1.221 -18.600 -12.973 1.00 88.38 389 PRO A CA 1
ATOM 2923 C C . PRO A 1 389 ? -2.214 -19.024 -11.876 1.00 88.38 389 PRO A C 1
ATOM 2925 O O . PRO A 1 389 ? -3.427 -19.010 -12.078 1.00 88.38 389 PRO A O 1
ATOM 2928 N N . ARG A 1 390 ? -1.691 -19.449 -10.716 1.00 89.94 390 ARG A N 1
ATOM 2929 C CA . ARG A 1 390 ? -2.536 -19.858 -9.582 1.00 89.94 390 ARG A CA 1
ATOM 2930 C C . ARG A 1 390 ? -3.264 -18.632 -9.021 1.00 89.94 390 ARG A C 1
ATOM 2932 O O . ARG A 1 390 ? -2.582 -17.633 -8.764 1.00 89.94 390 ARG A O 1
ATOM 2939 N N . PRO A 1 391 ? -4.584 -18.696 -8.773 1.00 89.19 391 PRO A N 1
ATOM 2940 C CA . PRO A 1 391 ? -5.301 -17.589 -8.152 1.00 89.19 391 PRO A CA 1
ATOM 2941 C C . PRO A 1 391 ? -4.714 -17.319 -6.766 1.00 89.19 391 PRO A C 1
ATOM 2943 O O . PRO A 1 391 ? -4.466 -18.253 -6.009 1.00 89.19 391 PRO A O 1
ATOM 2946 N N . GLN A 1 392 ? -4.467 -16.052 -6.451 1.00 87.25 392 GLN A N 1
ATOM 2947 C CA . GLN A 1 392 ? -3.975 -15.615 -5.145 1.00 87.25 392 GLN A CA 1
ATOM 2948 C C . GLN A 1 392 ? -5.129 -14.964 -4.387 1.00 87.25 392 GLN A C 1
ATOM 2950 O O . GLN A 1 392 ? -5.804 -14.095 -4.938 1.00 87.25 392 GLN A O 1
ATOM 2955 N N . ALA A 1 393 ? -5.352 -15.349 -3.131 1.00 84.12 393 ALA A N 1
ATOM 2956 C CA . ALA A 1 393 ? -6.230 -14.571 -2.269 1.00 84.12 393 ALA A CA 1
ATOM 2957 C C . ALA A 1 393 ? -5.541 -13.245 -1.931 1.00 84.12 393 ALA A C 1
ATOM 2959 O O . ALA A 1 393 ? -4.492 -13.234 -1.277 1.00 84.12 393 ALA A O 1
ATOM 2960 N N . SER A 1 394 ? -6.129 -12.136 -2.377 1.00 81.69 394 SER A N 1
ATOM 2961 C CA . SER A 1 394 ? -5.733 -10.801 -1.936 1.00 81.69 394 SER A CA 1
ATOM 2962 C C . SER A 1 394 ? -6.084 -10.632 -0.464 1.00 81.69 394 SER A C 1
ATOM 2964 O O . SER A 1 394 ? -7.208 -10.947 -0.070 1.00 81.69 394 SER A O 1
ATOM 2966 N N . SER A 1 395 ? -5.157 -10.110 0.336 1.00 85.75 395 SER A N 1
ATOM 2967 C CA . SER A 1 395 ? -5.412 -9.780 1.735 1.00 85.75 395 SER A CA 1
ATOM 2968 C C . SER A 1 395 ? -5.302 -8.278 1.988 1.00 85.75 395 SER A C 1
ATOM 2970 O O . SER A 1 395 ? -4.446 -7.599 1.422 1.00 85.75 395 SER A O 1
ATOM 2972 N N . SER A 1 396 ? -6.181 -7.742 2.834 1.00 84.12 396 SER A N 1
ATOM 2973 C CA . SER A 1 396 ? -6.171 -6.334 3.244 1.00 84.12 396 SER A CA 1
ATOM 2974 C C . SER A 1 396 ? -5.567 -6.167 4.634 1.00 84.12 396 SER A C 1
ATOM 2976 O O . SER A 1 396 ? -5.948 -6.860 5.578 1.00 84.12 396 SER A O 1
ATOM 2978 N N . GLN A 1 397 ? -4.636 -5.226 4.779 1.00 83.25 397 GLN A N 1
ATOM 2979 C CA . GLN A 1 397 ? -3.985 -4.997 6.062 1.00 83.25 397 GLN A CA 1
ATOM 2980 C C . GLN A 1 397 ? -4.921 -4.264 7.046 1.00 83.25 397 GLN A C 1
ATOM 2982 O O . GLN A 1 397 ? -5.478 -3.220 6.712 1.00 83.25 397 GLN A O 1
ATOM 2987 N N . VAL A 1 398 ? -5.055 -4.778 8.270 1.00 69.06 398 VAL A N 1
ATOM 2988 C CA . VAL A 1 398 ? -5.825 -4.220 9.394 1.00 69.06 398 VAL A CA 1
ATOM 2989 C C . VAL A 1 398 ? -4.943 -4.138 10.649 1.00 69.06 398 VAL A C 1
ATOM 2991 O O . VAL A 1 398 ? -4.109 -5.020 10.854 1.00 69.06 398 VAL A O 1
ATOM 2994 N N . PRO A 1 399 ? -5.090 -3.140 11.538 1.00 73.31 399 PRO A N 1
ATOM 2995 C CA . PRO A 1 399 ? -4.266 -3.075 12.747 1.00 73.31 399 PRO A CA 1
ATOM 2996 C C . PRO A 1 399 ? -4.470 -4.277 13.682 1.00 73.31 399 PRO A C 1
ATOM 2998 O O . PRO A 1 399 ? -5.559 -4.853 13.759 1.00 73.31 399 PRO A O 1
ATOM 3001 N N . LEU A 1 400 ? -3.438 -4.635 14.445 1.00 78.69 400 LEU A N 1
ATOM 3002 C CA . LEU A 1 400 ? -3.510 -5.717 15.432 1.00 78.69 400 LEU A CA 1
ATOM 3003 C C . LEU A 1 400 ? -4.612 -5.429 16.462 1.00 78.69 400 LEU A C 1
ATOM 3005 O O . LEU A 1 400 ? -4.590 -4.404 17.134 1.00 78.69 400 LEU A O 1
ATOM 3009 N N . GLY A 1 401 ? -5.573 -6.345 16.604 1.00 77.25 401 GLY A N 1
ATOM 3010 C CA . GLY A 1 401 ? -6.704 -6.192 17.533 1.00 77.25 401 GLY A CA 1
ATOM 3011 C C . GLY A 1 401 ? -7.799 -5.211 17.086 1.00 77.25 401 GLY A C 1
ATOM 3012 O O . GLY A 1 401 ? -8.738 -4.969 17.843 1.00 77.25 401 GLY A O 1
ATOM 3013 N N . SER A 1 402 ? -7.722 -4.663 15.870 1.00 73.06 402 SER A N 1
ATOM 3014 C CA . SER A 1 402 ? -8.736 -3.724 15.356 1.00 73.06 402 SER A CA 1
ATOM 3015 C C . SER A 1 402 ? -10.060 -4.399 14.992 1.00 73.06 402 SER A C 1
ATOM 3017 O O . SER A 1 402 ? -11.127 -3.835 15.223 1.00 73.06 402 SER A O 1
ATOM 3019 N N . THR A 1 403 ? -10.010 -5.630 14.485 1.00 81.69 403 THR A N 1
ATOM 3020 C CA . THR A 1 403 ? -11.191 -6.408 14.093 1.00 81.69 403 THR A CA 1
ATOM 3021 C C . THR A 1 403 ? -11.510 -7.491 15.113 1.00 81.69 403 THR A C 1
ATOM 3023 O O . THR A 1 403 ? -10.689 -7.852 15.955 1.00 81.69 403 THR A O 1
ATOM 3026 N N . ASP A 1 404 ? -12.712 -8.043 15.033 1.00 87.62 404 ASP A N 1
ATOM 3027 C CA . ASP A 1 404 ? -13.198 -9.107 15.911 1.00 87.62 404 ASP A CA 1
ATOM 3028 C C . ASP A 1 404 ? -12.310 -10.349 15.791 1.00 87.62 404 ASP A C 1
ATOM 3030 O O . ASP A 1 404 ? -11.924 -10.945 16.795 1.00 87.62 404 ASP A O 1
ATOM 3034 N N . LEU A 1 405 ? -11.926 -10.690 14.557 1.00 92.31 405 LEU A N 1
ATOM 3035 C CA . LEU A 1 405 ? -11.030 -11.798 14.251 1.00 92.31 405 LEU A CA 1
ATOM 3036 C C . LEU A 1 405 ? -9.617 -11.517 14.776 1.00 92.31 405 LEU A C 1
ATOM 3038 O O . LEU A 1 405 ? -9.004 -12.403 15.372 1.00 92.31 405 LEU A O 1
ATOM 3042 N N . ALA A 1 406 ? -9.121 -10.284 14.627 1.00 84.38 406 ALA A N 1
ATOM 3043 C CA . ALA A 1 406 ? -7.829 -9.897 15.176 1.00 84.38 406 ALA A CA 1
ATOM 3044 C C . ALA A 1 406 ? -7.837 -9.956 16.711 1.00 84.38 406 ALA A C 1
ATOM 3046 O O . ALA A 1 406 ? -6.939 -10.550 17.297 1.00 84.38 406 ALA A O 1
ATOM 3047 N N . ARG A 1 407 ? -8.876 -9.438 17.384 1.00 90.50 407 ARG A N 1
ATOM 3048 C CA . ARG A 1 407 ? -9.051 -9.566 18.846 1.00 90.50 407 ARG A CA 1
ATOM 3049 C C . ARG A 1 407 ? -9.140 -11.022 19.285 1.00 90.50 407 ARG A C 1
ATOM 3051 O O . ARG A 1 407 ? -8.566 -11.377 20.313 1.00 90.50 407 ARG A O 1
ATOM 3058 N N . ALA A 1 408 ? -9.803 -11.873 18.505 1.00 93.31 408 ALA A N 1
ATOM 3059 C CA . ALA A 1 408 ? -9.893 -13.298 18.785 1.00 93.31 408 ALA A CA 1
ATOM 3060 C C . ALA A 1 408 ? -8.512 -13.982 18.762 1.00 93.31 408 ALA A C 1
ATOM 3062 O O . ALA A 1 408 ? -8.241 -14.813 19.634 1.00 93.31 408 ALA A O 1
ATOM 3063 N N . THR A 1 409 ? -7.595 -13.602 17.857 1.00 96.12 409 THR A N 1
ATOM 3064 C CA . THR A 1 409 ? -6.212 -14.118 17.907 1.00 96.12 409 THR A CA 1
ATOM 3065 C C . THR A 1 409 ? -5.444 -13.611 19.124 1.00 96.12 409 THR A C 1
ATOM 3067 O O . THR A 1 409 ? -4.730 -14.398 19.747 1.00 96.12 409 THR A O 1
ATOM 3070 N N . GLN A 1 410 ? -5.624 -12.349 19.534 1.00 91.94 410 GLN A N 1
ATOM 3071 C CA . GLN A 1 410 ? -4.997 -11.828 20.760 1.00 91.94 410 GLN A CA 1
ATOM 3072 C C . GLN A 1 410 ? -5.500 -12.572 22.004 1.00 91.94 410 GLN A C 1
ATOM 3074 O O . GLN A 1 410 ? -4.713 -12.986 22.858 1.00 91.94 410 GLN A O 1
ATOM 3079 N N . LEU A 1 411 ? -6.816 -12.792 22.082 1.00 89.88 411 LEU A N 1
ATOM 3080 C CA . LEU A 1 411 ? -7.460 -13.542 23.155 1.00 89.88 411 LEU A CA 1
ATOM 3081 C C . LEU A 1 411 ? -6.915 -14.975 23.223 1.00 89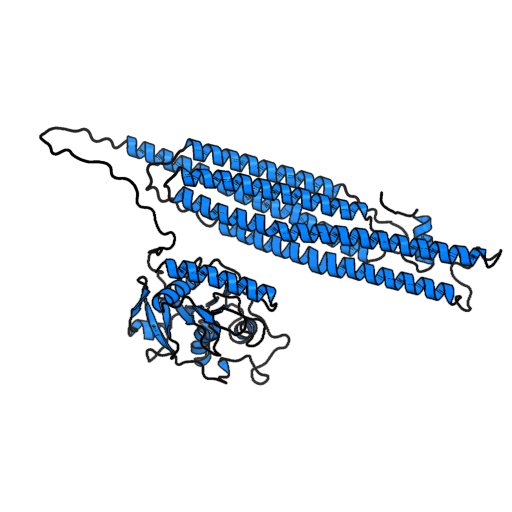.88 411 LEU A C 1
ATOM 3083 O O . LEU A 1 411 ? -6.563 -15.454 24.302 1.00 89.88 411 LEU A O 1
ATOM 3087 N N . ALA A 1 412 ? -6.762 -15.630 22.068 1.00 94.62 412 ALA A N 1
ATOM 3088 C CA . ALA A 1 412 ? -6.185 -16.966 21.970 1.00 94.62 412 ALA A CA 1
ATOM 3089 C C . ALA A 1 412 ? -4.719 -16.996 22.418 1.00 94.62 412 ALA A C 1
ATOM 3091 O O . ALA A 1 412 ? -4.333 -17.872 23.191 1.00 94.62 412 ALA A O 1
ATOM 3092 N N . ARG A 1 413 ? -3.907 -16.008 22.017 1.00 93.81 413 ARG A N 1
ATOM 3093 C CA . ARG A 1 413 ? -2.515 -15.883 22.477 1.00 93.81 413 ARG A CA 1
ATOM 3094 C C . ARG A 1 413 ? -2.413 -15.744 23.988 1.00 93.81 413 ARG A C 1
ATOM 3096 O O . ARG A 1 413 ? -1.533 -16.366 24.585 1.00 93.81 413 ARG A O 1
ATOM 3103 N N . HIS A 1 414 ? -3.301 -14.961 24.600 1.00 91.31 414 HIS A N 1
ATOM 3104 C CA . HIS A 1 414 ? -3.358 -14.829 26.052 1.00 91.31 414 HIS A CA 1
ATOM 3105 C C . HIS A 1 414 ? -3.716 -16.148 26.734 1.00 91.31 414 HIS A C 1
ATOM 3107 O O . HIS A 1 414 ? -3.021 -16.550 27.672 1.00 91.31 414 HIS A O 1
ATOM 3113 N N . ALA A 1 415 ? -4.743 -16.838 26.234 1.00 91.62 415 ALA A N 1
ATOM 3114 C CA . ALA A 1 415 ? -5.163 -18.138 26.747 1.00 91.62 415 ALA A CA 1
ATOM 3115 C C . ALA A 1 415 ? -4.044 -19.192 26.638 1.00 91.62 415 ALA A C 1
ATOM 3117 O O . ALA A 1 415 ? -3.813 -19.960 27.571 1.00 91.62 415 ALA A O 1
ATOM 3118 N N . ASP A 1 416 ? -3.293 -19.176 25.535 1.00 92.56 416 ASP A N 1
ATOM 3119 C CA . ASP A 1 416 ? -2.166 -20.080 25.277 1.00 92.56 416 ASP A CA 1
ATOM 3120 C C . ASP A 1 416 ? -0.862 -19.666 25.962 1.00 92.56 416 ASP A C 1
ATOM 3122 O O . ASP A 1 416 ? 0.112 -20.421 25.946 1.00 92.56 416 ASP A O 1
ATOM 3126 N N . LYS A 1 417 ? -0.801 -18.451 26.523 1.00 92.19 417 LYS A N 1
ATOM 3127 C CA . LYS A 1 417 ? 0.443 -17.803 26.978 1.00 92.19 417 LYS A CA 1
ATOM 3128 C C . LYS A 1 417 ? 1.530 -17.817 25.889 1.00 92.19 417 LYS A C 1
ATOM 3130 O O . LYS A 1 417 ? 2.719 -17.981 26.167 1.00 92.19 417 LYS A O 1
ATOM 3135 N N . SER A 1 418 ? 1.118 -17.657 24.634 1.00 92.31 418 SER A N 1
ATOM 3136 C CA . SER A 1 418 ? 1.943 -17.858 23.443 1.00 92.31 418 SER A CA 1
ATOM 3137 C C . SER A 1 418 ? 2.383 -16.522 22.842 1.00 92.31 418 SER A C 1
ATOM 3139 O O . SER A 1 418 ? 1.769 -16.017 21.900 1.00 92.31 418 SER A O 1
ATOM 3141 N N . TYR A 1 419 ? 3.497 -15.989 23.341 1.00 90.19 419 TYR A N 1
ATOM 3142 C CA . TYR A 1 419 ? 4.054 -14.686 22.934 1.00 90.19 419 TYR A CA 1
ATOM 3143 C C . TYR A 1 419 ? 5.375 -14.797 22.155 1.00 90.19 419 TYR A C 1
ATOM 3145 O O . TYR A 1 419 ? 6.064 -13.811 21.939 1.00 90.19 419 TYR A O 1
ATOM 3153 N N . GLY A 1 420 ? 5.751 -16.006 21.735 1.00 89.50 420 GLY A N 1
ATOM 3154 C CA . GLY A 1 420 ? 7.070 -16.251 21.157 1.00 89.50 420 GLY A CA 1
ATOM 3155 C C . GLY A 1 420 ? 8.191 -16.245 22.197 1.00 89.50 420 GLY A C 1
ATOM 3156 O O . GLY A 1 420 ? 7.958 -16.168 23.406 1.00 89.50 420 GLY A O 1
ATOM 3157 N N . GLY A 1 421 ? 9.419 -16.397 21.718 1.00 88.44 421 GLY A N 1
ATOM 3158 C CA . GLY A 1 421 ? 10.603 -16.459 22.557 1.00 88.44 421 GLY A CA 1
ATOM 3159 C C . GLY A 1 421 ? 11.891 -16.435 21.752 1.00 88.44 421 GLY A C 1
ATOM 3160 O O . GLY A 1 421 ? 11.906 -16.617 20.536 1.00 88.44 421 GLY A O 1
ATOM 3161 N N . TYR A 1 422 ? 12.984 -16.213 22.464 1.00 87.12 422 TYR A N 1
ATOM 3162 C CA . TYR A 1 422 ? 14.316 -16.093 21.899 1.00 87.12 422 TYR A CA 1
ATOM 3163 C C . TYR A 1 422 ? 15.029 -17.443 21.908 1.00 87.12 422 TYR A C 1
ATOM 3165 O O . TYR A 1 422 ? 15.116 -18.104 22.942 1.00 87.12 422 TYR A O 1
ATOM 3173 N N . VAL A 1 423 ? 15.554 -17.851 20.754 1.00 86.19 423 VAL A N 1
ATOM 3174 C CA . VAL A 1 423 ? 16.306 -19.100 20.597 1.00 86.19 423 VAL A CA 1
ATOM 3175 C C . VAL A 1 423 ? 17.756 -18.770 20.265 1.00 86.19 423 VAL A C 1
ATOM 3177 O O . VAL A 1 423 ? 18.025 -17.985 19.356 1.00 86.19 423 VAL A O 1
ATOM 3180 N N . LYS A 1 424 ? 18.698 -19.376 20.995 1.00 86.50 424 LYS A N 1
ATOM 3181 C CA . LYS A 1 424 ? 20.135 -19.205 20.754 1.00 86.50 424 LYS A CA 1
ATOM 3182 C C . LYS A 1 424 ? 20.555 -20.008 19.520 1.00 86.50 424 LYS A C 1
ATOM 3184 O O . LYS A 1 424 ? 20.412 -21.228 19.491 1.00 86.50 424 LYS A O 1
ATOM 3189 N N . GLY A 1 425 ? 21.057 -19.313 18.508 1.00 80.25 425 GLY A N 1
ATOM 3190 C CA . GLY A 1 425 ? 21.664 -19.874 17.308 1.00 80.25 425 GLY A CA 1
ATOM 3191 C C . GLY A 1 425 ? 23.184 -19.695 17.291 1.00 80.25 425 GLY A C 1
ATOM 3192 O O . GLY A 1 425 ? 23.781 -19.130 18.207 1.00 80.25 425 GLY A O 1
ATOM 3193 N N . ARG A 1 426 ? 23.818 -20.176 16.215 1.00 74.25 426 ARG A N 1
ATOM 3194 C CA . ARG A 1 426 ? 25.277 -20.089 16.010 1.00 74.25 426 ARG A CA 1
ATOM 3195 C C . ARG A 1 426 ? 25.782 -18.645 15.882 1.00 74.25 426 ARG A C 1
ATOM 3197 O O . ARG A 1 426 ? 26.889 -18.361 16.315 1.00 74.25 426 ARG A O 1
ATOM 3204 N N . ASN A 1 427 ? 24.943 -17.756 15.346 1.00 67.06 427 ASN A N 1
ATOM 3205 C CA . ASN A 1 427 ? 25.273 -16.361 15.028 1.00 67.06 427 ASN A CA 1
ATOM 3206 C C . ASN A 1 427 ? 24.532 -15.360 15.937 1.00 67.06 427 ASN A C 1
ATOM 3208 O O . ASN A 1 427 ? 24.276 -14.231 15.534 1.00 67.06 427 ASN A O 1
ATOM 3212 N N . GLY A 1 428 ? 24.138 -15.781 17.144 1.00 79.88 428 GLY A N 1
ATOM 3213 C CA . GLY A 1 428 ? 23.401 -14.946 18.095 1.00 79.88 428 GLY A CA 1
ATOM 3214 C C . GLY A 1 428 ? 22.002 -15.470 18.401 1.00 79.88 428 GLY A C 1
ATOM 3215 O O . GLY A 1 428 ? 21.687 -16.637 18.176 1.00 79.88 428 GLY A O 1
ATOM 3216 N N . THR A 1 429 ? 21.169 -14.610 18.971 1.00 82.12 429 THR A N 1
ATOM 3217 C CA . THR A 1 429 ? 19.834 -14.961 19.460 1.00 82.12 429 THR A CA 1
ATOM 3218 C C . THR A 1 429 ? 18.772 -14.488 18.470 1.00 82.12 429 THR A C 1
ATOM 3220 O O . THR A 1 429 ? 18.803 -13.338 18.048 1.00 82.12 429 THR A O 1
ATOM 3223 N N . THR A 1 430 ? 17.819 -15.350 18.110 1.00 82.25 430 THR A N 1
ATOM 3224 C CA . THR A 1 430 ? 16.751 -15.024 17.148 1.00 82.25 430 THR A CA 1
ATOM 3225 C C . THR A 1 430 ? 15.379 -15.203 17.785 1.00 82.25 430 THR A C 1
ATOM 3227 O O . THR A 1 430 ? 15.109 -16.238 18.402 1.00 82.25 430 THR A O 1
ATOM 3230 N N . PHE A 1 431 ? 14.499 -14.217 17.617 1.00 85.75 431 PHE A N 1
ATOM 3231 C CA . PHE A 1 431 ? 13.109 -14.315 18.044 1.00 85.75 431 PHE A CA 1
ATOM 3232 C C . PHE A 1 431 ? 12.328 -15.301 17.165 1.00 85.75 431 PHE A C 1
ATOM 3234 O O . PHE A 1 431 ? 12.410 -15.274 15.937 1.00 85.75 431 PHE A O 1
ATOM 3241 N N . LYS A 1 432 ? 11.551 -16.186 17.793 1.00 88.25 432 LYS A N 1
ATOM 3242 C CA . LYS A 1 432 ? 10.647 -17.125 17.125 1.00 88.25 432 LYS A CA 1
ATOM 3243 C C . LYS A 1 432 ? 9.262 -17.054 17.745 1.00 88.25 432 LYS A C 1
ATOM 3245 O O . LYS A 1 432 ? 9.107 -17.036 18.962 1.00 88.25 432 LYS A O 1
ATOM 3250 N N . SER A 1 433 ? 8.238 -17.077 16.902 1.00 90.81 433 SER A N 1
ATOM 3251 C CA . SER A 1 433 ? 6.841 -17.122 17.328 1.00 90.81 433 SER A CA 1
ATOM 3252 C C . SER A 1 433 ? 6.010 -17.950 16.357 1.00 90.81 433 SER A C 1
ATOM 3254 O O . SER A 1 433 ? 6.303 -18.003 15.165 1.00 90.81 433 SER A O 1
ATOM 3256 N N . ASN A 1 434 ? 4.956 -18.577 16.875 1.00 93.62 434 ASN A N 1
ATOM 3257 C CA . ASN A 1 434 ? 3.877 -19.088 16.035 1.00 93.62 434 ASN A CA 1
ATOM 3258 C C . ASN A 1 434 ? 3.067 -17.908 15.481 1.00 93.62 434 ASN A C 1
ATOM 3260 O O . ASN A 1 434 ? 2.998 -16.855 16.120 1.00 93.62 434 ASN A O 1
ATOM 3264 N N . ASN A 1 435 ? 2.433 -18.100 14.332 1.00 94.44 435 ASN A N 1
ATOM 3265 C CA . ASN A 1 435 ? 1.447 -17.197 13.749 1.00 94.44 435 ASN A CA 1
ATOM 3266 C C . ASN A 1 435 ? 0.033 -17.671 14.113 1.00 94.44 435 ASN A C 1
ATOM 3268 O O . ASN A 1 435 ? -0.186 -18.879 14.163 1.00 94.44 435 ASN A O 1
ATOM 3272 N N . TYR A 1 436 ? -0.910 -16.771 14.380 1.00 97.25 436 TYR A N 1
ATOM 3273 C CA . TYR A 1 436 ? -2.320 -17.118 14.587 1.00 97.25 436 TYR A CA 1
ATOM 3274 C C . TYR A 1 436 ? -3.160 -16.640 13.408 1.00 97.25 436 TYR A C 1
ATOM 3276 O O . TYR A 1 436 ? -2.857 -15.631 12.772 1.00 97.25 436 TYR A O 1
ATOM 3284 N N . ALA A 1 437 ? -4.233 -17.376 13.148 1.00 97.50 437 ALA A N 1
ATOM 3285 C CA . ALA A 1 437 ? -5.279 -17.006 12.216 1.00 97.50 437 ALA A CA 1
ATOM 3286 C C . ALA A 1 437 ? -6.644 -17.223 12.867 1.00 97.50 437 ALA A C 1
ATOM 3288 O O . ALA A 1 437 ? -6.796 -18.072 13.750 1.00 97.50 437 ALA A O 1
ATOM 3289 N N . ALA A 1 438 ? -7.627 -16.460 12.415 1.00 97.69 438 ALA A N 1
ATOM 3290 C CA . ALA A 1 438 ? -9.015 -16.577 12.816 1.00 97.69 438 ALA A CA 1
ATOM 3291 C C . ALA A 1 438 ? -9.902 -16.616 11.571 1.00 97.69 438 ALA A C 1
ATOM 3293 O O . ALA A 1 438 ? -9.610 -15.934 10.595 1.00 97.69 438 ALA A O 1
ATOM 3294 N N . ALA A 1 439 ? -10.973 -17.400 11.598 1.00 95.88 439 ALA A N 1
ATOM 3295 C CA . ALA A 1 439 ? -11.950 -17.471 10.519 1.00 95.88 439 ALA A CA 1
ATOM 3296 C C . ALA A 1 439 ? -13.357 -17.203 11.060 1.00 95.88 439 ALA A C 1
ATOM 3298 O O . ALA A 1 439 ? -13.742 -17.822 12.057 1.00 95.88 439 ALA A O 1
ATOM 3299 N N . ARG A 1 440 ? -14.115 -16.309 10.413 1.00 94.62 440 ARG A N 1
ATOM 3300 C CA . ARG A 1 440 ? -15.553 -16.134 10.664 1.00 94.62 440 ARG A CA 1
ATOM 3301 C C . ARG A 1 440 ? -16.336 -17.085 9.786 1.00 94.62 440 ARG A C 1
ATOM 3303 O O . ARG A 1 440 ? -16.095 -17.162 8.577 1.00 94.62 440 ARG A O 1
ATOM 3310 N N . MET A 1 441 ? -17.277 -17.784 10.405 1.00 88.38 441 MET A N 1
ATOM 3311 C CA . MET A 1 441 ? -18.055 -18.806 9.732 1.00 88.38 441 MET A CA 1
ATOM 3312 C C . MET A 1 441 ? -19.517 -18.802 10.120 1.00 88.38 441 MET A C 1
ATOM 3314 O O . MET A 1 441 ? -19.844 -18.599 11.289 1.00 88.38 441 MET A O 1
ATOM 3318 N N . ALA A 1 442 ? -20.366 -19.145 9.154 1.00 89.19 442 ALA A N 1
ATOM 3319 C CA . ALA A 1 442 ? -21.764 -19.448 9.408 1.00 89.19 442 ALA A CA 1
ATOM 3320 C C . ALA A 1 442 ? -21.910 -20.725 10.252 1.00 89.19 442 ALA A C 1
ATOM 3322 O O . ALA A 1 442 ? -21.359 -21.793 9.936 1.00 89.19 442 ALA A O 1
ATOM 3323 N N . GLY A 1 443 ? -22.694 -20.636 11.325 1.00 88.06 443 GLY A N 1
ATOM 3324 C CA . GLY A 1 443 ? -23.117 -21.791 12.111 1.00 88.06 443 GLY A CA 1
ATOM 3325 C C . GLY A 1 443 ? -24.066 -22.704 11.337 1.00 88.06 443 GLY A C 1
ATOM 3326 O O . GLY A 1 443 ? -24.874 -22.254 10.524 1.00 88.06 443 GLY A O 1
ATOM 3327 N N . THR A 1 444 ? -24.001 -24.006 11.608 1.00 87.31 444 THR A N 1
ATOM 3328 C CA . THR A 1 444 ? -24.960 -24.974 11.058 1.00 87.31 444 THR A CA 1
ATOM 3329 C C . THR A 1 444 ? -26.364 -24.761 11.621 1.00 87.31 444 THR A C 1
ATOM 3331 O O . THR A 1 444 ? -26.542 -24.279 12.741 1.00 87.31 444 THR A O 1
ATOM 3334 N N . GLY A 1 445 ? -27.384 -25.130 10.839 1.00 79.81 445 GLY A N 1
ATOM 3335 C CA . GLY A 1 445 ? -28.780 -25.125 11.292 1.00 79.81 445 GLY A CA 1
ATOM 3336 C C . GLY A 1 445 ? -29.304 -23.751 11.723 1.00 79.81 445 GLY A C 1
ATOM 3337 O O . GLY A 1 445 ? -30.151 -23.679 12.607 1.00 79.81 445 GLY A O 1
ATOM 3338 N N . GLY A 1 446 ? -28.767 -22.664 11.157 1.00 76.81 446 GLY A N 1
ATOM 3339 C CA . GLY A 1 446 ? -29.185 -21.298 11.485 1.00 76.81 446 GLY A CA 1
ATOM 3340 C C . GLY A 1 446 ? -28.713 -20.797 12.854 1.00 76.81 446 GLY A C 1
ATOM 3341 O O . GLY A 1 446 ? -29.209 -19.779 13.324 1.00 76.81 446 GLY A O 1
ATOM 3342 N N . LYS A 1 447 ? -27.743 -21.463 13.504 1.00 81.00 447 LYS A N 1
ATOM 3343 C CA . LYS A 1 447 ? -27.229 -21.081 14.838 1.00 81.00 447 LYS A CA 1
ATOM 3344 C C . LYS A 1 447 ? -26.342 -19.819 14.856 1.00 81.00 447 LYS A C 1
ATOM 3346 O O . LYS A 1 447 ? -25.662 -19.579 15.852 1.00 81.00 447 LYS A O 1
ATOM 3351 N N . GLY A 1 448 ? -26.382 -19.001 13.804 1.00 84.56 448 GLY A N 1
ATOM 3352 C CA . GLY A 1 448 ? -25.619 -17.758 13.673 1.00 84.56 448 GLY A CA 1
ATOM 3353 C C . GLY A 1 448 ? -24.109 -17.973 13.563 1.00 84.56 448 GLY A C 1
ATOM 3354 O O . GLY A 1 448 ? -23.603 -19.090 13.690 1.00 84.56 448 GLY A O 1
ATOM 3355 N N . ASP A 1 449 ? -23.386 -16.889 13.322 1.00 89.56 449 ASP A N 1
ATOM 3356 C CA . ASP A 1 449 ? -21.953 -16.950 13.051 1.00 89.56 449 ASP A CA 1
ATOM 3357 C C . ASP A 1 449 ? -21.121 -17.309 14.290 1.00 89.56 449 ASP A C 1
ATOM 3359 O O . ASP A 1 449 ? -21.555 -17.201 15.447 1.00 89.56 449 ASP A O 1
ATOM 3363 N N . PHE A 1 450 ? -19.888 -17.742 14.040 1.00 92.50 450 PHE A N 1
ATOM 3364 C CA . PHE A 1 450 ? -18.855 -17.941 15.048 1.00 92.50 450 PHE A CA 1
ATOM 3365 C C . PHE A 1 450 ? -17.463 -17.617 14.502 1.00 92.50 450 PHE A C 1
ATOM 3367 O O . PHE A 1 450 ? -17.251 -17.548 13.291 1.00 92.50 450 PHE A O 1
ATOM 3374 N N . ILE A 1 451 ? -16.499 -17.449 15.409 1.00 96.19 451 ILE A N 1
ATOM 3375 C CA . ILE A 1 451 ? -15.083 -17.275 15.074 1.00 96.19 451 ILE A CA 1
ATOM 3376 C C . ILE A 1 451 ? -14.308 -18.507 15.534 1.00 96.19 451 ILE A C 1
ATOM 3378 O O . ILE A 1 451 ? -14.409 -18.912 16.690 1.00 96.19 451 ILE A O 1
ATOM 3382 N N . LEU A 1 452 ? -13.493 -19.082 14.653 1.00 95.75 452 LEU A N 1
ATOM 3383 C CA . LEU A 1 452 ? -12.550 -20.148 14.990 1.00 95.75 452 LEU A CA 1
ATOM 3384 C C . LEU A 1 452 ? -11.121 -19.633 14.890 1.00 95.75 452 LEU A C 1
ATOM 3386 O O . LEU A 1 452 ? -10.731 -19.095 13.860 1.00 95.75 452 LEU A O 1
ATOM 3390 N N . VAL A 1 453 ? -10.331 -19.839 15.938 1.00 97.25 453 VAL A N 1
ATOM 3391 C CA . VAL A 1 453 ? -8.947 -19.377 16.035 1.00 97.25 453 VAL A CA 1
ATOM 3392 C C . VAL A 1 453 ? -8.002 -20.565 16.105 1.00 97.25 453 VAL A C 1
ATOM 3394 O O . VAL A 1 453 ? -8.227 -21.498 16.874 1.00 97.25 453 VAL A O 1
ATOM 3397 N N . GLY A 1 454 ? -6.916 -20.521 15.339 1.00 94.50 454 GLY A N 1
ATOM 3398 C CA . GLY A 1 454 ? -5.883 -21.550 15.334 1.00 94.50 454 GLY A CA 1
ATOM 3399 C C . GLY A 1 454 ? -4.497 -20.963 15.098 1.00 94.50 454 GLY A C 1
ATOM 3400 O O . GLY A 1 454 ? -4.343 -19.880 14.532 1.00 94.50 454 GLY A O 1
ATOM 3401 N N . ARG A 1 455 ? -3.466 -21.692 15.527 1.00 94.81 455 ARG A N 1
ATOM 3402 C CA . ARG A 1 455 ? -2.067 -21.267 15.399 1.00 94.81 455 ARG A CA 1
ATOM 3403 C C . ARG A 1 455 ? -1.261 -22.178 14.492 1.00 94.81 455 ARG A C 1
ATOM 3405 O O . ARG A 1 455 ? -1.526 -23.371 14.396 1.00 94.81 455 ARG A O 1
ATOM 3412 N N . SER A 1 456 ? -0.228 -21.627 13.869 1.00 91.75 456 SER A N 1
ATOM 3413 C CA . SER A 1 456 ? 0.765 -22.405 13.140 1.00 91.75 456 SER A CA 1
ATOM 3414 C C . SER A 1 456 ? 1.515 -23.329 14.096 1.00 91.75 456 SER A C 1
ATOM 3416 O O . SER A 1 456 ? 1.867 -22.922 15.205 1.00 91.75 456 SER A O 1
ATOM 3418 N N . ASN A 1 457 ? 1.834 -24.537 13.644 1.00 85.38 457 ASN A N 1
ATOM 3419 C CA . ASN A 1 457 ? 2.645 -25.474 14.410 1.00 85.38 457 ASN A CA 1
ATOM 3420 C C . ASN A 1 457 ? 3.420 -26.420 13.483 1.00 85.38 457 ASN A C 1
ATOM 3422 O O . ASN A 1 457 ? 2.829 -27.209 12.732 1.00 85.38 457 ASN A O 1
ATOM 3426 N N . GLY A 1 458 ? 4.750 -26.368 13.571 1.00 80.69 458 GLY A N 1
ATOM 3427 C CA . GLY A 1 458 ? 5.652 -27.175 12.757 1.00 80.69 458 GLY A CA 1
ATOM 3428 C C . GLY A 1 458 ? 5.489 -26.855 11.273 1.00 80.69 458 GLY A C 1
ATOM 3429 O O . GLY A 1 458 ? 5.673 -25.719 10.857 1.00 80.69 458 GLY A O 1
ATOM 3430 N N . TYR A 1 459 ? 5.114 -27.855 10.475 1.00 73.56 459 TYR A N 1
ATOM 3431 C CA . TYR A 1 459 ? 4.879 -27.704 9.032 1.00 73.56 459 TYR A CA 1
ATOM 3432 C C . TYR A 1 459 ? 3.500 -27.111 8.682 1.00 73.56 459 TYR A C 1
ATOM 3434 O O . TYR A 1 459 ? 3.160 -27.003 7.504 1.00 73.56 459 TYR A O 1
ATOM 3442 N N . ARG A 1 460 ? 2.660 -26.800 9.679 1.00 85.62 460 ARG A N 1
ATOM 3443 C CA . ARG A 1 460 ? 1.277 -26.351 9.473 1.00 85.62 460 ARG A CA 1
ATOM 3444 C C . ARG A 1 460 ? 1.164 -24.853 9.688 1.00 85.62 460 ARG A C 1
ATOM 3446 O O . ARG A 1 460 ? 1.489 -24.355 10.762 1.00 85.62 460 ARG A O 1
ATOM 3453 N N . HIS A 1 461 ? 0.660 -24.173 8.670 1.00 89.94 461 HIS A N 1
ATOM 3454 C CA . HIS A 1 461 ? 0.380 -22.743 8.687 1.00 89.94 461 HIS A CA 1
ATOM 3455 C C . HIS A 1 461 ? -0.988 -22.477 9.331 1.00 89.94 461 HIS A C 1
ATOM 3457 O O . HIS A 1 461 ? -1.877 -23.328 9.269 1.00 89.94 461 HIS A O 1
ATOM 3463 N N . SER A 1 462 ? -1.154 -21.327 9.979 1.00 92.25 462 SER A N 1
ATOM 3464 C CA . SER A 1 462 ? -2.340 -21.006 10.784 1.00 92.25 462 SER A CA 1
ATOM 3465 C C . SER A 1 462 ? -3.631 -20.951 9.966 1.00 92.25 462 SER A C 1
ATOM 3467 O O . SER A 1 462 ? -4.658 -21.450 10.413 1.00 92.25 462 SER A O 1
ATOM 3469 N N . GLU A 1 463 ? -3.566 -20.440 8.739 1.00 91.94 463 GLU A N 1
ATOM 3470 C CA . GLU A 1 463 ? -4.683 -20.358 7.792 1.00 91.94 463 GLU A CA 1
ATOM 3471 C C . GLU A 1 463 ? -5.222 -21.758 7.474 1.00 91.94 463 GLU A C 1
ATOM 3473 O O . GLU A 1 463 ? -6.427 -21.999 7.426 1.00 91.94 463 GLU A O 1
ATOM 3478 N N . ARG A 1 464 ? -4.314 -22.732 7.357 1.00 89.75 464 ARG A N 1
ATOM 3479 C CA . ARG A 1 464 ? -4.664 -24.140 7.141 1.00 89.75 464 ARG A CA 1
ATOM 3480 C C . ARG A 1 464 ? -5.312 -24.766 8.366 1.00 89.75 464 ARG A C 1
ATOM 3482 O O . ARG A 1 464 ? -6.195 -25.604 8.217 1.00 89.75 464 ARG A O 1
ATOM 3489 N N . MET A 1 465 ? -4.900 -24.359 9.564 1.00 89.31 465 MET A N 1
ATOM 3490 C CA . MET A 1 465 ? -5.480 -24.874 10.806 1.00 89.31 465 MET A CA 1
ATOM 3491 C C . MET A 1 465 ? -6.943 -24.473 10.971 1.00 89.31 465 MET A C 1
ATOM 3493 O O . MET A 1 465 ? -7.730 -25.288 11.445 1.00 89.31 465 MET A O 1
ATOM 3497 N N . VAL A 1 466 ? -7.310 -23.261 10.549 1.00 90.75 466 VAL A N 1
ATOM 3498 C CA . VAL A 1 466 ? -8.700 -22.789 10.618 1.00 90.75 466 VAL A CA 1
ATOM 3499 C C . VAL A 1 466 ? -9.537 -23.210 9.407 1.00 90.75 466 VAL A C 1
ATOM 3501 O O . VAL A 1 466 ? -10.735 -23.402 9.557 1.00 90.75 466 VAL A O 1
ATOM 3504 N N . GLY A 1 467 ? -8.933 -23.422 8.230 1.00 87.00 467 GLY A N 1
ATOM 3505 C CA . GLY A 1 467 ? -9.682 -23.733 7.005 1.00 87.00 467 GLY A CA 1
ATOM 3506 C C . GLY A 1 467 ? -9.876 -25.225 6.673 1.00 87.00 467 GLY A C 1
ATOM 3507 O O . GLY A 1 467 ? -10.928 -25.613 6.168 1.00 87.00 467 GLY A O 1
ATOM 3508 N N . ILE A 1 468 ? -8.896 -26.096 6.955 1.00 85.62 468 ILE A N 1
ATOM 3509 C CA . ILE A 1 468 ? -8.958 -27.534 6.596 1.00 85.62 468 ILE A CA 1
ATOM 3510 C C . ILE A 1 468 ? -10.176 -28.283 7.161 1.00 85.62 468 ILE A C 1
ATOM 3512 O O . ILE A 1 468 ? -10.740 -29.090 6.420 1.00 85.62 468 ILE A O 1
ATOM 3516 N N . PRO A 1 469 ? -10.590 -28.070 8.424 1.00 83.06 469 PRO A N 1
ATOM 3517 C CA . PRO A 1 469 ? -11.754 -28.750 8.994 1.00 83.06 469 PRO A CA 1
ATOM 3518 C C . PRO A 1 469 ? -13.006 -28.672 8.109 1.00 83.06 469 PRO A C 1
ATOM 3520 O O . PRO A 1 469 ? -13.686 -29.676 7.930 1.00 83.06 469 PRO A O 1
ATOM 3523 N N . PHE A 1 470 ? -13.245 -27.521 7.482 1.00 82.56 470 PHE A N 1
ATOM 3524 C CA . PHE A 1 470 ? -14.419 -27.267 6.641 1.00 82.56 470 PHE A CA 1
ATOM 3525 C C . PHE A 1 470 ? -14.242 -27.827 5.231 1.00 82.56 470 PHE A C 1
ATOM 3527 O O . PHE A 1 470 ? -15.144 -28.458 4.688 1.00 82.56 470 PHE A O 1
ATOM 3534 N N . LEU A 1 471 ? -13.028 -27.739 4.684 1.00 86.19 471 LEU A N 1
ATOM 3535 C CA . LEU A 1 471 ? -12.684 -28.380 3.411 1.00 86.19 471 LEU A CA 1
ATOM 3536 C C . LEU A 1 471 ? -12.819 -29.910 3.441 1.00 86.19 471 LEU A C 1
ATOM 3538 O O . LEU A 1 471 ? -13.029 -30.526 2.393 1.00 86.19 471 LEU A O 1
ATOM 3542 N N . ARG A 1 472 ? -12.659 -30.538 4.615 1.00 86.44 472 ARG A N 1
ATOM 3543 C CA . ARG A 1 472 ? -12.907 -31.978 4.814 1.00 86.44 472 ARG A CA 1
ATOM 3544 C C . ARG A 1 472 ? -14.389 -32.325 4.733 1.00 86.44 472 ARG A C 1
ATOM 3546 O O . ARG A 1 472 ? -14.715 -33.423 4.301 1.00 86.44 472 ARG A O 1
ATOM 3553 N N . GLN A 1 473 ? -15.245 -31.406 5.165 1.00 81.19 473 GLN A N 1
ATOM 3554 C CA . GLN A 1 473 ? -16.694 -31.578 5.205 1.00 81.19 473 GLN A CA 1
ATOM 3555 C C . GLN A 1 473 ? -17.372 -31.170 3.885 1.00 81.19 473 GLN A C 1
ATOM 3557 O O . GLN A 1 473 ? -18.534 -31.496 3.693 1.00 81.19 473 GLN A O 1
ATOM 3562 N N . GLY A 1 474 ? -16.644 -30.528 2.958 1.00 83.50 474 GLY A N 1
ATOM 3563 C CA . GLY A 1 474 ? -17.227 -29.955 1.734 1.00 83.50 474 GLY A CA 1
ATOM 3564 C C . GLY A 1 474 ? -17.997 -28.656 1.996 1.00 83.50 474 GLY A C 1
ATOM 3565 O O . GLY A 1 474 ? -18.866 -28.277 1.219 1.00 83.50 474 GLY A O 1
ATOM 3566 N N . ASP A 1 475 ? -17.678 -28.007 3.115 1.00 84.94 475 ASP A N 1
ATOM 3567 C CA . ASP A 1 475 ? -18.405 -26.888 3.707 1.00 84.94 475 ASP A CA 1
ATOM 3568 C C . ASP A 1 475 ? -17.637 -25.561 3.545 1.00 84.94 475 ASP A C 1
ATOM 3570 O O . ASP A 1 475 ? -17.848 -24.607 4.294 1.00 84.94 475 ASP A O 1
ATOM 3574 N N . GLU A 1 476 ? -16.719 -25.468 2.575 1.00 83.31 476 GLU A N 1
ATOM 3575 C CA . GLU A 1 476 ? -15.893 -24.273 2.347 1.00 83.31 476 GLU A CA 1
ATOM 3576 C C . GLU A 1 476 ? -16.696 -22.975 2.164 1.00 83.31 476 GLU A C 1
ATOM 3578 O O . GLU A 1 476 ? -16.202 -21.903 2.511 1.00 83.31 476 GLU A O 1
ATOM 3583 N N . GLY A 1 477 ? -17.943 -23.064 1.688 1.00 82.56 477 GLY A N 1
ATOM 3584 C CA . GLY A 1 477 ? -18.854 -21.926 1.526 1.00 82.56 477 GLY A CA 1
ATOM 3585 C C . GLY A 1 477 ? -19.279 -21.252 2.834 1.00 82.56 477 GLY A C 1
ATOM 3586 O O . GLY A 1 477 ? -19.769 -20.125 2.807 1.00 82.56 477 GLY A O 1
ATOM 3587 N N . ARG A 1 478 ? -19.074 -21.910 3.981 1.00 85.94 478 ARG A N 1
ATOM 3588 C CA . ARG A 1 478 ? -19.382 -21.349 5.303 1.00 85.94 478 ARG A CA 1
ATOM 3589 C C . ARG A 1 478 ? -18.322 -20.374 5.795 1.00 85.94 478 ARG A C 1
ATOM 3591 O O . ARG A 1 478 ? -18.576 -19.691 6.779 1.00 85.94 478 ARG A O 1
ATOM 3598 N N . VAL A 1 479 ? -17.145 -20.321 5.167 1.00 89.06 479 VAL A N 1
ATOM 3599 C CA . VAL A 1 479 ? -16.065 -19.407 5.556 1.00 89.06 479 VAL A CA 1
ATOM 3600 C C . VAL A 1 479 ? -16.236 -18.074 4.836 1.00 89.06 479 VAL A C 1
ATOM 3602 O O . VAL A 1 479 ? -16.108 -18.000 3.616 1.00 89.06 479 VAL A O 1
ATOM 3605 N N . HIS A 1 480 ? -16.509 -17.017 5.601 1.00 85.81 480 HIS A N 1
ATOM 3606 C CA . HIS A 1 480 ? -16.773 -15.678 5.063 1.00 85.81 480 HIS A CA 1
ATOM 3607 C C . HIS A 1 480 ? -15.553 -14.767 5.151 1.00 85.81 480 HIS A C 1
ATOM 3609 O O . HIS A 1 480 ? -15.248 -14.030 4.215 1.00 85.81 480 HIS A O 1
ATOM 3615 N N . GLU A 1 481 ? -14.830 -14.845 6.267 1.00 92.88 481 GLU A N 1
ATOM 3616 C CA . GLU A 1 481 ? -13.674 -13.997 6.533 1.00 92.88 481 GLU A CA 1
ATOM 3617 C C . GLU A 1 481 ? -12.543 -14.822 7.133 1.00 92.88 481 GLU A C 1
ATOM 3619 O O . GLU A 1 481 ? -12.777 -15.682 7.984 1.00 92.88 481 GLU A O 1
ATOM 3624 N N . VAL A 1 482 ? -11.309 -14.528 6.735 1.00 95.62 482 VAL A N 1
ATOM 3625 C CA . VAL A 1 482 ? -10.095 -15.073 7.340 1.00 95.62 482 VAL A CA 1
ATOM 3626 C C . VAL A 1 482 ? -9.161 -13.927 7.684 1.00 95.62 482 VAL A C 1
ATOM 3628 O O . VAL A 1 482 ? -8.827 -13.094 6.852 1.00 95.62 482 VAL A O 1
ATOM 3631 N N . TYR A 1 483 ? -8.693 -13.914 8.919 1.00 97.00 483 TYR A N 1
ATOM 3632 C CA . TYR A 1 483 ? -7.642 -13.035 9.396 1.00 97.00 483 TYR A CA 1
ATOM 3633 C C . TYR A 1 483 ? -6.397 -13.862 9.703 1.00 97.00 483 TYR A C 1
ATOM 3635 O O . TYR A 1 483 ? -6.496 -14.926 10.314 1.00 97.00 483 TYR A O 1
ATOM 3643 N N . THR A 1 484 ? -5.221 -13.359 9.348 1.00 96.62 484 THR A N 1
ATOM 3644 C CA . THR A 1 484 ? -3.927 -13.922 9.755 1.00 96.62 484 THR A CA 1
ATOM 3645 C C . THR A 1 484 ? -3.021 -12.825 10.292 1.00 96.62 484 THR A C 1
ATOM 3647 O O . THR A 1 484 ? -2.949 -11.740 9.737 1.00 96.62 484 THR A O 1
ATOM 3650 N N . GLU A 1 485 ? -2.297 -13.063 11.381 1.00 93.31 485 GLU A N 1
ATOM 3651 C CA . GLU A 1 485 ? -1.485 -11.990 11.973 1.00 93.31 485 GLU A CA 1
ATOM 3652 C C . GLU A 1 485 ? -0.384 -11.490 11.041 1.00 93.31 485 GLU A C 1
ATOM 3654 O O . GLU A 1 485 ? -0.176 -10.286 10.939 1.00 93.31 485 GLU A O 1
ATOM 3659 N N . ARG A 1 486 ? 0.282 -12.402 10.329 1.00 93.12 486 ARG A N 1
ATOM 3660 C CA . ARG A 1 486 ? 1.178 -12.090 9.211 1.00 93.12 486 ARG A CA 1
ATOM 3661 C C . ARG A 1 486 ? 0.479 -12.353 7.886 1.00 93.12 486 ARG A C 1
ATOM 3663 O O . ARG A 1 486 ? -0.284 -13.316 7.804 1.00 93.12 486 ARG A O 1
ATOM 3670 N N . ALA A 1 487 ? 0.780 -11.549 6.869 1.00 88.62 487 ALA A N 1
ATOM 3671 C CA . ALA A 1 487 ? 0.268 -11.723 5.513 1.00 88.62 487 ALA A CA 1
ATOM 3672 C C . ALA A 1 487 ? 0.404 -13.188 5.043 1.00 88.62 487 ALA A C 1
ATOM 3674 O O . ALA A 1 487 ? 1.436 -13.816 5.325 1.00 88.62 487 ALA A O 1
ATOM 3675 N N . PRO A 1 488 ? -0.604 -13.750 4.342 1.00 89.38 488 PRO A N 1
ATOM 3676 C CA . PRO A 1 488 ? -0.503 -15.098 3.799 1.00 89.38 488 PRO A CA 1
ATOM 3677 C C . PRO A 1 488 ? 0.735 -15.215 2.909 1.00 89.38 488 PRO A C 1
ATOM 3679 O O . PRO A 1 488 ? 0.911 -14.431 1.979 1.00 89.38 488 PRO A O 1
ATOM 3682 N N . CYS A 1 489 ? 1.598 -16.200 3.170 1.00 86.88 489 CYS A N 1
ATOM 3683 C CA . CYS A 1 489 ? 2.826 -16.331 2.390 1.00 86.88 489 CYS A CA 1
ATOM 3684 C C . CYS A 1 489 ? 2.518 -16.595 0.905 1.00 86.88 489 CYS A C 1
ATOM 3686 O O . CYS A 1 489 ? 1.628 -17.387 0.581 1.00 86.88 489 CYS A O 1
ATOM 3688 N N . ALA A 1 490 ? 3.277 -15.952 0.015 1.00 85.06 490 ALA A N 1
ATOM 3689 C CA . ALA A 1 490 ? 3.192 -16.138 -1.437 1.00 85.06 490 ALA A CA 1
ATOM 3690 C C . ALA A 1 490 ? 4.240 -17.138 -1.971 1.00 85.06 490 ALA A C 1
ATOM 3692 O O . ALA A 1 490 ? 4.163 -17.589 -3.113 1.00 85.06 490 ALA A O 1
ATOM 3693 N N . ASP A 1 491 ? 5.209 -17.524 -1.140 1.00 80.00 491 ASP A N 1
ATOM 3694 C CA . ASP A 1 491 ? 6.282 -18.466 -1.444 1.00 80.00 491 ASP A CA 1
ATOM 3695 C C . ASP A 1 491 ? 6.206 -19.740 -0.578 1.00 80.00 491 ASP A C 1
ATOM 3697 O O . ASP A 1 491 ? 5.471 -19.836 0.414 1.00 80.00 491 ASP A O 1
ATOM 3701 N N . GLY A 1 492 ? 6.940 -20.776 -0.996 1.00 83.81 492 GLY A N 1
ATOM 3702 C CA . GLY A 1 492 ? 7.008 -22.060 -0.295 1.00 83.81 492 GLY A CA 1
ATOM 3703 C C . GLY A 1 492 ? 5.646 -22.749 -0.176 1.00 83.81 492 GLY A C 1
ATOM 3704 O O . GLY A 1 492 ? 5.129 -23.294 -1.149 1.00 83.81 492 GLY A O 1
ATOM 3705 N N . ALA A 1 493 ? 5.065 -22.744 1.031 1.00 81.81 493 ALA A N 1
ATOM 3706 C CA . ALA A 1 493 ? 3.738 -23.309 1.276 1.00 81.81 493 ALA A CA 1
ATOM 3707 C C . ALA A 1 493 ? 2.629 -22.590 0.487 1.00 81.81 493 ALA A C 1
ATOM 3709 O O . ALA A 1 493 ? 1.617 -23.229 0.194 1.00 81.81 493 ALA A O 1
ATOM 3710 N N . ASN A 1 494 ? 2.840 -21.313 0.144 1.00 89.88 494 ASN A N 1
ATOM 3711 C CA . ASN A 1 494 ? 1.941 -20.451 -0.617 1.00 89.88 494 ASN A CA 1
ATOM 3712 C C . ASN A 1 494 ? 0.495 -20.452 -0.072 1.00 89.88 494 ASN A C 1
ATOM 3714 O O . ASN A 1 494 ? -0.432 -21.023 -0.655 1.00 89.88 494 ASN A O 1
ATOM 3718 N N . CYS A 1 495 ? 0.319 -19.867 1.116 1.00 91.62 495 CYS A N 1
ATOM 3719 C CA . CYS A 1 495 ? -0.983 -19.723 1.763 1.00 91.62 495 CYS A CA 1
ATOM 3720 C C . CYS A 1 495 ? -1.941 -18.839 0.959 1.00 91.62 495 CYS A C 1
ATOM 3722 O O . CYS A 1 495 ? -3.133 -19.140 0.949 1.00 91.62 495 CYS A O 1
ATOM 3724 N N . SER A 1 496 ? -1.442 -17.810 0.263 1.00 91.88 496 SER A N 1
ATOM 3725 C CA . SER A 1 496 ? -2.287 -16.951 -0.577 1.00 91.88 496 SER A CA 1
ATOM 3726 C C . SER A 1 496 ? -2.927 -17.745 -1.722 1.00 91.88 496 SER A C 1
ATOM 3728 O O . SER A 1 496 ? -4.150 -17.719 -1.876 1.00 91.88 496 SER A O 1
ATOM 3730 N N . ALA A 1 497 ? -2.144 -18.553 -2.448 1.00 92.75 497 ALA A N 1
ATOM 3731 C CA . ALA A 1 497 ? -2.684 -19.442 -3.475 1.00 92.75 497 ALA A CA 1
ATOM 3732 C C . ALA A 1 497 ? -3.638 -20.491 -2.898 1.00 92.75 497 ALA A C 1
ATOM 3734 O O . ALA A 1 497 ? -4.665 -20.811 -3.486 1.00 92.75 497 ALA A O 1
ATOM 3735 N N . TRP A 1 498 ? -3.308 -21.040 -1.726 1.00 94.06 498 TRP A N 1
ATOM 3736 C CA . TRP A 1 498 ? -4.147 -22.049 -1.087 1.00 94.06 498 TRP A CA 1
ATOM 3737 C C . TRP A 1 498 ? -5.521 -21.492 -0.713 1.00 94.06 498 TRP A C 1
ATOM 3739 O O . TRP A 1 498 ? -6.522 -22.159 -0.963 1.00 94.06 498 TRP A O 1
ATOM 3749 N N . LEU A 1 499 ? -5.576 -20.271 -0.176 1.00 93.31 499 LEU A N 1
ATOM 3750 C CA . LEU A 1 499 ? -6.834 -19.584 0.102 1.00 93.31 499 LEU A CA 1
ATOM 3751 C C . LEU A 1 499 ? -7.622 -19.333 -1.195 1.00 93.31 499 LEU A C 1
ATOM 3753 O O . LEU A 1 499 ? -8.793 -19.694 -1.261 1.00 93.31 499 LEU A O 1
ATOM 3757 N N . GLY A 1 500 ? -6.966 -18.815 -2.240 1.00 91.94 500 GLY A N 1
ATOM 3758 C CA . GLY A 1 500 ? -7.611 -18.505 -3.523 1.00 91.94 500 GLY A CA 1
ATOM 3759 C C . GLY A 1 500 ? -8.106 -19.731 -4.301 1.00 91.94 500 GLY A C 1
ATOM 3760 O O . GLY A 1 500 ? -9.061 -19.640 -5.064 1.00 91.94 500 GLY A O 1
ATOM 3761 N N . GLU A 1 501 ? -7.481 -20.894 -4.116 1.00 92.62 501 GLU A N 1
ATOM 3762 C CA . GLU A 1 501 ? -7.869 -22.130 -4.804 1.00 92.62 501 GLU A CA 1
ATOM 3763 C C . GLU A 1 501 ? -8.926 -22.947 -4.064 1.00 92.62 501 GLU A C 1
ATOM 3765 O O . GLU A 1 501 ? -9.670 -23.704 -4.699 1.00 92.62 501 GLU A O 1
ATOM 3770 N N . ARG A 1 502 ? -8.919 -22.900 -2.728 1.00 91.00 502 ARG A N 1
ATOM 3771 C CA . ARG A 1 502 ? -9.713 -23.802 -1.883 1.00 91.00 502 ARG A CA 1
ATOM 3772 C C . ARG A 1 502 ? -10.992 -23.170 -1.359 1.00 91.00 502 ARG A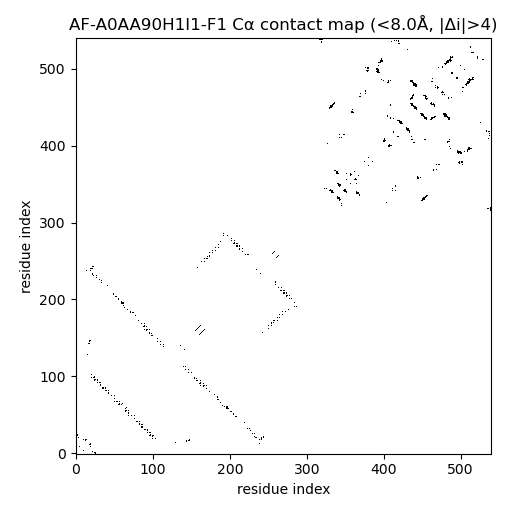 C 1
ATOM 3774 O O . ARG A 1 502 ? -11.906 -23.919 -1.039 1.00 91.00 502 ARG A O 1
ATOM 3781 N N . PHE A 1 503 ? -11.060 -21.847 -1.287 1.00 90.44 503 PHE A N 1
ATOM 3782 C CA . PHE A 1 503 ? -12.231 -21.138 -0.789 1.00 90.44 503 PHE A CA 1
ATOM 3783 C C . PHE A 1 503 ? -12.934 -20.377 -1.912 1.00 90.44 503 PHE A C 1
ATOM 3785 O O . PHE A 1 503 ? -12.323 -20.106 -2.950 1.00 90.44 503 PHE A O 1
ATOM 3792 N N . PRO A 1 504 ? -14.224 -20.046 -1.732 1.00 83.25 504 PRO A N 1
ATOM 3793 C CA . PRO A 1 504 ? -14.945 -19.226 -2.691 1.00 83.25 504 PRO A CA 1
ATOM 3794 C C . PRO A 1 504 ? -14.248 -17.875 -2.910 1.00 83.25 504 PRO A C 1
ATOM 3796 O O . PRO A 1 504 ? -13.699 -17.316 -1.961 1.00 83.25 504 PRO A O 1
ATOM 3799 N N . PRO A 1 505 ? -14.342 -17.286 -4.113 1.00 77.06 505 PRO A N 1
ATOM 3800 C CA . PRO A 1 505 ? -13.745 -15.979 -4.408 1.00 77.06 505 PRO A CA 1
ATOM 3801 C C . PRO A 1 505 ? -14.341 -14.832 -3.574 1.00 77.06 505 PRO A C 1
ATOM 3803 O O . PRO A 1 505 ? -13.781 -13.744 -3.543 1.00 77.06 505 PRO A O 1
ATOM 3806 N N . THR A 1 506 ? -15.468 -15.064 -2.897 1.00 78.62 506 THR A N 1
ATOM 3807 C CA . THR A 1 506 ? -16.128 -14.108 -2.000 1.00 78.62 506 THR A CA 1
ATOM 3808 C C . THR A 1 506 ? -15.506 -14.045 -0.604 1.00 78.62 506 THR A C 1
ATOM 3810 O O . THR A 1 506 ? -15.969 -13.257 0.217 1.00 78.62 506 THR A O 1
ATOM 3813 N N . ILE A 1 507 ? -14.514 -14.889 -0.294 1.00 86.06 507 ILE A N 1
ATOM 3814 C CA . ILE A 1 507 ? -13.853 -14.880 1.012 1.00 86.06 507 ILE A CA 1
ATOM 3815 C C . ILE A 1 507 ? -13.053 -13.587 1.202 1.00 86.06 507 ILE A C 1
ATOM 3817 O O . ILE A 1 507 ? -12.199 -13.238 0.387 1.00 86.06 507 ILE A O 1
ATOM 3821 N N . SER A 1 508 ? -13.306 -12.880 2.302 1.00 90.31 508 SER A N 1
ATOM 3822 C CA . SER A 1 508 ? -12.512 -11.712 2.681 1.00 90.31 508 SER A CA 1
ATOM 3823 C C . SER A 1 508 ? -11.284 -12.160 3.464 1.00 90.31 508 SER A C 1
ATOM 3825 O O . SER A 1 508 ? -11.407 -12.885 4.453 1.00 90.31 508 SER A O 1
ATOM 3827 N N . VAL A 1 509 ? -10.090 -11.744 3.041 1.00 92.75 509 VAL A N 1
ATOM 3828 C CA . VAL A 1 509 ? -8.847 -12.058 3.753 1.00 92.75 509 VAL A CA 1
ATOM 3829 C C . VAL A 1 509 ? -8.233 -10.776 4.294 1.00 92.75 509 VAL A C 1
ATOM 3831 O O . VAL A 1 509 ? -8.068 -9.797 3.572 1.00 92.75 509 VAL A O 1
ATOM 3834 N N . THR A 1 510 ? -7.863 -10.781 5.570 1.00 86.62 510 THR A N 1
ATOM 3835 C CA . THR A 1 510 ? -7.179 -9.663 6.222 1.00 86.62 510 THR A CA 1
ATOM 3836 C C . THR A 1 510 ? -5.917 -10.120 6.936 1.00 86.62 510 THR A C 1
ATOM 3838 O O . THR A 1 510 ? -5.781 -11.283 7.326 1.00 86.62 510 THR A O 1
ATOM 3841 N N . HIS A 1 511 ? -4.970 -9.206 7.113 1.00 94.38 511 HIS A N 1
ATOM 3842 C CA . HIS A 1 511 ? -3.757 -9.467 7.882 1.00 94.38 511 HIS A CA 1
ATOM 3843 C C . HIS A 1 511 ? -3.285 -8.250 8.655 1.00 94.38 511 HIS A C 1
ATOM 3845 O O . HIS A 1 511 ? -3.738 -7.157 8.369 1.00 94.38 511 HIS A O 1
ATOM 3851 N N . SER A 1 512 ? -2.374 -8.394 9.619 1.00 77.00 512 SER A N 1
ATOM 3852 C CA . SER A 1 512 ? -1.864 -7.222 10.349 1.00 77.00 512 SER A CA 1
ATOM 3853 C C . SER A 1 512 ? -0.427 -6.843 10.052 1.00 77.00 512 SER A C 1
ATOM 3855 O O . SER A 1 512 ? -0.102 -5.658 10.004 1.00 77.00 512 SER A O 1
ATOM 3857 N N . VAL A 1 513 ? 0.441 -7.822 9.848 1.00 84.12 513 VAL A N 1
ATOM 3858 C CA . VAL A 1 513 ? 1.865 -7.598 9.633 1.00 84.12 513 VAL A CA 1
ATOM 3859 C C . VAL A 1 513 ? 2.240 -8.051 8.238 1.00 84.12 513 VAL A C 1
ATOM 3861 O O . VAL A 1 513 ? 2.016 -9.203 7.870 1.00 84.12 513 VAL A O 1
ATOM 3864 N N . GLU A 1 514 ? 2.821 -7.139 7.466 1.00 83.56 514 GLU A N 1
ATOM 3865 C CA . GLU A 1 514 ? 3.341 -7.464 6.144 1.00 83.56 514 GLU A CA 1
ATOM 3866 C C . GLU A 1 514 ? 4.421 -8.544 6.224 1.00 83.56 514 GLU A C 1
ATOM 3868 O O . GLU A 1 514 ? 5.272 -8.553 7.119 1.00 83.56 514 GLU A O 1
ATOM 3873 N N . TYR A 1 515 ? 4.358 -9.486 5.285 1.00 79.00 515 TYR A N 1
ATOM 3874 C CA . TYR A 1 515 ? 5.261 -10.631 5.235 1.00 79.00 515 TYR A CA 1
ATOM 3875 C C . TYR A 1 515 ? 5.472 -11.078 3.787 1.00 79.00 515 TYR A C 1
ATOM 3877 O O . TYR A 1 515 ? 5.002 -12.130 3.354 1.00 79.00 515 TYR A O 1
ATOM 3885 N N . GLY A 1 516 ? 6.139 -10.215 3.020 1.00 74.56 516 GLY A N 1
ATOM 3886 C CA . GLY A 1 516 ? 6.409 -10.415 1.600 1.00 74.56 516 GLY A CA 1
ATOM 3887 C C . GLY A 1 516 ? 7.466 -11.486 1.321 1.00 74.56 516 GLY A C 1
ATOM 3888 O O . GLY A 1 516 ? 7.921 -12.212 2.204 1.00 74.56 516 GLY A O 1
ATOM 3889 N N . THR A 1 517 ? 7.882 -11.586 0.060 1.00 76.88 517 THR A N 1
ATOM 3890 C CA . THR A 1 517 ? 8.812 -12.629 -0.405 1.00 76.88 517 THR A CA 1
ATOM 3891 C C . THR A 1 517 ? 10.287 -12.287 -0.173 1.00 76.88 517 THR A C 1
ATOM 3893 O O . THR A 1 517 ? 11.109 -13.202 -0.100 1.00 76.88 517 THR A O 1
ATOM 3896 N N . THR A 1 518 ? 10.626 -11.004 -0.002 1.00 77.00 518 THR A N 1
ATOM 3897 C CA . THR A 1 518 ? 12.008 -10.529 0.182 1.00 77.00 518 THR A CA 1
ATOM 3898 C C . THR A 1 518 ? 12.492 -10.672 1.625 1.00 77.00 518 THR A C 1
ATOM 3900 O O . THR A 1 518 ? 11.714 -10.557 2.576 1.00 77.00 518 THR A O 1
ATOM 3903 N N . ASP A 1 519 ? 13.801 -10.860 1.809 1.00 75.19 519 ASP A N 1
ATOM 3904 C CA . ASP A 1 519 ? 14.410 -10.965 3.143 1.00 75.19 519 ASP A CA 1
ATOM 3905 C C . ASP A 1 519 ? 14.216 -9.695 3.978 1.00 75.19 519 ASP A C 1
ATOM 3907 O O . ASP A 1 519 ? 13.981 -9.777 5.186 1.00 75.19 519 ASP A O 1
ATOM 3911 N N . ALA A 1 520 ? 14.252 -8.521 3.339 1.00 70.62 520 ALA A N 1
ATOM 3912 C CA . ALA A 1 520 ? 13.987 -7.243 3.993 1.00 70.62 520 ALA A CA 1
ATOM 3913 C C . ALA A 1 520 ? 12.548 -7.171 4.533 1.00 70.62 520 ALA A C 1
ATOM 3915 O O . ALA A 1 520 ? 12.347 -6.845 5.703 1.00 70.62 520 ALA A O 1
ATOM 3916 N N . SER A 1 521 ? 11.554 -7.555 3.720 1.00 69.94 521 SER A N 1
ATOM 3917 C CA . SER A 1 521 ? 10.145 -7.578 4.133 1.00 69.94 521 SER A CA 1
ATOM 3918 C C . SER A 1 521 ? 9.908 -8.576 5.269 1.00 69.94 521 SER A C 1
ATOM 3920 O O . SER A 1 521 ? 9.312 -8.230 6.289 1.00 69.94 521 SER A O 1
ATOM 3922 N N . LYS A 1 522 ? 10.459 -9.791 5.156 1.00 77.88 522 LYS A N 1
ATOM 3923 C CA . LYS A 1 522 ? 10.371 -10.820 6.205 1.00 77.88 522 LYS A CA 1
ATOM 3924 C C . LYS A 1 522 ? 11.036 -10.370 7.504 1.00 77.88 522 LYS A C 1
ATOM 3926 O O . LYS A 1 522 ? 10.502 -10.625 8.582 1.00 77.88 522 LYS A O 1
ATOM 3931 N N . SER A 1 523 ? 12.181 -9.691 7.422 1.00 75.38 523 SER A N 1
ATOM 3932 C CA . SER A 1 523 ? 12.897 -9.166 8.590 1.00 75.38 523 SER A CA 1
ATOM 3933 C C . SER A 1 523 ? 12.099 -8.070 9.295 1.00 75.38 523 SER A C 1
ATOM 3935 O O . SER A 1 523 ? 11.917 -8.143 10.511 1.00 75.38 523 SER A O 1
ATOM 3937 N N . ALA A 1 524 ? 11.551 -7.113 8.541 1.00 72.06 524 ALA A N 1
ATOM 3938 C CA . ALA A 1 524 ? 10.686 -6.065 9.078 1.00 72.06 524 ALA A CA 1
ATOM 3939 C C . ALA A 1 524 ? 9.416 -6.648 9.724 1.00 72.06 524 ALA A C 1
ATOM 3941 O O . ALA A 1 524 ? 9.092 -6.314 10.863 1.00 72.06 524 ALA A O 1
ATOM 3942 N N . GLY A 1 525 ? 8.746 -7.590 9.052 1.00 75.69 525 GLY A N 1
ATOM 3943 C CA . GLY A 1 525 ? 7.561 -8.260 9.591 1.00 75.69 525 GLY A CA 1
ATOM 3944 C C . GLY A 1 525 ? 7.856 -9.106 10.835 1.00 75.69 525 GLY A C 1
ATOM 3945 O O . GLY A 1 525 ? 7.082 -9.120 11.795 1.00 75.69 525 GLY A O 1
ATOM 3946 N N . ASN A 1 526 ? 9.005 -9.787 10.879 1.00 83.19 526 ASN A N 1
ATOM 3947 C CA . ASN A 1 526 ? 9.444 -10.505 12.077 1.00 83.19 526 ASN A CA 1
ATOM 3948 C C . ASN A 1 526 ? 9.670 -9.553 13.255 1.00 83.19 526 ASN A C 1
ATOM 3950 O O . ASN A 1 526 ? 9.211 -9.860 14.355 1.00 83.19 526 ASN A O 1
ATOM 3954 N N . LYS A 1 527 ? 10.310 -8.402 13.016 1.00 80.31 527 LYS A N 1
ATOM 3955 C CA . LYS A 1 527 ? 10.547 -7.377 14.038 1.00 80.31 527 LYS A CA 1
ATOM 3956 C C . LYS A 1 527 ? 9.244 -6.755 14.546 1.00 80.31 527 LYS A C 1
ATOM 3958 O O . LYS A 1 527 ? 9.056 -6.663 15.753 1.00 80.31 527 LYS A O 1
ATOM 3963 N N . ALA A 1 528 ? 8.315 -6.413 13.654 1.00 75.94 528 ALA A N 1
ATOM 3964 C CA . ALA A 1 528 ? 7.006 -5.881 14.037 1.00 75.94 528 ALA A CA 1
ATOM 3965 C C . ALA A 1 528 ? 6.217 -6.870 14.913 1.00 75.94 528 ALA A C 1
ATOM 3967 O O . ALA A 1 528 ? 5.627 -6.489 15.924 1.00 75.94 528 ALA A O 1
ATOM 3968 N N . MET A 1 529 ? 6.251 -8.162 14.570 1.00 87.31 529 MET A N 1
ATOM 3969 C CA . MET A 1 529 ? 5.623 -9.196 15.394 1.00 87.31 529 MET A CA 1
ATOM 3970 C C . MET A 1 529 ? 6.346 -9.432 16.719 1.00 87.31 529 MET A C 1
ATOM 3972 O O . MET A 1 529 ? 5.691 -9.743 17.708 1.00 87.31 529 MET A O 1
ATOM 3976 N N . GLU A 1 530 ? 7.669 -9.309 16.766 1.00 87.44 530 GLU A N 1
ATOM 3977 C CA . GLU A 1 530 ? 8.425 -9.358 18.020 1.00 87.44 530 GLU A CA 1
ATOM 3978 C C . GLU A 1 530 ? 8.001 -8.234 18.969 1.00 87.44 530 GLU A C 1
ATOM 3980 O O . GLU A 1 530 ? 7.628 -8.507 20.110 1.00 87.44 530 GLU A O 1
ATOM 3985 N N . ASP A 1 531 ? 7.980 -6.994 18.481 1.00 78.25 531 ASP A N 1
ATOM 3986 C CA . ASP A 1 531 ? 7.591 -5.821 19.268 1.00 78.25 531 ASP A CA 1
ATOM 3987 C C . ASP A 1 531 ? 6.156 -5.950 19.781 1.00 78.25 531 ASP A C 1
ATOM 3989 O O . ASP A 1 531 ? 5.894 -5.791 20.977 1.00 78.25 531 ASP A O 1
ATOM 3993 N N . TYR A 1 532 ? 5.238 -6.332 18.890 1.00 84.12 532 TYR A N 1
ATOM 3994 C CA . TYR A 1 532 ? 3.848 -6.570 19.246 1.00 84.12 532 TYR A CA 1
ATOM 3995 C C . TYR A 1 532 ? 3.702 -7.644 20.327 1.00 84.12 532 TYR A C 1
ATOM 3997 O O . TYR A 1 532 ? 2.985 -7.442 21.305 1.00 84.12 532 TYR A O 1
ATOM 4005 N N . LEU A 1 533 ? 4.363 -8.793 20.179 1.00 86.88 533 LEU A N 1
ATOM 4006 C CA . LEU A 1 533 ? 4.200 -9.893 21.127 1.00 86.88 533 LEU A CA 1
ATOM 4007 C C . LEU A 1 533 ? 4.876 -9.617 22.469 1.00 86.88 533 LEU A C 1
ATOM 4009 O O . LEU A 1 533 ? 4.365 -10.059 23.500 1.00 86.88 533 LEU A O 1
ATOM 4013 N N . ASN A 1 534 ? 5.971 -8.859 22.474 1.00 80.56 534 ASN A N 1
ATOM 4014 C CA . ASN A 1 534 ? 6.586 -8.364 23.699 1.00 80.56 534 ASN A CA 1
ATOM 4015 C C . ASN A 1 534 ? 5.642 -7.407 24.442 1.00 80.56 534 ASN A C 1
ATOM 4017 O O . ASN A 1 534 ? 5.439 -7.580 25.646 1.00 80.56 534 ASN A O 1
ATOM 4021 N N . ALA A 1 535 ? 4.994 -6.479 23.729 1.00 75.88 535 ALA A N 1
ATOM 4022 C CA . ALA A 1 535 ? 3.962 -5.620 24.305 1.00 75.88 535 ALA A CA 1
ATOM 4023 C C . ALA A 1 535 ? 2.773 -6.450 24.816 1.00 75.88 535 ALA A C 1
ATOM 4025 O O . ALA A 1 535 ? 2.398 -6.351 25.981 1.00 75.88 535 ALA A O 1
ATOM 4026 N N . LEU A 1 536 ? 2.243 -7.368 24.002 1.00 80.31 536 LEU A N 1
ATOM 4027 C CA . LEU A 1 536 ? 1.109 -8.216 24.373 1.00 80.31 536 LEU A CA 1
ATOM 4028 C C . LEU A 1 536 ? 1.407 -9.080 25.612 1.00 80.31 536 LEU A C 1
ATOM 4030 O O . LEU A 1 536 ? 0.539 -9.287 26.463 1.00 80.31 536 LEU A O 1
ATOM 4034 N N . LYS A 1 537 ? 2.641 -9.567 25.758 1.00 82.75 537 LYS A N 1
ATOM 4035 C CA . LYS A 1 537 ? 3.080 -10.303 26.949 1.00 82.75 537 LYS A CA 1
ATOM 4036 C C . LYS A 1 537 ? 3.072 -9.427 28.200 1.00 82.75 537 LYS A C 1
ATOM 4038 O O . LYS A 1 537 ? 2.739 -9.928 29.273 1.00 82.75 537 LYS A O 1
ATOM 4043 N N . ALA A 1 538 ? 3.425 -8.151 28.066 1.00 72.25 538 ALA A N 1
ATOM 4044 C CA . ALA A 1 538 ? 3.364 -7.194 29.162 1.00 72.25 538 ALA A CA 1
ATOM 4045 C C . ALA A 1 538 ? 1.914 -6.867 29.585 1.00 72.25 538 ALA A C 1
ATOM 4047 O O . ALA A 1 538 ? 1.722 -6.504 30.738 1.00 72.25 538 ALA A O 1
ATOM 4048 N N . SER A 1 539 ? 0.896 -7.110 28.733 1.00 65.69 539 SER A N 1
ATOM 4049 C CA . SER A 1 539 ? -0.549 -7.009 29.098 1.00 65.69 539 SER A CA 1
ATOM 4050 C C . SER A 1 539 ? -1.172 -8.174 29.834 1.00 65.69 539 SER A C 1
ATOM 4052 O O . SER A 1 539 ? -2.406 -8.285 29.922 1.00 65.69 539 SER A O 1
ATOM 4054 N N . ARG A 1 540 ? -0.358 -9.126 30.262 1.00 60.53 540 ARG A N 1
ATOM 4055 C CA . ARG A 1 540 ? -0.893 -10.357 30.815 1.00 60.53 540 ARG A CA 1
ATOM 4056 C C . ARG A 1 540 ? -1.728 -10.123 32.068 1.00 60.53 540 ARG A C 1
ATOM 4058 O O . ARG A 1 540 ? -1.267 -9.421 32.983 1.00 60.53 540 ARG A O 1
#

Organism: NCBI:txid2705255

Radius of gyration: 32.52 Å; Cα contacts (8 Å, |Δi|>4): 710; chains: 1; bounding box: 71×62×116 Å

Solvent-accessible surface area (backbone atoms only — not comparable to full-atom values): 30248 Å² total; per-residue (Å²): 128,62,93,77,74,59,68,73,55,43,36,52,33,30,72,75,64,47,73,61,81,77,63,62,31,55,56,32,40,47,50,21,49,52,48,52,52,51,50,51,52,54,44,49,51,38,52,55,51,39,53,56,45,49,55,49,44,78,75,35,82,37,66,48,49,47,52,51,32,54,44,38,51,52,47,36,50,46,56,54,64,44,45,67,47,51,48,51,34,23,51,37,29,38,55,44,17,54,47,46,51,53,46,50,52,52,52,51,50,52,50,51,51,56,51,52,56,51,61,74,55,73,86,85,75,93,74,60,88,70,88,72,93,74,78,79,55,70,69,60,53,51,51,47,51,54,49,52,53,53,51,50,53,46,47,46,45,47,49,49,48,35,42,66,44,33,45,49,49,38,54,52,50,51,54,50,38,48,51,49,50,68,56,61,66,72,68,86,68,82,68,95,78,54,99,56,73,62,56,67,61,42,52,53,47,27,53,47,31,50,51,48,31,55,47,42,51,50,52,24,52,52,50,45,48,57,56,70,66,57,73,75,76,70,79,89,69,63,72,79,59,66,62,52,60,57,50,50,56,50,51,53,52,49,48,44,47,61,38,42,50,49,39,52,48,52,38,48,55,32,47,53,50,26,53,52,36,51,50,48,46,54,54,52,52,50,53,50,55,58,56,67,72,64,73,79,86,86,83,86,88,88,85,87,86,86,87,89,85,87,84,83,86,83,87,90,67,101,40,62,75,82,82,59,79,73,66,90,52,54,39,34,36,43,46,92,73,15,42,43,28,34,47,45,94,88,34,48,75,42,80,62,50,73,69,51,27,51,23,73,69,40,97,57,62,51,67,55,53,90,56,92,88,38,65,80,76,46,65,66,47,72,95,69,64,52,58,86,80,65,51,61,44,71,63,45,81,44,62,84,53,71,43,73,46,39,35,46,34,53,43,49,29,60,52,66,69,58,50,51,49,77,46,83,54,98,91,48,74,43,82,47,63,72,46,40,10,17,31,36,28,61,24,37,96,77,60,45,56,33,35,36,26,14,52,28,58,92,97,41,53,15,64,52,58,52,45,38,60,34,55,74,71,74,43,36,84,37,50,49,36,38,31,26,49,46,36,61,34,79,56,94,87,21,47,15,36,34,48,35,70,68,36,58,92,78,46,44,35,34,17,46,31,62,34,56,90,48,71,68,41,37,50,53,26,51,51,54,51,49,56,50,26,55,49,55,56,66,29,108

Sequence (540 aa):
MSYELPNTAVDALNFIGLPWPAVDEDQLHGWASDVREFVTEINDISRMSHTAVQSLRTGNQSSFVRTLADNWDHYHSEISGLKPVLDAFADALDISADAVLAQKIVVSGAVVALGVELIATQGEAVFTLGLAEGELPAEVALTKEAVKFALQELENKLIGYLINQAADELSRQIGRSATKMLLGGANVVFEATSLQADYAALGNIAGTAAKYRGRTETVSMAARRKTASREVETHESGGRWHVVEILLAALRSIAEDVFAKLPGVLHTVLGDLEKDLKKAEATLKKADEDLAGHTPHPETDTPATVDAVPAAVAVPAAVALARGRPSETPVYHVADDGTVTRLNADRSKSPLTEDDKARLGLQDSSIGRPKRGERKAALKNDDEGRVTPRPQASSSQVPLGSTDLARATQLARHADKSYGGYVKGRNGTTFKSNNYAAARMAGTGGKGDFILVGRSNGYRHSERMVGIPFLRQGDEGRVHEVYTERAPCADGANCSAWLGERFPPTISVTHSVEYGTTDASKSAGNKAMEDYLNALKASR

Secondary structure (DSSP, 8-state):
------HHHHHHHHHTT-------HHHHHHHHHHHHHHHHHHHHHHHHHHHHHHHHHHH---HHHHHHHHHHHHHHHHHHHHHHHHHHHHHHHHHHHHHHHHHHHHHHHHHHHHHHHHHHS-SS-TT-SS---S---HHHHHHHHHHHHHHHHHHIIIIIIIIIIIIHHHHHHHHHHHHHHHHHTS--------S---HHHHHHHHHHHHHHHHHHHHHHHHHHHHHHT-------SS---THHHHHHHHHHHHHHIIIIIHHHHHHHHHHHHHHHHHHHHHHHHHHHHHHHTTPPPP-------------------S---------SS-EEEE-TTSBEEEE-TTS-EEPPPHHHHHHHT-SSSB--PPPTT-GGGS---GGGT--SSPP---EEE--TTTSHHHHHHHHHHHHHT---EEEEETTEEEEE---EEEEEEEPGGG--EEEEEEE-BTTB-HHHHHHHHHHHHT-GGGEEEEEEEEPPPSSTT-HHHHHHHHS-TT-EEEEEE---SSHHHHHHHHHHHHHHHHHHHHT-

InterPro domains:
  IPR032722 Deaminase, Xanthomonas XOO_2897-like [PF14440] (432-527)

Foldseek 3Di:
DFDDDDLVVQQLCVLLLQHQLLFGLVVLLVLLVLLLVLLVLQLVLLVVLLVLLVVQVVQFPFLLSVLLNVLSVLLNVLSVVLNVLSNQLSVLSNVLSVLSVVLNVLSVVLVVVVVVVAVVVDDDPPDVSDDDDDDDPPSNVVSSVVSVVSVVVSLCSLCVPNQPPSLVVSLVSLVQSLVSLVVSLPDSDDDLPGLRHDLVSLLVSLVSLVVSLVVLVVSLVVSVVSNVPPPSPDSPDHHDPVSNVVNVVSSVVSNCSSSPSNSVSSSVSSVSSSVSSVVVSVVNVVVVVVVVVPDDDDDDDDYDDDDDDDDDDDDDDPQADPPDDDDPAWEWEQDQQQFIFTQDSVLETHHDDPLNCQQAVHPDRGLGHDDVPPQLLAFDDVVNPQDPVQQFADAAADAQCPDPFSVSQLSNCSNVVFLWDWDADPVGIDTDGKKKKKWWFGTPPRSGIHIYMYTDDDPRHRLSSHQVSCLVVVNLARTAEMEIQEDQECDDRRRRSSCRRRHDSNYHYYYHFYCYDDPVSPVRSSVVSNVVSVSSSSND

Mean predicted aligned error: 19.1 Å

pLDDT: mean 73.36, std 17.46, range [20.94, 97.69]

Nearest PDB structures (foldseek):
  8otz-assembly1_DR  TM=3.380E-01  e=2.167E-01  Bos taurus
  8otz-assembly1_BP  TM=1.893E-01  e=5.233E-01  Bos taurus
  7piv-assembly1_R  TM=1.796E-01  e=1.324E+00  Homo sapiens